Protein AF-A0A7V8IY47-F1 (afdb_monomer)

Nearest PDB structures (foldseek):
  6ttu-assembly1_T  TM=6.764E-01  e=6.242E-09  Homo sapiens
  6wnx-assembly1_A  TM=6.514E-01  e=3.258E-09  Homo sapiens
  6wnx-assembly3_G  TM=6.516E-01  e=7.253E-09  Homo sapiens
  1p22-assembly1_A  TM=6.306E-01  e=1.193E-07  Homo sapiens
  4jhr-assembly1_B  TM=2.846E-01  e=1.757E-01  Mus musculus

Solvent-accessible surface area (backbone atoms only — not comparable to full-atom values): 30138 Å² total; per-residue (Å²): 131,84,82,80,53,51,74,56,63,41,52,59,51,50,51,64,60,75,82,68,72,82,55,71,65,57,98,69,43,55,20,24,22,68,40,36,42,30,29,32,25,30,45,32,84,40,53,81,34,66,56,72,39,84,48,20,29,37,32,51,71,45,59,37,36,48,76,55,64,61,46,41,38,38,53,27,31,38,37,33,31,32,67,64,85,79,87,72,63,94,84,64,65,72,70,41,42,35,44,35,36,24,32,46,83,24,39,46,78,76,49,44,45,61,64,90,65,60,59,62,69,77,66,44,60,21,36,39,86,65,40,25,40,33,44,52,51,61,19,47,32,34,33,32,72,84,79,72,46,76,49,75,33,84,89,38,70,60,49,57,53,44,35,47,40,73,89,78,46,36,39,37,39,35,49,33,62,81,48,94,46,73,41,56,36,32,37,29,24,35,81,85,58,46,73,72,38,69,33,66,95,50,67,48,47,57,86,56,46,38,36,28,39,18,30,69,28,59,54,96,60,32,36,37,36,22,34,37,47,82,60,24,100,54,95,73,37,13,40,40,32,26,34,57,88,72,42,50,75,62,38,74,42,80,41,74,43,41,30,58,34,40,64,98,62,33,29,40,37,26,29,71,60,18,42,35,38,36,20,35,58,81,64,51,48,76,76,49,71,38,62,74,84,36,34,52,44,26,64,53,26,52,54,94,55,28,38,36,36,42,26,49,86,23,35,41,36,33,25,23,63,46,81,95,37,54,57,37,76,76,38,74,28,83,39,85,60,40,52,38,62,75,76,73,56,88,79,69,73,67,54,60,44,73,49,60,40,49,58,30,44,29,81,71,44,29,32,42,34,42,18,62,26,34,38,37,36,24,35,64,89,70,51,48,75,78,48,73,48,72,49,54,77,74,53,22,69,42,19,57,78,25,59,45,32,57,36,39,40,85,27,20,37,39,29,37,12,58,60,30,38,42,29,26,32,18,19,56,36,40,57,76,42,36,72,58,55,49,54,42,22,54,53,31,40,75,72,71,43,35,31,61,17,38,51,50,23,52,50,50,53,66,23,83,88,44,53,70,70,50,34,53,52,21,52,51,52,43,54,54,52,29,54,52,43,46,60,61,51,62,50,37,62,58,27,48,77,69,38,26,48,64,62,27,29,52,50,18,51,50,40,22,55,45,30,40,94,35,69,38,8,51,54,20,43,56,49,23,54,53,46,52,60,51,50,67,40,64,63,56,34,19,43,18,40,35,47,45,15,52,51,31,41,76,70,68,40,50,69,62,14,33,51,32,13,46,52,22,21,73,76,28,54,91,34,78,38,6,49,53,17,48,56,50,25,55,57,52,55,60,76,78,109

Sequence (593 aa):
MQHLDPGDAKGNTVPVPKGLPPVAAAPGDDWTQFGHDALRSFVSKEAIDLPFTVAWTWKPEAPAKFVANAVAAAGYVHVHCVAEGNGQGMQSGFRNPWLVTLGAMTGEYRGGFTPQKDVTQGNWLAVFEDFNVLYIDDALGAYDCRTFSDKRWKALDRWGPLAVDHQLKIVLHVNNIMADADFPLVEAHKLSGSSLWQNNIWKIKKGEGIISVHEVNVNQGICLCALRYEQAPGPKDGIYAWEWQKGGQLWLVEGKFRSVVSGAKRAYVVDDAGEVRALELRTGKELWKATFGGPLVSSPGLWKDRLVALTKRGELIAMGAEEKEDGKTLWTAAVDGAQTAEPRVEGVGGASGNDRSSIVLSDSGRALVCLKGGLAVRDLADGKEIGRWMADGAVAEMLKDGPVCPILARGTIVLCGKSAVVALWTGGFLKENAAVVLKQADALSKSGKTAEAIRIALAVAGVEGIKDDAKKKAEAALAAVNKLGEKEYTDVPKLEEKGHLFKAKSLCDDLATRFAGADAGKKAADKSAALAKKLEDPAAASEAGFKEAQSLESAGKRKEAAQGYKAVMEKYPDTEFGKKAADAYQKVKSYDK

pLDDT: mean 80.52, std 15.23, range [31.3, 98.06]

Foldseek 3Di:
DDDDDLVQQDKDKPPFQPDDPQQAQDPQLWQQFPLSALQSQLARQDDQFDDWFFQMKIFGPAFWFQQDAWGDFSQKIWTKIAGDDDDDFDPDARAWIWGWIARLRGRDTPTIDTDHGHQAGDWIWTDEPRAWTWTDDLWTWTAGNPVRDIDTAPDDHFDATWGADRVVQKIKGAGWPPDPAKAARIWIDHPNRHTQDGAPPDIDGDPAAGKFFQDWHDDPQKIWTQIDRPRGPDPAGFIWIARNRRRHTQDTDGDQWRDWHDDDFWIWTAHQFQKIFIAGNRRRHTPDIEGPRGGFQAYWGHAPQWTWTAALQQKIWIFGNDDPRHRNTPEIDHHPQAPSHQLHDPNNDDRYNRGFDQWHHHNNQWIWGWGQQWIWIAGNNYRDTPDIDGDDDPSSVQQNSIFTRWHYDQQKIWTHGGRMIIIIHHLVNCLVCLVSQLVSLLVCLVVLQQVSSLSSLVRSLPRPPRDPVSNVSSVVSLVVSLVVLVVLLVVLVVCVVLLQLVVSLVSLVVSLVSSPNHPSNVVSVVVNVVSVVQCVDLQSVLSNLLSVLVVCVVVVVLVVSLVSLVVSLVVRVPYPSVVVSVVVNVVSVVVVD

Radius of gyration: 29.09 Å; Cα contacts (8 Å, |Δi|>4): 1477; chains: 1; bounding box: 79×47×80 Å

Mean predicted aligned error: 10.43 Å

Structure (mmCIF, N/CA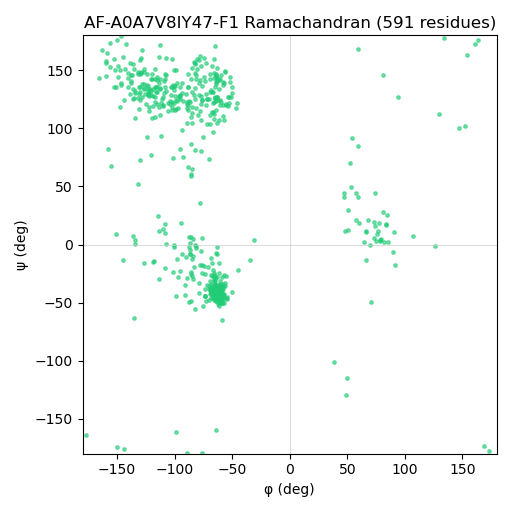/C/O backbone):
data_AF-A0A7V8IY47-F1
#
_entry.id   AF-A0A7V8IY47-F1
#
loop_
_atom_site.group_PDB
_atom_site.id
_atom_site.type_symbol
_atom_site.label_atom_id
_atom_site.label_alt_id
_atom_site.label_comp_id
_atom_site.label_asym_id
_atom_site.label_entity_id
_atom_site.label_seq_id
_atom_site.pdbx_PDB_ins_code
_atom_site.Cartn_x
_atom_site.Cartn_y
_atom_site.Cartn_z
_atom_site.occupancy
_atom_site.B_iso_or_equiv
_atom_site.auth_seq_id
_atom_site.auth_comp_id
_atom_site.auth_asym_id
_atom_site.auth_atom_id
_atom_site.pdbx_PDB_model_num
ATOM 1 N N . MET A 1 1 ? 22.637 25.773 14.894 1.00 31.30 1 MET A N 1
ATOM 2 C CA . MET A 1 1 ? 22.027 24.668 14.124 1.00 31.30 1 MET A CA 1
ATOM 3 C C . MET A 1 1 ? 21.238 25.306 12.994 1.00 31.30 1 MET A C 1
ATOM 5 O O . MET A 1 1 ? 20.528 26.258 13.279 1.00 31.30 1 MET A O 1
ATOM 9 N N . GLN A 1 2 ? 21.432 24.891 11.741 1.00 32.97 2 GLN A N 1
ATOM 10 C CA . GLN A 1 2 ? 20.652 25.433 10.622 1.00 32.97 2 GLN A CA 1
ATOM 11 C C . GLN A 1 2 ? 19.210 24.925 10.739 1.00 32.97 2 GLN A C 1
ATOM 13 O O . GLN A 1 2 ? 18.999 23.721 10.876 1.00 32.97 2 GLN A O 1
ATOM 18 N N . HIS A 1 3 ? 18.241 25.842 10.748 1.00 40.19 3 HIS A N 1
ATOM 19 C CA . HIS A 1 3 ? 16.852 25.508 10.449 1.00 40.19 3 HIS A CA 1
ATOM 20 C C . HIS A 1 3 ? 16.824 24.942 9.026 1.00 40.19 3 HIS A C 1
ATOM 22 O O . HIS A 1 3 ? 17.254 25.637 8.109 1.00 40.19 3 HIS A O 1
ATOM 28 N N . LEU A 1 4 ? 16.380 23.695 8.857 1.00 45.19 4 LEU A N 1
ATOM 29 C CA . LEU A 1 4 ? 16.051 23.169 7.533 1.00 45.19 4 LEU A CA 1
ATOM 30 C C . LEU A 1 4 ? 14.702 23.769 7.131 1.00 45.19 4 LEU A C 1
ATOM 32 O O . LEU A 1 4 ? 13.733 23.702 7.896 1.00 45.19 4 LEU A O 1
ATOM 36 N N . ASP A 1 5 ? 14.678 24.424 5.978 1.00 52.31 5 ASP A N 1
ATOM 37 C CA . ASP A 1 5 ? 13.490 25.068 5.422 1.00 52.31 5 ASP A CA 1
ATOM 38 C C . ASP A 1 5 ? 12.563 23.961 4.879 1.00 52.31 5 ASP A C 1
ATOM 40 O O . ASP A 1 5 ? 13.063 22.974 4.338 1.00 52.31 5 ASP A O 1
ATOM 44 N N . PRO A 1 6 ? 11.224 24.071 4.961 1.00 49.41 6 PRO A N 1
ATOM 45 C CA . PRO A 1 6 ? 10.312 23.246 4.159 1.00 49.41 6 PRO A CA 1
ATOM 46 C C . PRO A 1 6 ? 10.700 23.116 2.669 1.00 49.41 6 PRO A C 1
ATOM 48 O O . PRO A 1 6 ? 10.301 22.165 1.996 1.00 49.41 6 PRO A O 1
ATOM 51 N N . GLY A 1 7 ? 11.488 24.054 2.135 1.00 50.72 7 GLY A N 1
ATOM 52 C CA . GLY A 1 7 ? 12.141 23.961 0.831 1.00 50.72 7 GLY A CA 1
ATOM 53 C C . GLY A 1 7 ? 13.093 22.769 0.653 1.00 50.72 7 GLY A C 1
ATOM 54 O O . GLY A 1 7 ? 13.197 22.284 -0.469 1.00 50.72 7 GLY A O 1
ATOM 55 N N . ASP A 1 8 ? 13.711 22.255 1.718 1.00 51.25 8 ASP A N 1
ATOM 56 C CA . ASP A 1 8 ? 14.607 21.085 1.695 1.00 51.25 8 ASP A CA 1
ATOM 57 C C . ASP A 1 8 ? 13.832 19.757 1.573 1.00 51.25 8 ASP A C 1
ATOM 59 O O . ASP A 1 8 ? 14.385 18.736 1.161 1.00 51.25 8 ASP A O 1
ATOM 63 N N . ALA A 1 9 ? 12.526 19.783 1.874 1.00 51.47 9 ALA A N 1
ATOM 64 C CA . ALA A 1 9 ? 11.595 18.676 1.665 1.00 51.47 9 ALA A CA 1
ATOM 65 C C . ALA A 1 9 ? 11.069 18.598 0.223 1.00 51.47 9 ALA A C 1
ATOM 67 O O . ALA A 1 9 ? 10.261 17.720 -0.081 1.00 51.47 9 ALA A O 1
ATOM 68 N N . LYS A 1 10 ? 11.486 19.506 -0.675 1.00 58.34 10 LYS A N 1
ATOM 69 C CA . LYS A 1 10 ? 11.175 19.390 -2.106 1.00 58.34 10 LYS A CA 1
ATOM 70 C C . LYS A 1 10 ? 11.671 18.050 -2.625 1.00 58.34 10 LYS A C 1
ATOM 72 O O . LYS A 1 10 ? 12.632 17.478 -2.121 1.00 58.34 10 LYS A O 1
ATOM 77 N N . GLY A 1 11 ? 10.977 17.521 -3.620 1.00 57.59 11 GLY A N 1
ATOM 78 C CA . GLY A 1 11 ? 11.263 16.197 -4.138 1.00 57.59 11 GLY A CA 1
ATOM 79 C C . GLY A 1 11 ? 10.935 16.078 -5.608 1.00 57.59 11 GLY A C 1
ATOM 80 O O . GLY A 1 11 ? 10.060 16.766 -6.141 1.00 57.59 11 GLY A O 1
ATOM 81 N N . ASN A 1 12 ? 11.630 15.159 -6.263 1.00 60.41 12 ASN A N 1
ATOM 82 C CA . ASN A 1 12 ? 11.415 14.876 -7.667 1.00 60.41 12 ASN A CA 1
ATOM 83 C C . ASN A 1 12 ? 10.274 13.873 -7.807 1.00 60.41 12 ASN A C 1
ATOM 85 O O . ASN A 1 12 ? 10.359 12.743 -7.327 1.00 60.41 12 ASN A O 1
ATOM 89 N N . THR A 1 13 ? 9.207 14.301 -8.484 1.00 62.38 13 THR A N 1
ATOM 90 C CA . THR A 1 13 ? 8.081 13.430 -8.826 1.00 62.38 13 THR A CA 1
ATOM 91 C C . THR A 1 13 ? 8.259 12.893 -10.234 1.00 62.38 13 THR A C 1
ATOM 93 O O . THR A 1 13 ? 8.444 13.670 -11.177 1.00 62.38 13 THR A O 1
ATOM 96 N N . VAL A 1 14 ? 8.184 11.576 -10.410 1.00 63.66 14 VAL A N 1
ATOM 97 C CA . VAL A 1 14 ? 8.293 10.960 -11.733 1.00 63.66 14 VAL A CA 1
ATOM 98 C C . VAL A 1 14 ? 7.367 9.747 -11.862 1.00 63.66 14 VAL A C 1
ATOM 100 O O . VAL A 1 14 ? 7.532 8.794 -11.102 1.00 63.66 14 VAL A O 1
ATOM 103 N N . PRO A 1 15 ? 6.466 9.705 -12.865 1.00 60.03 15 PRO A N 1
ATOM 104 C CA . PRO A 1 15 ? 6.000 10.808 -13.722 1.00 60.03 15 PRO A CA 1
ATOM 105 C C . PRO A 1 15 ? 4.910 11.675 -13.045 1.00 60.03 15 PRO A C 1
ATOM 107 O O . PRO A 1 15 ? 4.259 11.213 -12.126 1.00 60.03 15 PRO A O 1
ATOM 110 N N . VAL A 1 16 ? 4.694 12.921 -13.504 1.00 60.69 16 VAL A N 1
ATOM 111 C CA . VAL A 1 16 ? 3.627 13.824 -12.997 1.00 60.69 16 VAL A CA 1
ATOM 112 C C . VAL A 1 16 ? 2.474 13.919 -14.008 1.00 60.69 16 VAL A C 1
ATOM 114 O O . VAL A 1 16 ? 2.668 14.475 -15.096 1.00 60.69 16 VAL A O 1
ATOM 117 N N . PRO A 1 17 ? 1.267 13.448 -13.673 1.00 59.22 17 PRO A N 1
ATOM 118 C CA . PRO A 1 17 ? 0.033 13.739 -14.398 1.00 59.22 17 PRO A CA 1
ATOM 119 C C . PRO A 1 17 ? -0.335 15.221 -14.297 1.00 59.22 17 PRO A C 1
ATOM 121 O O . PRO A 1 17 ? -0.690 15.718 -13.231 1.00 59.22 17 PRO A O 1
ATOM 124 N N . LYS A 1 18 ? -0.272 15.952 -15.416 1.00 57.09 18 LYS A N 1
ATOM 125 C CA . LYS A 1 18 ? -0.772 17.335 -15.505 1.00 57.09 18 LYS A CA 1
ATOM 126 C C . LYS A 1 18 ? -2.199 17.346 -16.055 1.00 57.09 18 LYS A C 1
ATOM 128 O O . LYS A 1 18 ? -2.469 16.709 -17.069 1.00 57.09 18 LYS A O 1
ATOM 133 N N . GLY A 1 19 ? -3.086 18.131 -15.441 1.00 51.44 19 GLY A N 1
ATOM 134 C CA . GLY A 1 19 ? -4.453 18.346 -15.933 1.00 51.44 19 GLY A CA 1
ATOM 135 C C . GLY A 1 19 ? -5.512 17.382 -15.394 1.00 51.44 19 GLY A C 1
ATOM 136 O O . GLY A 1 19 ? -6.631 17.396 -15.902 1.00 51.44 19 GLY A O 1
ATOM 137 N N . LEU A 1 20 ? -5.193 16.581 -14.371 1.00 58.12 20 LEU A N 1
ATOM 138 C CA . LEU A 1 20 ? -6.238 16.021 -13.514 1.00 58.12 20 LEU A CA 1
ATOM 139 C C . LEU A 1 20 ? -6.944 17.183 -12.790 1.00 58.12 20 LEU A C 1
ATOM 141 O O . LEU A 1 20 ? -6.270 18.156 -12.430 1.00 58.12 20 LEU A O 1
ATOM 145 N N . PRO A 1 21 ? -8.281 17.141 -12.639 1.00 49.78 21 PRO A N 1
ATOM 146 C CA . PRO A 1 21 ? -9.023 18.230 -12.013 1.00 49.78 21 PRO A CA 1
ATOM 147 C C . PRO A 1 21 ? -8.478 18.507 -10.603 1.00 49.78 21 PRO A C 1
ATOM 149 O O . PRO A 1 21 ? -8.015 17.566 -9.947 1.00 49.78 21 PRO A O 1
ATOM 152 N N . PRO A 1 22 ? -8.523 19.768 -10.114 1.00 50.28 22 PRO A N 1
ATOM 153 C CA . PRO A 1 22 ? -8.285 20.027 -8.702 1.00 50.28 22 PRO A CA 1
ATOM 154 C C . PRO A 1 22 ? -9.226 19.122 -7.923 1.00 50.28 22 PRO A C 1
ATOM 156 O O . PRO A 1 22 ? -10.420 19.037 -8.220 1.00 50.28 22 PRO A O 1
ATOM 159 N N . VAL A 1 23 ? -8.652 18.367 -7.000 1.00 53.59 23 VAL A N 1
ATOM 160 C CA . VAL A 1 23 ? -9.385 17.302 -6.350 1.00 53.59 23 VAL A CA 1
ATOM 161 C C . VAL A 1 23 ? -10.394 17.952 -5.413 1.00 53.59 23 VAL A C 1
ATOM 163 O O . VAL A 1 23 ? -10.028 18.497 -4.377 1.00 53.59 23 VAL A O 1
ATOM 166 N N . ALA A 1 24 ? -11.666 17.983 -5.808 1.00 51.81 24 ALA A N 1
ATOM 167 C CA . ALA A 1 24 ? -12.713 18.429 -4.905 1.00 51.81 24 ALA A CA 1
ATOM 168 C C . ALA A 1 24 ? -12.776 17.425 -3.751 1.00 51.81 24 ALA A C 1
ATOM 170 O O . ALA A 1 24 ? -12.898 16.222 -4.010 1.00 51.81 24 ALA A O 1
ATOM 171 N N . ALA A 1 25 ? -12.674 17.901 -2.506 1.00 53.44 25 ALA A N 1
ATOM 172 C CA . ALA A 1 25 ? -12.905 17.068 -1.329 1.00 53.44 25 ALA A CA 1
ATOM 173 C C . ALA A 1 25 ? -14.236 16.321 -1.494 1.00 53.44 25 ALA A C 1
ATOM 175 O O . ALA A 1 25 ? -15.241 16.909 -1.897 1.00 53.44 25 ALA A O 1
ATOM 176 N N . ALA A 1 26 ? -14.206 15.009 -1.276 1.00 51.19 26 ALA A N 1
ATOM 177 C CA . ALA A 1 26 ? -15.361 14.139 -1.407 1.00 51.19 26 ALA A CA 1
ATOM 178 C C . ALA A 1 26 ? -15.713 13.617 -0.007 1.00 51.19 26 ALA A C 1
ATOM 180 O O . ALA A 1 26 ? -14.811 13.191 0.715 1.00 51.19 26 ALA A O 1
ATOM 181 N N . PRO A 1 27 ? -16.994 13.642 0.397 1.00 48.56 27 PRO A N 1
ATOM 182 C CA . PRO A 1 27 ? -17.414 13.102 1.685 1.00 48.56 27 PRO A CA 1
ATOM 183 C C . PRO A 1 27 ? -17.041 11.616 1.836 1.00 48.56 27 PRO A C 1
ATOM 185 O O . PRO A 1 27 ? -17.529 10.765 1.085 1.00 48.56 27 PRO A O 1
ATOM 188 N N . GLY A 1 28 ? -16.230 11.292 2.846 1.00 53.31 28 GLY A N 1
ATOM 189 C CA . GLY A 1 28 ? -15.778 9.923 3.130 1.00 53.31 28 GLY A CA 1
ATOM 190 C C . GLY A 1 28 ? -14.317 9.617 2.790 1.00 53.31 28 GLY A C 1
ATOM 191 O O . GLY A 1 28 ? -13.935 8.461 2.918 1.00 53.31 28 GLY A O 1
ATOM 192 N N . ASP A 1 29 ? -13.529 10.626 2.409 1.00 60.41 29 ASP A N 1
ATOM 193 C CA . ASP A 1 29 ? -12.058 10.555 2.331 1.00 60.41 29 ASP A CA 1
ATOM 194 C C . ASP A 1 29 ? -11.382 10.899 3.675 1.00 60.41 29 ASP A C 1
ATOM 196 O O . ASP A 1 29 ? -10.167 11.075 3.729 1.00 60.41 29 ASP A O 1
ATOM 200 N N . ASP A 1 30 ? -12.153 11.073 4.750 1.00 67.50 30 ASP A N 1
ATOM 201 C CA . ASP A 1 30 ? -11.640 11.536 6.037 1.00 67.50 30 ASP A CA 1
ATOM 202 C C . ASP A 1 30 ? -11.007 10.393 6.832 1.00 67.50 30 ASP A C 1
ATOM 204 O O . ASP A 1 30 ? -11.673 9.456 7.274 1.00 67.50 30 ASP A O 1
ATOM 208 N N . TRP A 1 31 ? -9.711 10.514 7.096 1.00 78.56 31 TRP A N 1
ATOM 209 C CA . TRP A 1 31 ? -8.979 9.601 7.966 1.00 78.56 31 TRP A CA 1
ATOM 210 C C . TRP A 1 31 ? -9.118 10.067 9.412 1.00 78.56 31 TRP A C 1
ATOM 212 O O . TRP A 1 31 ? -8.299 10.828 9.913 1.00 78.56 31 TRP A O 1
ATOM 222 N N . THR A 1 32 ? -10.190 9.647 10.079 1.00 75.19 32 THR A N 1
ATOM 223 C CA . THR A 1 32 ? -10.563 10.164 11.414 1.00 75.19 32 THR A CA 1
ATOM 224 C C . THR A 1 32 ? -9.749 9.579 12.568 1.00 75.19 32 THR A C 1
ATOM 226 O O . THR A 1 32 ? -9.728 10.108 13.678 1.00 75.19 32 THR A O 1
ATOM 229 N N . GLN A 1 33 ? -9.083 8.464 12.313 1.00 76.81 33 GLN A N 1
ATOM 230 C CA . GLN A 1 33 ? -8.243 7.739 13.252 1.00 76.81 33 GLN A CA 1
ATOM 231 C C . GLN A 1 33 ? -7.236 6.907 12.460 1.00 76.81 33 GLN A C 1
ATOM 233 O O . GLN A 1 33 ? -7.310 6.804 11.229 1.00 76.81 33 GLN A O 1
ATOM 238 N N . PHE A 1 34 ? -6.287 6.281 13.150 1.00 74.06 34 PHE A N 1
ATOM 239 C CA . PHE A 1 34 ? -5.393 5.360 12.465 1.00 74.06 34 PHE A CA 1
ATOM 240 C C . PHE A 1 34 ? -6.154 4.160 11.896 1.00 74.06 34 PHE A C 1
ATOM 242 O O . PHE A 1 34 ? -7.021 3.588 12.549 1.00 74.06 34 PHE A O 1
ATOM 249 N N . GLY A 1 35 ? -5.791 3.769 10.675 1.00 69.62 35 GLY A N 1
ATOM 250 C CA . GLY A 1 35 ? -6.523 2.754 9.929 1.00 69.62 35 GLY A CA 1
ATOM 251 C C . GLY A 1 35 ? -7.732 3.256 9.172 1.00 69.62 35 GLY A C 1
ATOM 252 O O . GLY A 1 35 ? -8.537 2.425 8.762 1.00 69.62 35 GLY A O 1
ATOM 253 N N . HIS A 1 36 ? -7.810 4.575 8.949 1.00 75.25 36 HIS A N 1
ATOM 254 C CA . HIS A 1 36 ? -8.901 5.291 8.285 1.00 75.25 36 HIS A CA 1
ATOM 255 C C . HIS A 1 36 ? -10.183 5.342 9.133 1.00 75.25 36 HIS A C 1
ATOM 257 O O . HIS A 1 36 ? -10.709 6.425 9.397 1.00 75.25 36 HIS A O 1
ATOM 263 N N . ASP A 1 37 ? -10.624 4.194 9.647 1.00 80.06 37 ASP A N 1
ATOM 264 C CA . ASP A 1 37 ? -11.850 4.022 10.418 1.00 80.06 37 ASP A CA 1
ATOM 265 C C . ASP A 1 37 ? -11.715 2.939 11.510 1.00 80.06 37 ASP A C 1
ATOM 267 O O . ASP A 1 37 ? -10.680 2.287 11.671 1.00 80.06 37 ASP A O 1
ATOM 271 N N . ALA A 1 38 ? -12.796 2.726 12.264 1.00 86.50 38 ALA A N 1
ATOM 272 C CA . ALA A 1 38 ? -12.864 1.732 13.333 1.00 86.50 38 ALA A CA 1
ATOM 273 C C . ALA A 1 38 ? -12.809 0.276 12.839 1.00 86.50 38 ALA A C 1
ATOM 275 O O . ALA A 1 38 ? -12.579 -0.639 13.638 1.00 86.50 38 ALA A O 1
ATOM 276 N N . LEU A 1 39 ? -13.041 0.062 11.543 1.00 88.50 39 LEU A N 1
ATOM 277 C CA . LEU A 1 39 ? -12.980 -1.242 10.895 1.00 88.50 39 LEU A CA 1
ATOM 278 C C . LEU A 1 39 ? -11.551 -1.596 10.483 1.00 88.50 39 LEU A C 1
ATOM 280 O O . LEU A 1 39 ? -11.300 -2.751 10.143 1.00 88.50 39 LEU A O 1
ATOM 284 N N . ARG A 1 40 ? -10.624 -0.625 10.520 1.00 81.56 40 ARG A N 1
ATOM 285 C CA . ARG A 1 40 ? -9.266 -0.759 9.988 1.00 81.56 40 ARG A CA 1
ATOM 286 C C . ARG A 1 40 ? -9.290 -1.115 8.504 1.00 81.56 40 ARG A C 1
ATOM 288 O O . ARG A 1 40 ? -8.560 -2.000 8.061 1.00 81.56 40 ARG A O 1
ATOM 295 N N . SER A 1 41 ? -10.145 -0.439 7.739 1.00 71.69 41 SER A N 1
ATOM 296 C CA . SER A 1 41 ? -10.243 -0.663 6.294 1.00 71.69 41 SER A CA 1
ATOM 297 C C . SER A 1 41 ? -8.987 -0.198 5.546 1.00 71.69 41 SER A C 1
ATOM 299 O O . SER A 1 41 ? -8.550 -0.883 4.623 1.00 71.69 41 SER A O 1
ATOM 301 N N . PHE A 1 42 ? -8.368 0.918 5.968 1.00 67.12 42 PHE A N 1
ATOM 302 C CA . PHE A 1 42 ? -7.293 1.627 5.242 1.00 67.12 42 PHE A CA 1
ATOM 303 C C . PHE A 1 42 ? -7.689 2.071 3.809 1.00 67.12 42 PHE A C 1
ATOM 305 O O . PHE A 1 42 ? -6.815 2.302 2.966 1.00 67.12 42 PHE A O 1
ATOM 312 N N . VAL A 1 43 ? -8.995 2.191 3.524 1.00 64.81 43 VAL A N 1
ATOM 313 C CA . VAL A 1 43 ? -9.560 2.452 2.185 1.00 64.81 43 VAL A CA 1
ATOM 314 C C . VAL A 1 43 ? -10.560 3.604 2.210 1.00 64.81 43 VAL A C 1
ATOM 316 O O . VAL A 1 43 ? -11.582 3.497 2.882 1.00 64.81 43 VAL A O 1
ATOM 319 N N . SER A 1 44 ? -10.351 4.638 1.386 1.00 57.62 44 SER A N 1
ATOM 320 C CA . SER A 1 44 ? -11.474 5.435 0.860 1.00 57.62 44 SER A CA 1
ATOM 321 C C . SER A 1 44 ? -12.266 4.547 -0.099 1.00 57.62 44 SER A C 1
ATOM 323 O O . SER A 1 44 ? -11.629 3.868 -0.882 1.00 57.62 44 SER A O 1
ATOM 325 N N . LYS A 1 45 ? -13.604 4.507 -0.002 1.00 63.59 45 LYS A N 1
ATOM 326 C CA . LYS A 1 45 ? -14.650 3.617 -0.605 1.00 63.59 45 LYS A CA 1
ATOM 327 C C . LYS A 1 45 ? -14.465 2.977 -2.011 1.00 63.59 45 LYS A C 1
ATOM 329 O O . LYS A 1 45 ? -15.389 2.349 -2.527 1.00 63.59 45 LYS A O 1
ATOM 334 N N . GLU A 1 46 ? -13.338 3.143 -2.680 1.00 71.12 46 GLU A N 1
ATOM 335 C CA . GLU A 1 46 ? -13.011 2.644 -4.005 1.00 71.12 46 GLU A CA 1
ATOM 336 C C . GLU A 1 46 ? -12.634 1.157 -4.047 1.00 71.12 46 GLU A C 1
ATOM 338 O O . GLU A 1 46 ? -12.283 0.510 -3.057 1.00 71.12 46 GLU A O 1
ATOM 343 N N . ALA A 1 47 ? -12.700 0.614 -5.261 1.00 80.19 47 ALA A N 1
ATOM 344 C CA . ALA A 1 47 ? -12.352 -0.764 -5.557 1.00 80.19 47 ALA A CA 1
ATOM 345 C C . ALA A 1 47 ? -10.839 -0.964 -5.733 1.00 80.19 47 ALA A C 1
ATOM 347 O O . ALA A 1 47 ? -10.120 -0.102 -6.246 1.00 80.19 47 ALA A O 1
ATOM 348 N N . ILE A 1 48 ? -10.363 -2.151 -5.352 1.00 87.50 48 ILE A N 1
ATOM 349 C CA . ILE A 1 48 ? -8.998 -2.611 -5.629 1.00 87.50 48 ILE A CA 1
ATOM 350 C C . ILE A 1 48 ? -9.047 -3.460 -6.905 1.00 87.50 48 ILE A C 1
ATOM 352 O O . ILE A 1 48 ? -9.112 -4.689 -6.853 1.00 87.50 48 ILE A O 1
ATOM 356 N N . ASP A 1 49 ? -9.031 -2.786 -8.053 1.00 88.31 49 ASP A N 1
ATOM 357 C CA . ASP A 1 49 ? -9.099 -3.434 -9.364 1.00 88.31 49 ASP A CA 1
ATOM 358 C C . ASP A 1 49 ? -7.729 -3.482 -10.041 1.00 88.31 49 ASP A C 1
ATOM 360 O O . ASP A 1 49 ? -6.993 -2.492 -10.078 1.00 88.31 49 ASP A O 1
ATOM 364 N N . LEU A 1 50 ? -7.402 -4.635 -10.619 1.00 88.25 50 LEU A N 1
ATOM 365 C CA . LEU A 1 50 ? -6.242 -4.802 -11.490 1.00 88.25 50 LEU A CA 1
ATOM 366 C C . LEU A 1 50 ? -6.540 -4.263 -12.908 1.00 88.25 50 LEU A C 1
ATOM 368 O O . LEU A 1 50 ? -7.704 -4.182 -13.301 1.00 88.25 50 LEU A O 1
ATOM 372 N N . PRO A 1 51 ? -5.507 -3.926 -13.703 1.00 89.56 51 PRO A N 1
ATOM 373 C CA . PRO A 1 51 ? -4.087 -3.934 -13.353 1.00 89.56 51 PRO A CA 1
ATOM 374 C C . PRO A 1 51 ? -3.685 -2.728 -12.494 1.00 89.56 51 PRO A C 1
ATOM 376 O O . PRO A 1 51 ? -4.268 -1.651 -12.597 1.00 89.56 51 PRO A O 1
ATOM 379 N N . PHE A 1 52 ? -2.631 -2.893 -11.693 1.00 91.88 52 PHE A N 1
ATOM 380 C CA . PHE A 1 52 ? -1.966 -1.758 -11.056 1.00 91.88 52 PHE A CA 1
ATOM 381 C C . PHE A 1 52 ? -0.888 -1.193 -11.962 1.00 91.88 52 PHE A C 1
ATOM 383 O O . PHE A 1 52 ? -0.086 -1.928 -12.537 1.00 91.88 52 PHE A O 1
ATOM 390 N N . THR A 1 53 ? -0.857 0.130 -12.061 1.00 90.12 53 THR A N 1
ATOM 391 C CA . THR A 1 53 ? 0.092 0.843 -12.916 1.00 90.12 53 THR A CA 1
ATOM 392 C C . THR A 1 53 ? 0.802 1.896 -12.109 1.00 90.12 53 THR A C 1
ATOM 394 O O . THR A 1 53 ? 0.140 2.734 -11.509 1.00 90.12 53 THR A O 1
ATOM 397 N N . VAL A 1 54 ? 2.136 1.896 -12.123 1.00 90.00 54 VAL A N 1
ATOM 398 C CA . VAL A 1 54 ? 2.914 2.946 -11.454 1.00 90.00 54 VAL A CA 1
ATOM 399 C C . VAL A 1 54 ? 2.517 4.304 -12.030 1.00 90.00 54 VAL A C 1
ATOM 401 O O . VAL A 1 54 ? 2.802 4.611 -13.195 1.00 90.00 54 VAL A O 1
ATOM 404 N N . ALA A 1 55 ? 1.847 5.080 -11.186 1.00 87.31 55 ALA A N 1
ATOM 405 C CA . ALA A 1 55 ? 1.295 6.389 -11.474 1.00 87.31 55 ALA A CA 1
ATOM 406 C C . ALA A 1 55 ? 2.379 7.450 -11.345 1.00 87.31 55 ALA A C 1
ATOM 408 O O . ALA A 1 55 ? 2.658 8.187 -12.285 1.00 87.31 55 ALA A O 1
ATOM 409 N N . TRP A 1 56 ? 3.017 7.480 -10.180 1.00 87.31 56 TRP A N 1
ATOM 410 C CA . TRP A 1 56 ? 4.066 8.416 -9.833 1.00 87.31 56 TRP A CA 1
ATOM 411 C C . TRP A 1 56 ? 4.939 7.822 -8.734 1.00 87.31 56 TRP A C 1
ATOM 413 O O . TRP A 1 56 ? 4.518 6.980 -7.943 1.00 87.31 56 TRP A O 1
ATOM 423 N N . THR A 1 57 ? 6.185 8.257 -8.705 1.00 88.75 57 THR A N 1
ATOM 424 C CA . THR A 1 57 ? 7.105 8.052 -7.593 1.00 88.75 57 THR A CA 1
ATOM 425 C C . THR A 1 57 ? 7.515 9.418 -7.085 1.00 88.75 57 THR A C 1
ATOM 427 O O . THR A 1 57 ? 7.594 10.366 -7.870 1.00 88.75 57 THR A O 1
ATOM 430 N N . TRP A 1 58 ? 7.754 9.532 -5.788 1.00 86.94 58 TRP A N 1
ATOM 431 C CA . TRP A 1 58 ? 8.234 10.755 -5.170 1.00 86.94 58 TRP A CA 1
ATOM 432 C C . TRP A 1 58 ? 9.426 10.445 -4.277 1.00 86.94 58 TRP A C 1
ATOM 434 O O . TRP A 1 58 ? 9.367 9.546 -3.437 1.00 86.94 58 TRP A O 1
ATOM 444 N N . LYS A 1 59 ? 10.514 11.192 -4.458 1.00 85.00 59 LYS A N 1
ATOM 445 C CA . LYS A 1 59 ? 11.706 11.098 -3.617 1.00 85.00 59 LYS A CA 1
ATOM 446 C C . LYS A 1 59 ? 12.119 12.499 -3.160 1.00 85.00 59 LYS A C 1
ATOM 448 O O . LYS A 1 59 ? 12.228 13.369 -4.030 1.00 85.00 59 LYS A O 1
ATOM 453 N N . PRO A 1 60 ? 12.381 12.714 -1.860 1.00 78.00 60 PRO A N 1
ATOM 454 C CA . PRO A 1 60 ? 12.895 13.992 -1.384 1.00 78.00 60 PRO A CA 1
ATOM 455 C C . PRO A 1 60 ? 14.293 14.265 -1.961 1.00 78.00 60 PRO A C 1
ATOM 457 O O . PRO A 1 60 ? 15.069 13.340 -2.217 1.00 78.00 60 PRO A O 1
ATOM 460 N N . GLU A 1 61 ? 14.597 15.537 -2.214 1.00 76.81 61 GLU A N 1
ATOM 461 C CA . GLU A 1 61 ? 15.897 16.007 -2.705 1.00 76.81 61 GLU A CA 1
ATOM 462 C C . GLU A 1 61 ? 16.987 15.756 -1.662 1.00 76.81 61 GLU A C 1
ATOM 464 O O . GLU A 1 61 ? 18.057 15.233 -1.986 1.00 76.81 61 GLU A O 1
ATOM 469 N N . ALA A 1 62 ? 16.685 16.058 -0.400 1.00 72.56 62 ALA A N 1
ATOM 470 C CA . ALA A 1 62 ? 17.503 15.660 0.729 1.00 72.56 62 ALA A CA 1
ATOM 471 C C . ALA A 1 62 ? 17.243 14.184 1.096 1.00 72.56 62 ALA A C 1
ATOM 473 O O . ALA A 1 62 ? 16.090 13.740 1.106 1.00 72.56 62 ALA A O 1
ATOM 474 N N . PRO A 1 63 ? 18.289 13.406 1.435 1.00 72.81 63 PRO A N 1
ATOM 475 C CA . PRO A 1 63 ? 18.124 12.067 1.987 1.00 72.81 63 PRO A CA 1
ATOM 476 C C . PRO A 1 63 ? 17.144 12.076 3.165 1.00 72.81 63 PRO A C 1
ATOM 478 O O . PRO A 1 63 ? 17.308 12.864 4.094 1.00 72.81 63 PRO A O 1
ATOM 481 N N . ALA A 1 64 ? 16.121 11.221 3.128 1.00 72.69 64 ALA A N 1
ATOM 482 C CA . ALA A 1 64 ? 15.134 11.105 4.194 1.00 72.69 64 ALA A CA 1
ATOM 483 C C . ALA A 1 64 ? 14.625 9.667 4.330 1.00 72.69 64 ALA A C 1
ATOM 485 O O . ALA A 1 64 ? 14.537 8.920 3.351 1.00 72.69 64 ALA A O 1
ATOM 486 N N . LYS A 1 65 ? 14.252 9.307 5.559 1.00 72.81 65 LYS A N 1
ATOM 487 C CA . LYS A 1 65 ? 13.555 8.073 5.910 1.00 72.81 65 LYS A CA 1
ATOM 488 C C . LYS A 1 65 ? 12.082 8.359 6.107 1.00 72.81 65 LYS A C 1
ATOM 490 O O . LYS A 1 65 ? 11.710 9.268 6.843 1.00 72.81 65 LYS A O 1
ATOM 495 N N . PHE A 1 66 ? 11.241 7.534 5.512 1.00 71.38 66 PHE A N 1
ATOM 496 C CA . PHE A 1 66 ? 9.809 7.553 5.780 1.00 71.38 66 PHE A CA 1
ATOM 497 C C . PHE A 1 66 ? 9.544 6.808 7.084 1.00 71.38 66 PHE A C 1
ATOM 499 O O . PHE A 1 66 ? 9.789 5.607 7.180 1.00 71.38 66 PHE A O 1
ATOM 506 N N . VAL A 1 67 ? 9.128 7.541 8.116 1.00 58.12 67 VAL A N 1
ATOM 507 C CA . VAL A 1 67 ? 9.079 7.036 9.500 1.00 58.12 67 VAL A CA 1
ATOM 508 C C . VAL A 1 67 ? 7.679 6.635 9.945 1.00 58.12 67 VAL A C 1
ATOM 510 O O . VAL A 1 67 ? 7.561 5.797 10.841 1.00 58.12 67 VAL A O 1
ATOM 513 N N . ALA A 1 68 ? 6.636 7.188 9.322 1.00 58.44 68 ALA A N 1
ATOM 514 C CA . ALA A 1 68 ? 5.254 6.989 9.744 1.00 58.44 68 ALA A CA 1
ATOM 515 C C . ALA A 1 68 ? 4.270 6.904 8.565 1.00 58.44 68 ALA A C 1
ATOM 517 O O . ALA A 1 68 ? 4.655 6.862 7.397 1.00 58.44 68 ALA A O 1
ATOM 518 N N . ASN A 1 69 ? 2.991 6.814 8.924 1.00 66.81 69 ASN A N 1
ATOM 519 C CA . ASN A 1 69 ? 1.867 6.517 8.046 1.00 66.81 69 ASN A CA 1
ATOM 520 C C . ASN A 1 69 ? 1.624 7.611 7.005 1.00 66.81 69 ASN A C 1
ATOM 522 O O . ASN A 1 69 ? 1.797 8.797 7.289 1.00 66.81 69 ASN A O 1
ATOM 526 N N . ALA A 1 70 ? 1.155 7.196 5.829 1.00 74.62 70 ALA A N 1
ATOM 527 C CA . ALA A 1 70 ? 0.472 8.097 4.921 1.00 74.62 70 ALA A CA 1
ATOM 528 C C . ALA A 1 70 ? -0.993 8.244 5.353 1.00 74.62 70 ALA A C 1
ATOM 530 O O . ALA A 1 70 ? -1.597 7.281 5.827 1.00 74.62 70 ALA A O 1
ATOM 531 N N . VAL A 1 71 ? -1.570 9.428 5.170 1.00 76.94 71 VAL A N 1
ATOM 532 C CA . VAL A 1 71 ? -3.025 9.632 5.256 1.00 76.94 71 VAL A CA 1
ATOM 533 C C . VAL A 1 71 ? -3.513 10.368 4.028 1.00 76.94 71 VAL A C 1
ATOM 535 O O . VAL A 1 71 ? -2.780 11.182 3.464 1.00 76.94 71 VAL A O 1
ATOM 538 N N . ALA A 1 72 ? -4.743 10.093 3.611 1.00 77.50 72 ALA A N 1
ATOM 539 C CA . ALA A 1 72 ? -5.368 10.816 2.518 1.00 77.50 72 ALA A CA 1
ATOM 540 C C . ALA A 1 72 ? -6.343 11.860 3.063 1.00 77.50 72 ALA A C 1
ATOM 542 O O . ALA A 1 72 ? -7.078 11.578 4.000 1.00 77.50 72 ALA A O 1
ATOM 543 N N . ALA A 1 73 ? -6.331 13.060 2.489 1.00 74.44 73 ALA A N 1
ATOM 544 C CA . ALA A 1 73 ? -7.224 14.155 2.858 1.00 74.44 73 ALA A CA 1
ATOM 545 C C . ALA A 1 73 ? -7.436 15.069 1.657 1.00 74.44 73 ALA A C 1
ATOM 547 O O . ALA A 1 73 ? -6.463 15.421 0.994 1.00 74.44 73 ALA A O 1
ATOM 548 N N . ALA A 1 74 ? -8.670 15.489 1.371 1.00 70.44 74 ALA A N 1
ATOM 549 C CA . ALA A 1 74 ? -8.954 16.464 0.309 1.00 70.44 74 ALA A CA 1
ATOM 550 C C . ALA A 1 74 ? -8.320 16.155 -1.066 1.00 70.44 74 ALA A C 1
ATOM 552 O O . ALA A 1 74 ? -7.984 17.068 -1.821 1.00 70.44 74 ALA A O 1
ATOM 553 N N . GLY A 1 75 ? -8.115 14.875 -1.394 1.00 74.00 75 GLY A N 1
ATOM 554 C CA . GLY A 1 75 ? -7.427 14.484 -2.625 1.00 74.00 75 GLY A CA 1
ATOM 555 C C . GLY A 1 75 ? -5.906 14.626 -2.629 1.00 74.00 75 GLY A C 1
ATOM 556 O O . GLY A 1 75 ? -5.271 14.506 -3.682 1.00 74.00 75 GLY A O 1
ATOM 557 N N . TYR A 1 76 ? -5.325 14.861 -1.464 1.00 79.19 76 TYR A N 1
ATOM 558 C CA . TYR A 1 76 ? -3.902 14.808 -1.198 1.00 79.19 76 TYR A CA 1
ATOM 559 C C . TYR A 1 76 ? -3.564 13.576 -0.375 1.00 79.19 76 TYR A C 1
ATOM 561 O O . TYR A 1 76 ? -4.419 12.974 0.273 1.00 79.19 76 TYR A O 1
ATOM 569 N N . VAL A 1 77 ? -2.291 13.215 -0.417 1.00 82.31 77 VAL A N 1
ATOM 570 C CA . VAL A 1 77 ? -1.687 12.230 0.462 1.00 82.31 77 VAL A CA 1
ATOM 571 C C . VAL A 1 77 ? -0.603 12.939 1.253 1.00 82.31 77 VAL A C 1
ATOM 573 O O . VAL A 1 77 ? 0.262 13.611 0.687 1.00 82.31 77 VAL A O 1
ATOM 576 N N . HIS A 1 78 ? -0.672 12.793 2.566 1.00 80.12 78 HIS A N 1
ATOM 577 C CA . HIS A 1 78 ? 0.257 13.379 3.511 1.00 80.12 78 HIS A CA 1
ATOM 578 C C . HIS A 1 78 ? 1.185 12.296 4.008 1.00 80.12 78 HIS A C 1
ATOM 580 O O . HIS A 1 78 ? 0.727 11.295 4.554 1.00 80.12 78 HIS A O 1
ATOM 586 N N . VAL A 1 79 ? 2.479 12.490 3.800 1.00 78.94 79 VAL A N 1
ATOM 587 C CA . VAL A 1 79 ? 3.497 11.503 4.125 1.00 78.94 79 VAL A CA 1
ATOM 588 C C . VAL A 1 79 ? 4.483 12.102 5.110 1.00 78.94 79 VAL A C 1
ATOM 590 O O . VAL A 1 79 ? 4.964 13.217 4.929 1.00 78.94 79 VAL A O 1
ATOM 593 N N . HIS A 1 80 ? 4.794 11.342 6.151 1.00 75.38 80 HIS A N 1
ATOM 594 C CA . HIS A 1 80 ? 5.709 11.751 7.203 1.00 75.38 80 HIS A CA 1
ATOM 595 C C . HIS A 1 80 ? 7.106 11.155 6.960 1.00 75.38 80 HIS A C 1
ATOM 597 O O . HIS A 1 80 ? 7.301 9.934 6.987 1.00 75.38 80 HIS A O 1
ATOM 603 N N . CYS A 1 81 ? 8.098 12.021 6.749 1.00 71.31 81 CYS A N 1
ATOM 604 C CA . CYS A 1 81 ? 9.504 11.640 6.604 1.00 71.31 81 CYS A CA 1
ATOM 605 C C . CYS A 1 81 ? 10.436 12.441 7.523 1.00 71.31 81 CYS A C 1
ATOM 607 O O . CYS A 1 81 ? 10.084 13.511 8.002 1.00 71.31 81 CYS A O 1
ATOM 609 N N . VAL A 1 82 ? 11.636 11.918 7.764 1.00 69.25 82 VAL A N 1
ATOM 610 C CA . VAL A 1 82 ? 12.687 12.513 8.607 1.00 69.25 82 VAL A CA 1
ATOM 611 C C . VAL A 1 82 ? 13.998 12.507 7.830 1.00 69.25 82 VAL A C 1
ATOM 613 O O . VAL A 1 82 ? 14.333 11.491 7.227 1.00 69.25 82 VAL A O 1
ATOM 616 N N . ALA A 1 83 ? 14.756 13.603 7.848 1.00 66.00 83 ALA A N 1
ATOM 617 C CA . ALA A 1 83 ? 16.030 13.702 7.132 1.00 66.00 83 ALA A CA 1
ATOM 618 C C . ALA A 1 83 ? 17.079 12.664 7.611 1.00 66.00 83 ALA A C 1
ATOM 620 O O . ALA A 1 83 ? 17.192 12.371 8.802 1.00 66.00 83 ALA A O 1
ATOM 621 N N . GLU A 1 84 ? 17.873 12.106 6.690 1.00 62.91 84 GLU A N 1
ATOM 622 C CA . GLU A 1 84 ? 18.993 11.202 6.982 1.00 62.91 84 GLU A CA 1
ATOM 623 C C . GLU A 1 84 ? 20.287 11.996 7.207 1.00 62.91 84 GLU A C 1
ATOM 625 O O . GLU A 1 84 ? 20.819 12.613 6.287 1.00 62.91 84 GLU A O 1
ATOM 630 N N . GLY A 1 85 ? 20.836 11.940 8.425 1.00 51.91 85 GLY A N 1
ATOM 631 C CA . GLY A 1 85 ? 22.137 12.535 8.735 1.00 51.91 85 GLY A CA 1
ATOM 632 C C . GLY A 1 85 ? 22.283 12.954 10.195 1.00 51.91 85 GLY A C 1
ATOM 633 O O . GLY A 1 85 ? 21.796 14.012 10.581 1.00 51.91 85 GLY A O 1
ATOM 634 N N . ASN A 1 86 ? 23.001 12.113 10.950 1.00 36.50 86 ASN A N 1
ATOM 635 C CA . ASN A 1 86 ? 23.700 12.308 12.236 1.00 36.50 86 ASN A CA 1
ATOM 636 C C . ASN A 1 86 ? 23.316 11.212 13.234 1.00 36.50 86 ASN A C 1
ATOM 638 O O . ASN A 1 86 ? 22.172 11.097 13.654 1.00 36.50 86 ASN A O 1
ATOM 642 N N . GLY A 1 87 ? 24.292 10.361 13.551 1.00 38.34 87 GLY A N 1
ATOM 643 C CA . GLY A 1 87 ? 24.109 9.209 14.419 1.00 38.34 87 GLY A CA 1
ATOM 644 C C . GLY A 1 87 ? 23.746 9.552 15.866 1.00 38.34 87 GLY A C 1
ATOM 645 O O . GLY A 1 87 ? 23.905 10.678 16.326 1.00 38.34 87 GLY A O 1
ATOM 646 N N . GLN A 1 88 ? 23.401 8.472 16.568 1.00 33.41 88 GLN A N 1
ATOM 647 C CA . GLN A 1 88 ? 23.079 8.319 17.991 1.00 33.41 88 GLN A CA 1
ATOM 648 C C . GLN A 1 88 ? 21.591 8.409 18.332 1.00 33.41 88 GLN A C 1
ATOM 650 O O . GLN A 1 88 ? 20.891 9.322 17.915 1.00 33.41 88 GLN A O 1
ATOM 655 N N . GLY A 1 89 ? 21.137 7.373 19.048 1.00 38.50 89 GLY A N 1
ATOM 656 C CA . GLY A 1 89 ? 19.743 6.985 19.249 1.00 38.50 89 GLY A CA 1
ATOM 657 C C . GLY A 1 89 ? 18.867 7.989 19.996 1.00 38.50 89 GLY A C 1
ATOM 658 O O . GLY A 1 89 ? 19.183 9.168 20.080 1.00 38.50 89 GLY A O 1
ATOM 659 N N . MET A 1 90 ? 17.759 7.472 20.534 1.00 36.88 90 MET A N 1
ATOM 660 C CA . MET A 1 90 ? 16.604 8.135 21.176 1.00 36.88 90 MET A CA 1
ATOM 661 C C . MET A 1 90 ? 16.830 9.415 22.013 1.00 36.88 90 MET A C 1
ATOM 663 O O . MET A 1 90 ? 15.857 10.080 22.333 1.00 36.88 90 MET A O 1
ATOM 667 N N . GLN A 1 91 ? 18.059 9.779 22.380 1.00 35.84 91 GLN A N 1
ATOM 668 C CA . GLN A 1 91 ? 18.390 10.926 23.229 1.00 35.84 91 GLN A CA 1
ATOM 669 C C . GLN A 1 91 ? 18.882 12.181 22.479 1.00 35.84 91 GLN A C 1
ATOM 671 O O . GLN A 1 91 ? 19.181 13.175 23.133 1.00 35.84 91 GLN A O 1
ATOM 676 N N . SER A 1 92 ? 18.997 12.174 21.143 1.00 37.03 92 SER A N 1
ATOM 677 C CA . SER A 1 92 ? 19.661 13.268 20.404 1.00 37.03 92 SER A CA 1
ATOM 678 C C . SER A 1 92 ? 18.759 14.202 19.582 1.00 37.03 92 SER A C 1
ATOM 680 O O . SER A 1 92 ? 19.291 14.931 18.746 1.00 37.03 92 SER A O 1
ATOM 682 N N . GLY A 1 93 ? 17.440 14.235 19.825 1.00 41.56 93 GLY A N 1
ATOM 683 C CA . GLY A 1 93 ? 16.530 15.184 19.165 1.00 41.56 93 GLY A CA 1
ATOM 684 C C . GLY A 1 93 ? 16.550 15.020 17.644 1.00 41.56 93 GLY A C 1
ATOM 685 O O . GLY A 1 93 ? 17.297 15.699 16.931 1.00 41.56 93 GLY A O 1
ATOM 686 N N . PHE A 1 94 ? 15.752 14.079 17.129 1.00 42.25 94 PHE A N 1
ATOM 687 C CA . PHE A 1 94 ? 15.549 13.956 15.688 1.00 42.25 94 PHE A CA 1
ATOM 688 C C . PHE A 1 94 ? 15.030 15.294 15.161 1.00 42.25 94 PHE A C 1
ATOM 690 O O . PHE A 1 94 ? 13.891 15.671 15.411 1.00 42.25 94 PHE A O 1
ATOM 697 N N . ARG A 1 95 ? 15.890 16.026 14.448 1.00 50.47 95 ARG A N 1
ATOM 698 C CA . ARG A 1 95 ? 15.556 17.350 13.934 1.00 50.47 95 ARG A CA 1
ATOM 699 C C . ARG A 1 95 ? 14.455 17.211 12.890 1.00 50.47 95 ARG A C 1
ATOM 701 O O . ARG A 1 95 ? 14.717 16.756 11.781 1.00 50.47 95 ARG A O 1
ATOM 708 N N . ASN A 1 96 ? 13.267 17.657 13.291 1.00 50.84 96 ASN A N 1
ATOM 709 C CA . ASN A 1 96 ? 12.175 18.151 12.468 1.00 50.84 96 ASN A CA 1
ATOM 710 C C . ASN A 1 96 ? 11.700 17.202 11.356 1.00 50.84 96 ASN A C 1
ATOM 712 O O . ASN A 1 96 ? 12.196 17.284 10.229 1.00 50.84 96 ASN A O 1
ATOM 716 N N . PRO A 1 97 ? 10.701 16.340 11.613 1.00 57.59 97 PRO A N 1
ATOM 717 C CA . PRO A 1 97 ? 10.065 15.640 10.517 1.00 57.59 97 PRO A CA 1
ATOM 718 C C . PRO A 1 97 ? 9.371 16.597 9.560 1.00 57.59 97 PRO A C 1
ATOM 720 O O . PRO A 1 97 ? 8.877 17.660 9.934 1.00 57.59 97 PRO A O 1
ATOM 723 N N . TRP A 1 98 ? 9.285 16.157 8.318 1.00 67.44 98 TRP A N 1
ATOM 724 C CA . TRP A 1 98 ? 8.507 16.804 7.285 1.00 67.44 98 TRP A CA 1
ATOM 725 C C . TRP A 1 98 ? 7.196 16.055 7.125 1.00 67.44 98 TRP A C 1
ATOM 727 O O . TRP A 1 98 ? 7.177 14.860 6.816 1.00 67.44 98 TRP A O 1
ATOM 737 N N . LEU A 1 99 ? 6.099 16.781 7.312 1.00 73.88 99 LEU A N 1
ATOM 738 C CA . LEU A 1 99 ? 4.812 16.392 6.771 1.00 73.88 99 LEU A CA 1
ATOM 739 C C . LEU A 1 99 ? 4.749 16.900 5.333 1.00 73.88 99 LEU A C 1
ATOM 741 O O . LEU A 1 99 ? 4.605 18.096 5.090 1.00 73.88 99 LEU A O 1
ATOM 745 N N . VAL A 1 100 ? 4.899 15.989 4.383 1.00 79.00 100 VAL A N 1
ATOM 746 C CA . VAL A 1 100 ? 4.917 16.287 2.953 1.00 79.00 100 VAL A CA 1
ATOM 747 C C . VAL A 1 100 ? 3.529 16.065 2.380 1.00 79.00 100 VAL A C 1
ATOM 749 O O . VAL A 1 100 ? 2.967 14.982 2.522 1.00 79.00 100 VAL A O 1
ATOM 752 N N . THR A 1 101 ? 2.997 17.066 1.686 1.00 81.31 101 THR A N 1
ATOM 753 C CA . THR A 1 101 ? 1.704 16.981 1.006 1.00 81.31 101 THR A CA 1
ATOM 754 C C . THR A 1 101 ? 1.914 16.779 -0.490 1.00 81.31 101 THR A C 1
ATOM 756 O O . THR A 1 101 ? 2.469 17.641 -1.180 1.00 81.31 101 THR A O 1
ATOM 759 N N . LEU A 1 102 ? 1.430 15.644 -0.994 1.00 83.81 102 LEU A N 1
ATOM 760 C CA . LEU A 1 102 ? 1.475 15.262 -2.403 1.00 83.81 102 LEU A CA 1
ATOM 761 C C . LEU A 1 102 ? 0.055 15.177 -2.964 1.00 83.81 102 LEU A C 1
ATOM 763 O O . LEU A 1 102 ? -0.860 14.729 -2.279 1.00 83.81 102 LEU A O 1
ATOM 767 N N . GLY A 1 103 ? -0.157 15.557 -4.223 1.00 81.62 103 GLY A N 1
ATOM 768 C CA . GLY A 1 103 ? -1.421 15.246 -4.899 1.00 81.62 103 GLY A CA 1
ATOM 769 C C . GLY A 1 103 ? -1.628 13.731 -4.977 1.00 81.62 103 GLY A C 1
ATOM 770 O O . GLY A 1 103 ? -0.778 13.046 -5.537 1.00 81.62 103 GLY A O 1
ATOM 771 N N . ALA A 1 104 ? -2.747 13.196 -4.475 1.00 79.38 104 ALA A N 1
ATOM 772 C CA . ALA A 1 104 ? -2.962 11.743 -4.416 1.00 79.38 104 ALA A CA 1
ATOM 773 C C . ALA A 1 104 ? -2.857 11.099 -5.805 1.00 79.38 104 ALA A C 1
ATOM 775 O O . ALA A 1 104 ? -2.190 10.088 -5.999 1.00 79.38 104 ALA A O 1
ATOM 776 N N . MET A 1 105 ? -3.452 11.746 -6.808 1.00 78.62 105 MET A N 1
ATOM 777 C CA . MET A 1 105 ? -3.426 11.240 -8.176 1.00 78.62 105 MET A CA 1
ATOM 778 C C . MET A 1 105 ? -2.181 11.665 -8.962 1.00 78.62 105 MET A C 1
ATOM 780 O O . MET A 1 105 ? -1.849 11.005 -9.944 1.00 78.62 105 MET A O 1
ATOM 784 N N . THR A 1 106 ? -1.525 12.772 -8.586 1.00 75.56 106 THR A N 1
ATOM 785 C CA . THR A 1 106 ? -0.481 13.414 -9.407 1.00 75.56 106 THR A CA 1
ATOM 786 C C . THR A 1 106 ? 0.942 13.265 -8.867 1.00 75.56 106 THR A C 1
ATOM 788 O O . THR A 1 106 ? 1.901 13.498 -9.603 1.00 75.56 106 THR A O 1
ATOM 791 N N . GLY A 1 107 ? 1.091 12.968 -7.578 1.00 80.06 107 GLY A N 1
ATOM 792 C CA . GLY A 1 107 ? 2.357 13.028 -6.853 1.00 80.06 107 GLY A CA 1
ATOM 793 C C . GLY A 1 107 ? 2.941 14.435 -6.742 1.00 80.06 107 GLY A C 1
ATOM 794 O O . GLY A 1 107 ? 4.031 14.590 -6.206 1.00 80.06 107 GLY A O 1
ATOM 795 N N . GLU A 1 108 ? 2.252 15.461 -7.257 1.00 79.06 108 GLU A N 1
ATOM 796 C CA . GLU A 1 108 ? 2.748 16.833 -7.279 1.00 79.06 108 GLU A CA 1
ATOM 797 C C . GLU A 1 108 ? 3.015 17.301 -5.850 1.00 79.06 108 GLU A C 1
ATOM 799 O O . GLU A 1 108 ? 2.103 17.309 -5.021 1.00 79.06 108 GLU A O 1
ATOM 804 N N . TYR A 1 109 ? 4.253 17.718 -5.585 1.00 80.69 109 TYR A N 1
ATOM 805 C CA . TYR A 1 109 ? 4.610 18.355 -4.327 1.00 80.69 109 TYR A CA 1
ATOM 806 C C . TYR A 1 109 ? 3.864 19.680 -4.193 1.00 80.69 109 TYR A C 1
ATOM 808 O O . TYR A 1 109 ? 4.075 20.602 -4.983 1.00 80.69 109 TYR A O 1
ATOM 816 N N . ARG A 1 110 ? 2.990 19.772 -3.192 1.00 76.19 110 ARG A N 1
ATOM 817 C CA . ARG A 1 110 ? 2.230 20.996 -2.914 1.00 76.19 110 ARG A CA 1
ATOM 818 C C . ARG A 1 110 ? 2.861 21.839 -1.818 1.00 76.19 110 ARG A C 1
ATOM 820 O O . ARG A 1 110 ? 2.731 23.057 -1.839 1.00 76.19 110 ARG A O 1
ATOM 827 N N . GLY A 1 111 ? 3.581 21.193 -0.912 1.00 72.81 111 GLY A N 1
ATOM 828 C CA . GLY A 1 111 ? 4.305 21.845 0.161 1.00 72.81 111 GLY A CA 1
ATOM 829 C C . GLY A 1 111 ? 4.629 20.865 1.275 1.00 72.81 111 GLY A C 1
ATOM 830 O O . GLY A 1 111 ? 4.182 19.715 1.278 1.00 72.81 111 GLY A O 1
ATOM 831 N N . GLY A 1 112 ? 5.420 21.352 2.216 1.00 70.69 112 GLY A N 1
ATOM 832 C CA . GLY A 1 112 ? 5.853 20.622 3.389 1.00 70.69 112 GLY A CA 1
ATOM 833 C C . GLY A 1 112 ? 5.576 21.458 4.623 1.00 70.69 112 GLY A C 1
ATOM 834 O O . GLY A 1 112 ? 5.624 22.688 4.578 1.00 70.69 112 GLY A O 1
ATOM 835 N N . PHE A 1 113 ? 5.273 20.785 5.719 1.00 69.44 113 PHE A N 1
ATOM 836 C CA . PHE A 1 113 ? 5.168 21.393 7.029 1.00 69.44 113 PHE A CA 1
ATOM 837 C C . PHE A 1 113 ? 6.205 20.771 7.955 1.00 69.44 113 PHE A C 1
ATOM 839 O O . PHE A 1 113 ? 6.362 19.551 8.000 1.00 69.44 113 PHE A O 1
ATOM 846 N N . THR A 1 114 ? 6.898 21.633 8.691 1.00 66.94 114 THR A N 1
ATOM 847 C CA . THR A 1 114 ? 7.933 21.243 9.638 1.00 66.94 114 THR A CA 1
ATOM 848 C C . THR A 1 114 ? 7.495 21.669 11.037 1.00 66.94 114 THR A C 1
ATOM 850 O O . THR A 1 114 ? 7.464 22.874 11.322 1.00 66.94 114 THR A O 1
ATOM 853 N N . PRO A 1 115 ? 7.151 20.729 11.928 1.00 59.84 115 PRO A N 1
ATOM 854 C CA . PRO A 1 115 ? 6.906 21.050 13.328 1.00 59.84 115 PRO A CA 1
ATOM 855 C C . PRO A 1 115 ? 8.228 21.489 13.995 1.00 59.84 115 PRO A C 1
ATOM 857 O O . PRO A 1 115 ? 9.311 21.203 13.488 1.00 59.84 115 PRO A O 1
ATOM 860 N N . GLN A 1 116 ? 8.168 22.306 15.047 1.00 54.22 116 GLN A N 1
ATOM 861 C CA . GLN A 1 116 ? 9.279 23.207 15.398 1.00 54.22 116 GLN A CA 1
ATOM 862 C C . GLN A 1 116 ? 10.385 22.597 16.265 1.00 54.22 116 GLN A C 1
ATOM 864 O O . GLN A 1 116 ? 11.484 23.163 16.234 1.00 54.22 116 GLN A O 1
ATOM 869 N N . LYS A 1 117 ? 10.124 21.555 17.070 1.00 50.81 117 LYS A N 1
ATOM 870 C CA . LYS A 1 117 ? 11.104 21.115 18.078 1.00 50.81 117 LYS A CA 1
ATOM 871 C C . LYS A 1 117 ? 11.329 19.610 18.154 1.00 50.81 117 LYS A C 1
ATOM 873 O O . LYS A 1 117 ? 12.448 19.214 17.852 1.00 50.81 117 LYS A O 1
ATOM 878 N N . ASP A 1 118 ? 10.333 18.793 18.500 1.00 50.91 118 ASP A N 1
ATOM 879 C CA . ASP A 1 118 ? 10.558 17.382 18.846 1.00 50.91 118 ASP A CA 1
ATOM 880 C C . ASP A 1 118 ? 9.292 16.544 18.611 1.00 50.91 118 ASP A C 1
ATOM 882 O O . ASP A 1 118 ? 8.679 16.001 19.529 1.00 50.91 118 ASP A O 1
ATOM 886 N N . VAL A 1 119 ? 8.898 16.382 17.346 1.00 48.31 119 VAL A N 1
ATOM 887 C CA . VAL A 1 119 ? 7.818 15.448 16.995 1.00 48.31 119 VAL A CA 1
ATOM 888 C C . VAL A 1 119 ? 8.323 14.047 17.282 1.00 48.31 119 VAL A C 1
ATOM 890 O O . VAL A 1 119 ? 9.043 13.429 16.489 1.00 48.31 119 VAL A O 1
ATOM 893 N N . THR A 1 120 ? 7.965 13.554 18.456 1.00 43.44 120 THR A N 1
ATOM 894 C CA . THR A 1 120 ? 8.266 12.197 18.853 1.00 43.44 120 THR A CA 1
ATOM 895 C C . THR A 1 120 ? 7.577 11.236 17.892 1.00 43.44 120 THR A C 1
ATOM 897 O O . THR A 1 120 ? 6.511 11.467 17.312 1.00 43.44 120 THR A O 1
ATOM 900 N N . GLN A 1 121 ? 8.314 10.180 17.600 1.00 45.59 121 GLN A N 1
ATOM 901 C CA . GLN A 1 121 ? 8.049 9.288 16.496 1.00 45.59 121 GLN A CA 1
ATOM 902 C C . GLN A 1 121 ? 6.741 8.538 16.754 1.00 45.59 121 GLN A C 1
ATOM 904 O O . GLN A 1 121 ? 6.615 7.841 17.755 1.00 45.59 121 GLN A O 1
ATOM 909 N N . GLY A 1 122 ? 5.782 8.668 15.837 1.00 45.22 122 GLY A N 1
ATOM 910 C CA . GLY A 1 122 ? 4.487 7.985 15.932 1.00 45.22 122 GLY A CA 1
ATOM 911 C C . GLY A 1 122 ? 3.261 8.890 15.838 1.00 45.22 122 GLY A C 1
ATOM 912 O O . GLY A 1 122 ? 2.151 8.368 15.831 1.00 45.22 122 GLY A O 1
ATOM 913 N N . ASN A 1 123 ? 3.426 10.212 15.714 1.00 50.31 123 ASN A N 1
ATOM 914 C CA . ASN A 1 123 ? 2.278 11.115 15.796 1.00 50.31 123 ASN A CA 1
ATOM 915 C C . ASN A 1 123 ? 1.287 10.932 14.638 1.00 50.31 123 ASN A C 1
ATOM 917 O O . ASN A 1 123 ? 1.616 10.990 13.450 1.00 50.31 123 ASN A O 1
ATOM 921 N N . TRP A 1 124 ? 0.061 10.637 15.059 1.00 62.69 124 TRP A N 1
ATOM 922 C CA . TRP A 1 124 ? -1.073 10.215 14.264 1.00 62.69 124 TRP A CA 1
ATOM 923 C C . TRP A 1 124 ? -1.682 11.388 13.527 1.00 62.69 124 TRP A C 1
ATOM 925 O O . TRP A 1 124 ? -2.077 12.381 14.131 1.00 62.69 124 TRP A O 1
ATOM 935 N N . LEU A 1 125 ? -1.777 11.245 12.213 1.00 62.91 125 LEU A N 1
ATOM 936 C CA . LEU A 1 125 ? -2.465 12.205 11.378 1.00 62.91 125 LEU A CA 1
ATOM 937 C C . LEU A 1 125 ? -3.929 11.786 11.333 1.00 62.91 125 LEU A C 1
ATOM 939 O O . LEU A 1 125 ? -4.249 10.671 10.919 1.00 62.91 125 LEU A O 1
ATOM 943 N N . ALA A 1 126 ? -4.797 12.676 11.791 1.00 68.00 126 ALA A N 1
ATOM 944 C CA . ALA A 1 126 ? -6.216 12.592 11.518 1.00 68.00 126 ALA A CA 1
ATOM 945 C C . ALA A 1 126 ? -6.605 13.769 10.628 1.00 68.00 126 ALA A C 1
ATOM 947 O O . ALA A 1 126 ? -6.081 14.875 10.784 1.00 68.00 126 ALA A O 1
ATOM 948 N N . VAL A 1 127 ? -7.504 13.526 9.689 1.00 69.75 127 VAL A N 1
ATOM 949 C CA . VAL A 1 127 ? -8.100 14.568 8.856 1.00 69.75 127 VAL A CA 1
ATOM 950 C C . VAL A 1 127 ? -9.282 15.149 9.600 1.00 69.75 127 VAL A C 1
ATOM 952 O O . VAL A 1 127 ? -9.969 14.416 10.291 1.00 69.75 127 VAL A O 1
ATOM 955 N N . PHE A 1 128 ? -9.493 16.457 9.496 1.00 66.62 128 PHE A N 1
ATOM 956 C CA . PHE A 1 128 ? -10.553 17.173 10.187 1.00 66.62 128 PHE A CA 1
ATOM 957 C C . PHE A 1 128 ? -11.089 18.348 9.349 1.00 66.62 128 PHE A C 1
ATOM 959 O O . PHE A 1 128 ? -10.325 19.088 8.731 1.00 66.62 128 PHE A O 1
ATOM 966 N N . GLU A 1 129 ? -12.412 18.549 9.341 1.00 65.12 129 GLU A N 1
ATOM 967 C CA . GLU A 1 129 ? -13.114 19.530 8.474 1.00 65.12 129 GLU A CA 1
ATOM 968 C C . GLU A 1 129 ? -12.667 19.471 7.010 1.00 65.12 129 GLU A C 1
ATOM 970 O O . GLU A 1 129 ? -12.387 20.497 6.394 1.00 65.12 129 GLU A O 1
ATOM 975 N N . ASP A 1 130 ? -12.547 18.257 6.484 1.00 63.25 130 ASP A N 1
ATOM 976 C CA . ASP A 1 130 ? -12.218 17.937 5.097 1.00 63.25 130 ASP A CA 1
ATOM 977 C C . ASP A 1 130 ? -10.793 18.328 4.649 1.00 63.25 130 ASP A C 1
ATOM 979 O O . ASP A 1 130 ? -10.364 17.863 3.599 1.00 63.25 130 ASP A O 1
ATOM 983 N N . PHE A 1 131 ? -10.039 19.149 5.404 1.00 66.62 131 PHE A N 1
ATOM 984 C CA . PHE A 1 131 ? -8.752 19.717 4.949 1.00 66.62 131 PHE A CA 1
ATOM 985 C C . PHE A 1 131 ? -7.667 19.880 6.020 1.00 66.62 131 PHE A C 1
ATOM 987 O O . PHE A 1 131 ? -6.520 20.166 5.679 1.00 66.62 131 PHE A O 1
ATOM 994 N N . ASN A 1 132 ? -7.982 19.765 7.305 1.00 72.25 132 ASN A N 1
ATOM 995 C CA . ASN A 1 132 ? -6.986 19.971 8.349 1.00 72.25 132 ASN A CA 1
ATOM 996 C C . ASN A 1 132 ? -6.355 18.643 8.731 1.00 72.25 132 ASN A C 1
ATOM 998 O O . ASN A 1 132 ? -7.056 17.732 9.156 1.00 72.25 132 ASN A O 1
ATOM 1002 N N . VAL A 1 133 ? -5.036 18.553 8.634 1.00 74.88 133 VAL A N 1
ATOM 1003 C CA . VAL A 1 133 ? -4.290 17.445 9.216 1.00 74.88 133 VAL A CA 1
ATOM 1004 C C . VAL A 1 133 ? -3.922 17.832 10.640 1.00 74.88 133 VAL A C 1
ATOM 1006 O O . VAL A 1 133 ? -3.214 18.819 10.860 1.00 74.88 133 VAL A O 1
ATOM 1009 N N . LEU A 1 134 ? -4.431 17.079 11.611 1.00 74.44 134 LEU A N 1
ATOM 1010 C CA . LEU A 1 134 ? -4.047 17.243 13.006 1.00 74.44 134 LEU A CA 1
ATOM 1011 C C . LEU A 1 134 ? -2.695 16.594 13.264 1.00 74.44 134 LEU A C 1
ATOM 1013 O O . LEU A 1 134 ? -2.396 15.518 12.748 1.00 74.44 134 LEU A O 1
ATOM 1017 N N . TYR A 1 135 ? -1.902 17.252 14.097 1.00 71.75 135 TYR A N 1
ATOM 1018 C CA . TYR A 1 135 ? -0.625 16.744 14.564 1.00 71.75 135 TYR A CA 1
ATOM 1019 C C . TYR A 1 135 ? -0.393 17.179 16.014 1.00 71.75 135 TYR A C 1
ATOM 1021 O O . TYR A 1 135 ? -1.015 18.121 16.514 1.00 71.75 135 TYR A O 1
ATOM 1029 N N . ILE A 1 136 ? 0.525 16.489 16.684 1.00 67.88 136 ILE A N 1
ATOM 1030 C CA . ILE A 1 136 ? 1.012 16.847 18.015 1.00 67.88 136 ILE A CA 1
ATOM 1031 C C . ILE A 1 136 ? 2.537 17.013 17.954 1.00 67.88 136 ILE A C 1
ATOM 1033 O O . ILE A 1 136 ? 3.222 16.201 17.334 1.00 67.88 136 ILE A O 1
ATOM 1037 N N . ASP A 1 137 ? 3.041 18.095 18.547 1.00 62.12 137 ASP A N 1
ATOM 1038 C CA . ASP A 1 137 ? 4.468 18.446 18.708 1.00 62.12 137 ASP A CA 1
ATOM 1039 C C . ASP A 1 137 ? 4.596 19.425 19.883 1.00 62.12 137 ASP A C 1
ATOM 1041 O O . ASP A 1 137 ? 4.498 20.639 19.685 1.00 62.12 137 ASP A O 1
ATOM 1045 N N . ASP A 1 138 ? 4.633 18.902 21.113 1.00 60.94 138 ASP A N 1
ATOM 1046 C CA . ASP A 1 138 ? 4.553 19.660 22.382 1.00 60.94 138 ASP A CA 1
ATOM 1047 C C . ASP A 1 138 ? 3.363 20.655 22.464 1.00 60.94 138 ASP A C 1
ATOM 1049 O O . ASP A 1 138 ? 3.281 21.548 23.314 1.00 60.94 138 ASP A O 1
ATOM 1053 N N . ALA A 1 139 ? 2.429 20.514 21.525 1.00 64.19 139 ALA A N 1
ATOM 1054 C CA . ALA A 1 139 ? 1.216 21.277 21.318 1.00 64.19 139 ALA A CA 1
ATOM 1055 C C . ALA A 1 139 ? 0.321 20.505 20.343 1.00 64.19 139 ALA A C 1
ATOM 1057 O O . ALA A 1 139 ? 0.803 19.938 19.359 1.00 64.19 139 ALA A O 1
ATOM 1058 N N . LEU A 1 140 ? -0.992 20.558 20.563 1.00 73.38 140 LEU A N 1
ATOM 1059 C CA . LEU A 1 140 ? -1.962 20.187 19.538 1.00 73.38 140 LEU A CA 1
ATOM 1060 C C . LEU A 1 140 ? -1.983 21.278 18.460 1.00 73.38 140 LEU A C 1
ATOM 1062 O O . LEU A 1 140 ? -2.207 22.460 18.752 1.00 73.38 140 LEU A O 1
ATOM 1066 N N . GLY A 1 141 ? -1.778 20.873 17.213 1.00 73.88 141 GLY A N 1
ATOM 1067 C CA . GLY A 1 141 ? -1.849 21.747 16.053 1.00 73.88 141 GLY A CA 1
ATOM 1068 C C . GLY A 1 141 ? -2.725 21.168 14.954 1.00 73.88 141 GLY A C 1
ATOM 1069 O O . GLY A 1 141 ? -2.982 19.965 14.885 1.00 73.88 141 GLY A O 1
ATOM 1070 N N . ALA A 1 142 ? -3.194 22.056 14.090 1.00 76.00 142 ALA A N 1
ATOM 1071 C CA . ALA A 1 142 ? -3.822 21.706 12.834 1.00 76.00 142 ALA A CA 1
ATOM 1072 C C . ALA A 1 142 ? -3.122 22.447 11.710 1.00 76.00 142 ALA A C 1
ATOM 1074 O O . ALA A 1 142 ? -2.882 23.653 11.783 1.00 76.00 142 ALA A O 1
ATOM 1075 N N . TYR A 1 143 ? -2.842 21.714 10.651 1.00 75.25 143 TYR A N 1
ATOM 1076 C CA . TYR A 1 143 ? -2.278 22.243 9.431 1.00 75.25 143 TYR A CA 1
ATOM 1077 C C . TYR A 1 143 ? -3.335 22.135 8.323 1.00 75.25 143 TYR A C 1
ATOM 1079 O O . TYR A 1 143 ? -3.828 21.043 8.041 1.00 75.25 143 TYR A O 1
ATOM 1087 N N . ASP A 1 144 ? -3.715 23.261 7.712 1.00 74.88 144 ASP A N 1
ATOM 1088 C CA . ASP A 1 144 ? -4.642 23.268 6.570 1.00 74.88 144 ASP A CA 1
ATOM 1089 C C . ASP A 1 144 ? -3.881 22.849 5.305 1.00 74.88 144 ASP A C 1
ATOM 1091 O O . ASP A 1 144 ? -2.981 23.553 4.836 1.00 74.88 144 ASP A O 1
ATOM 1095 N N . CYS A 1 145 ? -4.248 21.700 4.732 1.00 71.19 145 CYS A N 1
ATOM 1096 C CA . CYS A 1 145 ? -3.551 21.127 3.582 1.00 71.19 145 CYS A CA 1
ATOM 1097 C C . CYS A 1 145 ? -3.700 21.911 2.272 1.00 71.19 145 CYS A C 1
ATOM 1099 O O . CYS A 1 145 ? -2.989 21.624 1.308 1.00 71.19 145 CYS A O 1
ATOM 1101 N N . ARG A 1 146 ? -4.606 22.891 2.205 1.00 68.44 146 ARG A N 1
ATOM 1102 C CA . ARG A 1 146 ? -4.818 23.716 1.008 1.00 68.44 146 ARG A CA 1
ATOM 1103 C C . ARG A 1 146 ? -3.952 24.963 1.028 1.00 68.44 146 ARG A C 1
ATOM 1105 O O . ARG A 1 146 ? -3.410 25.354 -0.002 1.00 68.44 146 ARG A O 1
ATOM 1112 N N . THR A 1 147 ? -3.887 25.617 2.184 1.00 70.69 147 THR A N 1
ATOM 1113 C CA . THR A 1 147 ? -3.197 26.902 2.372 1.00 70.69 147 THR A CA 1
ATOM 1114 C C . THR A 1 147 ? -1.804 26.737 2.954 1.00 70.69 147 THR A C 1
ATOM 1116 O O . THR A 1 147 ? -1.037 27.697 2.962 1.00 70.69 147 THR A O 1
ATOM 1119 N N . PHE A 1 148 ? -1.474 25.543 3.446 1.00 69.31 148 PHE A N 1
ATOM 1120 C CA . PHE A 1 148 ? -0.254 25.260 4.193 1.00 69.31 148 PHE A CA 1
ATOM 1121 C C . PHE A 1 148 ? -0.144 26.087 5.483 1.00 69.31 148 PHE A C 1
ATOM 1123 O O . PHE A 1 148 ? 0.945 26.255 6.029 1.00 69.31 148 PHE A O 1
ATOM 1130 N N . SER A 1 149 ? -1.269 26.629 5.964 1.00 71.94 149 SER A N 1
ATOM 1131 C CA . SER A 1 149 ? -1.293 27.465 7.156 1.00 71.94 149 SER A CA 1
ATOM 1132 C C . SER A 1 149 ? -1.381 26.609 8.408 1.00 71.94 149 SER A C 1
ATOM 1134 O O . SER A 1 149 ? -2.249 25.743 8.523 1.00 71.94 149 SER A O 1
ATOM 1136 N N . ASP A 1 150 ? -0.513 26.917 9.359 1.00 74.19 150 ASP A N 1
ATOM 1137 C CA . ASP A 1 150 ? -0.476 26.304 10.675 1.00 74.19 150 ASP A CA 1
ATOM 1138 C C . ASP A 1 150 ? -1.363 27.089 11.654 1.00 74.19 150 ASP A C 1
ATOM 1140 O O . ASP A 1 150 ? -1.252 28.314 11.784 1.00 74.19 150 ASP A O 1
ATOM 1144 N N . LYS A 1 151 ? -2.242 26.372 12.354 1.00 72.00 151 LYS A N 1
ATOM 1145 C CA . LYS A 1 151 ? -2.981 26.865 13.508 1.00 72.00 151 LYS A CA 1
ATOM 1146 C C . LYS A 1 151 ? -2.633 26.008 14.721 1.00 72.00 151 LYS A C 1
ATOM 1148 O O . LYS A 1 151 ? -3.100 24.879 14.860 1.00 72.00 151 LYS A O 1
ATOM 1153 N N . ARG A 1 152 ? -1.879 26.596 15.650 1.00 71.06 152 ARG A N 1
ATOM 1154 C CA . ARG A 1 152 ? -1.530 25.962 16.927 1.00 71.06 152 ARG A CA 1
ATOM 1155 C C . ARG A 1 152 ? -2.440 26.420 18.043 1.00 71.06 152 ARG A C 1
ATOM 1157 O O . ARG A 1 152 ? -2.695 27.617 18.198 1.00 71.06 152 ARG A O 1
ATOM 1164 N N . TRP A 1 153 ? -2.837 25.476 18.882 1.00 68.50 153 TRP A N 1
ATOM 1165 C CA . TRP A 1 153 ? -3.461 25.781 20.159 1.00 68.50 153 TRP A CA 1
ATOM 1166 C C . TRP A 1 153 ? -2.412 25.665 21.260 1.00 68.50 153 TRP A C 1
ATOM 1168 O O . TRP A 1 153 ? -1.665 24.694 21.347 1.00 68.50 153 TRP A O 1
ATOM 1178 N N . LYS A 1 154 ? -2.294 26.720 22.069 1.00 60.62 154 LYS A N 1
ATOM 1179 C CA . LYS A 1 154 ? -1.274 26.815 23.119 1.00 60.62 154 LYS A CA 1
ATOM 1180 C C . LYS A 1 154 ? -1.579 25.811 24.247 1.00 60.62 154 LYS A C 1
ATOM 1182 O O . LYS A 1 154 ? -2.742 25.645 24.597 1.00 60.62 154 LYS A O 1
ATOM 1187 N N . ALA A 1 155 ? -0.527 25.267 24.872 1.00 54.34 155 ALA A N 1
ATOM 1188 C CA . ALA A 1 155 ? -0.547 24.519 26.142 1.00 54.34 155 ALA A CA 1
ATOM 1189 C C . ALA A 1 155 ? -1.112 23.078 26.140 1.00 54.34 155 ALA A C 1
ATOM 1191 O O . ALA A 1 155 ? -1.810 22.691 27.077 1.00 54.34 155 ALA A O 1
ATOM 1192 N N . LEU A 1 156 ? -0.746 22.254 25.152 1.00 61.44 156 LEU A N 1
ATOM 1193 C CA . LEU A 1 156 ? -0.948 20.798 25.203 1.00 61.44 156 LEU A CA 1
ATOM 1194 C C . LEU A 1 156 ? 0.354 20.062 24.858 1.00 61.44 156 LEU A C 1
ATOM 1196 O O . LEU A 1 156 ? 0.478 19.490 23.783 1.00 61.44 156 LEU A O 1
ATOM 1200 N N . ASP A 1 157 ? 1.308 20.090 25.787 1.00 65.75 157 ASP A N 1
ATOM 1201 C CA . ASP A 1 157 ? 2.486 19.216 25.770 1.00 65.75 157 ASP A CA 1
ATOM 1202 C C . ASP A 1 157 ? 2.025 17.781 26.060 1.00 65.75 157 ASP A C 1
ATOM 1204 O O . ASP A 1 157 ? 1.542 17.494 27.159 1.00 65.75 157 ASP A O 1
ATOM 1208 N N . ARG A 1 158 ? 1.962 16.946 25.024 1.00 69.56 158 ARG A N 1
ATOM 1209 C CA . ARG A 1 158 ? 1.224 15.680 25.009 1.00 69.56 158 ARG A CA 1
ATOM 1210 C C . ARG A 1 158 ? 1.887 14.713 24.044 1.00 69.56 158 ARG A C 1
ATOM 1212 O O . ARG A 1 158 ? 2.402 15.136 23.015 1.00 69.56 158 ARG A O 1
ATOM 1219 N N . TRP A 1 159 ? 1.781 13.422 24.334 1.00 68.50 159 TRP A N 1
ATOM 1220 C CA . TRP A 1 159 ? 2.264 12.355 23.460 1.00 68.50 159 TRP A CA 1
ATOM 1221 C C . TRP A 1 159 ? 1.257 11.222 23.439 1.00 68.50 159 TRP A C 1
ATOM 1223 O O . TRP A 1 159 ? 0.856 10.778 24.507 1.00 68.50 159 TRP A O 1
ATOM 1233 N N . GLY A 1 160 ? 0.853 10.747 22.262 1.00 69.94 160 GLY A N 1
ATOM 1234 C CA . GLY A 1 160 ? -0.063 9.612 22.151 1.00 69.94 160 GLY A CA 1
ATOM 1235 C C . GLY A 1 160 ? -1.225 9.803 21.150 1.00 69.94 160 GLY A C 1
ATOM 1236 O O . GLY A 1 160 ? -1.252 10.800 20.418 1.00 69.94 160 GLY A O 1
ATOM 1237 N N . PRO A 1 161 ? -2.080 8.769 20.965 1.00 74.31 161 PRO A N 1
ATOM 1238 C CA . PRO A 1 161 ? -2.975 8.690 19.815 1.00 74.31 161 PRO A CA 1
ATOM 1239 C C . PRO A 1 161 ? -4.021 9.775 19.745 1.00 74.31 161 PRO A C 1
ATOM 1241 O O . PRO A 1 161 ? -4.603 10.162 20.756 1.00 74.31 161 PRO A O 1
ATOM 1244 N N . LEU A 1 162 ? -4.296 10.190 18.509 1.00 77.38 162 LEU A N 1
ATOM 1245 C CA . LEU A 1 162 ? -5.366 11.105 18.152 1.00 77.38 162 LEU A CA 1
ATOM 1246 C C . LEU A 1 162 ? -6.464 10.362 17.403 1.00 77.38 162 LEU A C 1
ATOM 1248 O O . LEU A 1 162 ? -6.198 9.542 16.521 1.00 77.38 162 LEU A O 1
ATOM 1252 N N . ALA A 1 163 ? -7.698 10.723 17.716 1.00 79.00 163 ALA A N 1
ATOM 1253 C CA . ALA A 1 163 ? -8.845 10.408 16.888 1.00 79.00 163 ALA A CA 1
ATOM 1254 C C . ALA A 1 163 ? -9.832 11.575 16.922 1.00 79.00 163 ALA A C 1
ATOM 1256 O O . ALA A 1 163 ? -9.887 12.334 17.895 1.00 79.00 163 ALA A O 1
ATOM 1257 N N . VAL A 1 164 ? -10.595 11.745 15.849 1.00 79.31 164 VAL A N 1
ATOM 1258 C CA . VAL A 1 164 ? -11.450 12.918 15.666 1.00 79.3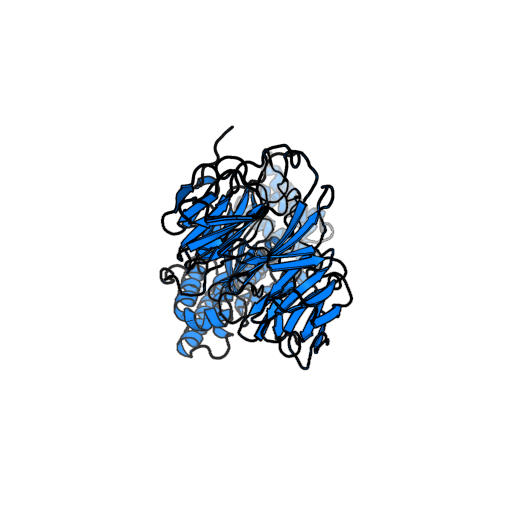1 164 VAL A CA 1
ATOM 1259 C C . VAL A 1 164 ? -12.868 12.539 15.291 1.00 79.31 164 VAL A C 1
ATOM 1261 O O . VAL A 1 164 ? -13.118 11.582 14.567 1.00 79.31 164 VAL A O 1
ATOM 1264 N N . ASP A 1 165 ? -13.804 13.357 15.751 1.00 78.06 165 ASP A N 1
ATOM 1265 C CA . ASP A 1 165 ? -15.188 13.323 15.306 1.00 78.06 165 ASP A CA 1
ATOM 1266 C C . ASP A 1 165 ? -15.488 14.607 14.525 1.00 78.06 165 ASP A C 1
ATOM 1268 O O . ASP A 1 165 ? -15.531 15.706 15.091 1.00 78.06 165 ASP A O 1
ATOM 1272 N N . HIS A 1 166 ? -15.698 14.472 13.212 1.00 71.62 166 HIS A N 1
ATOM 1273 C CA . HIS A 1 166 ? -16.007 15.599 12.326 1.00 71.62 166 HIS A CA 1
ATOM 1274 C C . HIS A 1 166 ? -17.349 16.254 12.636 1.00 71.62 166 HIS A C 1
ATOM 1276 O O . HIS A 1 166 ? -17.482 17.467 12.456 1.00 71.62 166 HIS A O 1
ATOM 1282 N N . GLN A 1 167 ? -18.343 15.470 13.058 1.00 73.06 167 GLN A N 1
ATOM 1283 C CA . GLN A 1 167 ? -19.698 15.962 13.291 1.00 73.06 167 GLN A CA 1
ATOM 1284 C C . GLN A 1 167 ? -19.746 16.788 14.571 1.00 73.06 167 GLN A C 1
ATOM 1286 O O . GLN A 1 167 ? -20.322 17.873 14.599 1.00 73.06 167 GLN A O 1
ATOM 1291 N N . LEU A 1 168 ? -19.099 16.290 15.622 1.00 74.12 168 LEU A N 1
ATOM 1292 C CA . LEU A 1 168 ? -19.098 16.906 16.943 1.00 74.12 168 LEU A CA 1
ATOM 1293 C C . LEU A 1 168 ? -17.954 17.900 17.146 1.00 74.12 168 LEU A C 1
ATOM 1295 O O . LEU A 1 168 ? -17.951 18.631 18.138 1.00 74.12 168 LEU A O 1
ATOM 1299 N N . LYS A 1 169 ? -16.991 17.937 16.220 1.00 76.88 169 LYS A N 1
ATOM 1300 C CA . LYS A 1 169 ? -15.800 18.791 16.289 1.00 76.88 169 LYS A CA 1
ATOM 1301 C C . LYS A 1 169 ? -14.956 18.523 17.542 1.00 76.88 169 LYS A C 1
ATOM 1303 O O . LYS A 1 169 ? -14.463 19.451 18.191 1.00 76.88 169 LYS A O 1
ATOM 1308 N N . ILE A 1 170 ? -14.818 17.239 17.874 1.00 79.81 170 ILE A N 1
ATOM 1309 C CA . ILE A 1 170 ? -14.109 16.737 19.056 1.00 79.81 170 ILE A CA 1
ATOM 1310 C C . ILE A 1 170 ? -12.810 16.069 18.620 1.00 79.81 170 ILE A C 1
ATOM 1312 O O . ILE A 1 170 ? -12.809 15.267 17.689 1.00 79.81 170 ILE A O 1
ATOM 1316 N N . VAL A 1 171 ? -11.732 16.367 19.337 1.00 82.12 171 VAL A N 1
ATOM 1317 C CA . VAL A 1 171 ? -10.448 15.673 19.243 1.00 82.12 171 VAL A CA 1
ATOM 1318 C C . VAL A 1 171 ? -10.257 14.890 20.532 1.00 82.12 171 VAL A C 1
ATOM 1320 O O . VAL A 1 171 ? -10.226 15.488 21.608 1.00 82.12 171 VAL A O 1
ATOM 1323 N N . LEU A 1 172 ? -10.135 13.570 20.439 1.00 82.50 172 LEU A N 1
ATOM 1324 C CA . LEU A 1 172 ? -9.675 12.755 21.554 1.00 82.50 172 LEU A CA 1
ATOM 1325 C C . LEU A 1 172 ? -8.175 12.550 21.448 1.00 82.50 172 LEU A C 1
ATOM 1327 O O . LEU A 1 172 ? -7.640 12.276 20.373 1.00 82.50 172 LEU A O 1
ATOM 1331 N N . HIS A 1 173 ? -7.541 12.629 22.602 1.00 81.19 173 HIS A N 1
ATOM 1332 C CA . HIS A 1 173 ? -6.154 12.309 22.804 1.00 81.19 173 HIS A CA 1
ATOM 1333 C C . HIS A 1 173 ? -6.006 11.248 23.898 1.00 81.19 173 HIS A C 1
ATOM 1335 O O . HIS A 1 173 ? -6.643 11.332 24.952 1.00 81.19 173 HIS A O 1
ATOM 1341 N N . VAL A 1 174 ? -5.142 10.265 23.667 1.00 78.94 174 VAL A N 1
ATOM 1342 C CA . VAL A 1 174 ? -4.756 9.263 24.667 1.00 78.94 174 VAL A CA 1
ATOM 1343 C C . VAL A 1 174 ? -3.271 9.442 24.920 1.00 78.94 174 VAL A C 1
ATOM 1345 O O . VAL A 1 174 ? -2.505 9.375 23.978 1.00 78.94 174 VAL A O 1
ATOM 1348 N N . ASN A 1 175 ? -2.846 9.689 26.153 1.00 75.50 175 ASN A N 1
ATOM 1349 C CA . ASN A 1 175 ? -1.438 9.910 26.458 1.00 75.50 175 ASN A CA 1
ATOM 1350 C C . ASN A 1 175 ? -0.659 8.583 26.582 1.00 75.50 175 ASN A C 1
ATOM 1352 O O . ASN A 1 175 ? -1.171 7.615 27.143 1.00 75.50 175 ASN A O 1
ATOM 1356 N N . ASN A 1 176 ? 0.589 8.539 26.114 1.00 70.38 176 ASN A N 1
ATOM 1357 C CA . ASN A 1 176 ? 1.552 7.463 26.367 1.00 70.38 176 ASN A CA 1
ATOM 1358 C C . ASN A 1 176 ? 2.729 7.961 27.233 1.00 70.38 176 ASN A C 1
ATOM 1360 O O . ASN A 1 176 ? 2.849 9.153 27.531 1.00 70.38 176 ASN A O 1
ATOM 1364 N N . ILE A 1 177 ? 3.600 7.046 27.680 1.00 59.97 177 ILE A N 1
ATOM 1365 C CA . ILE A 1 177 ? 4.820 7.458 28.383 1.00 59.97 177 ILE A CA 1
ATOM 1366 C C . ILE A 1 177 ? 5.885 7.972 27.404 1.00 59.97 177 ILE A C 1
ATOM 1368 O O . ILE A 1 177 ? 6.606 7.215 26.765 1.00 59.97 177 ILE A O 1
ATOM 1372 N N . MET A 1 178 ? 6.074 9.280 27.422 1.00 55.97 178 MET A N 1
ATOM 1373 C CA . MET A 1 178 ? 7.401 9.876 27.618 1.00 55.97 178 MET A CA 1
ATOM 1374 C C . MET A 1 178 ? 7.339 11.032 28.637 1.00 55.97 178 MET A C 1
ATOM 1376 O O . MET A 1 178 ? 8.348 11.683 28.858 1.00 55.97 178 MET A O 1
ATOM 1380 N N . ALA A 1 179 ? 6.167 11.280 29.251 1.00 54.09 179 ALA A N 1
ATOM 1381 C CA . ALA A 1 179 ? 5.706 12.554 29.820 1.00 54.09 179 ALA A CA 1
ATOM 1382 C C . ALA A 1 179 ? 6.724 13.335 30.685 1.00 54.09 179 ALA A C 1
ATOM 1384 O O . ALA A 1 179 ? 7.147 12.871 31.746 1.00 54.09 179 ALA A O 1
ATOM 1385 N N . ASP A 1 180 ? 7.021 14.580 30.293 1.00 57.44 180 ASP A N 1
ATOM 1386 C CA . ASP A 1 180 ? 7.851 15.512 31.072 1.00 57.44 180 ASP A CA 1
ATOM 1387 C C . ASP A 1 180 ? 7.105 16.141 32.263 1.00 57.44 180 ASP A C 1
ATOM 1389 O O . ASP A 1 180 ? 7.717 16.841 33.086 1.00 57.44 180 ASP A O 1
ATOM 1393 N N . ALA A 1 181 ? 5.802 15.869 32.386 1.00 62.81 181 ALA A N 1
ATOM 1394 C CA . ALA A 1 181 ? 4.915 16.341 33.442 1.00 62.81 181 ALA A CA 1
ATOM 1395 C C . ALA A 1 181 ? 3.775 15.344 33.725 1.00 62.81 181 ALA A C 1
ATOM 1397 O O . ALA A 1 181 ? 3.626 14.329 33.050 1.00 62.81 181 ALA A O 1
ATOM 1398 N N . ASP A 1 182 ? 2.959 15.643 34.736 1.00 71.06 182 ASP A N 1
ATOM 1399 C CA . ASP A 1 182 ? 1.802 14.818 35.072 1.00 71.06 182 ASP A CA 1
ATOM 1400 C C . ASP A 1 182 ? 0.643 15.069 34.091 1.00 71.06 182 ASP A C 1
ATOM 1402 O O . ASP A 1 182 ? 0.132 16.192 34.014 1.00 71.06 182 ASP A O 1
ATOM 1406 N N . PHE A 1 183 ? 0.174 14.032 33.387 1.00 72.75 183 PHE A N 1
ATOM 1407 C CA . PHE A 1 183 ? -0.896 14.156 32.385 1.00 72.75 183 PHE A CA 1
ATOM 1408 C C . PHE A 1 183 ? -2.066 13.189 32.605 1.00 72.75 183 PHE A C 1
ATOM 1410 O O . PHE A 1 183 ? -1.878 12.079 33.120 1.00 72.75 183 PHE A O 1
ATOM 1417 N N . PRO A 1 184 ? -3.289 13.572 32.190 1.00 74.19 184 PRO A N 1
ATOM 1418 C CA . PRO A 1 184 ? -4.398 12.631 32.107 1.00 74.19 184 PRO A CA 1
ATOM 1419 C C . PRO A 1 184 ? -4.116 11.529 31.100 1.00 74.19 184 PRO A C 1
ATOM 1421 O O . PRO A 1 184 ? -3.557 11.802 30.047 1.00 74.19 184 PRO A O 1
ATOM 1424 N N . LEU A 1 185 ? -4.553 10.301 31.361 1.00 77.06 185 LEU A N 1
ATOM 1425 C CA . LEU A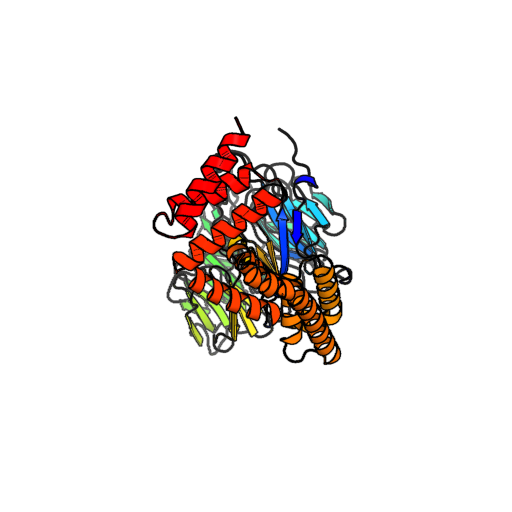 1 185 ? -4.379 9.225 30.385 1.00 77.06 185 LEU A CA 1
ATOM 1426 C C . LEU A 1 185 ? -5.244 9.422 29.132 1.00 77.06 185 LEU A C 1
ATOM 1428 O O . LEU A 1 185 ? -4.793 9.122 28.035 1.00 77.06 185 LEU A O 1
ATOM 1432 N N . VAL A 1 186 ? -6.468 9.937 29.276 1.00 79.88 186 VAL A N 1
ATOM 1433 C CA . VAL A 1 186 ? -7.382 10.190 28.152 1.00 79.88 186 VAL A CA 1
ATOM 1434 C C . VAL A 1 186 ? -8.037 11.556 28.317 1.00 79.88 186 VAL A C 1
ATOM 1436 O O . VAL A 1 186 ? -8.543 11.896 29.390 1.00 79.88 186 VAL A O 1
ATOM 1439 N N . GLU A 1 187 ? -8.066 12.335 27.243 1.00 81.94 187 GLU A N 1
ATOM 1440 C CA . GLU A 1 187 ? -8.673 13.661 27.205 1.00 81.94 187 GLU A CA 1
ATOM 1441 C C . GLU A 1 187 ? -9.460 13.856 25.913 1.00 81.94 187 GLU A C 1
ATOM 1443 O O . GLU A 1 187 ? -9.037 13.415 24.848 1.00 81.94 187 GLU A O 1
ATOM 1448 N N . ALA A 1 188 ? -10.561 14.596 25.991 1.00 84.94 188 ALA A N 1
ATOM 1449 C CA . ALA A 1 188 ? -11.230 15.140 24.822 1.00 84.94 188 ALA A CA 1
ATOM 1450 C C . ALA A 1 188 ? -11.170 16.662 24.847 1.00 84.94 188 ALA A C 1
ATOM 1452 O O . ALA A 1 188 ? -11.354 17.302 25.888 1.00 84.94 188 ALA A O 1
ATOM 1453 N N . HIS A 1 189 ? -10.983 17.245 23.673 1.00 80.19 189 HIS A N 1
ATOM 1454 C CA . HIS A 1 189 ? -10.856 18.678 23.466 1.00 80.19 189 HIS A CA 1
ATOM 1455 C C . HIS A 1 189 ? -11.757 19.119 22.317 1.00 80.19 189 HIS A C 1
ATOM 1457 O O . HIS A 1 189 ? -11.988 18.383 21.357 1.00 80.19 189 HIS A O 1
ATOM 1463 N N . LYS A 1 190 ? -12.257 20.352 22.391 1.00 77.12 190 LYS A N 1
ATOM 1464 C CA . LYS A 1 190 ? -12.753 21.052 21.206 1.00 77.12 190 LYS A CA 1
ATOM 1465 C C . LYS A 1 190 ? -11.561 21.456 20.354 1.00 77.12 190 LYS A C 1
ATOM 1467 O O . LYS A 1 190 ? -10.483 21.723 20.884 1.00 77.12 190 LYS A O 1
ATOM 1472 N N . LEU A 1 191 ? -11.790 21.654 19.059 1.00 68.50 191 LEU A N 1
ATOM 1473 C CA . LEU A 1 191 ? -10.755 22.166 18.161 1.00 68.50 191 LEU A CA 1
ATOM 1474 C C . LEU A 1 191 ? -10.154 23.496 18.643 1.00 68.50 191 LEU A C 1
ATOM 1476 O O . LEU A 1 191 ? -9.000 23.760 18.386 1.00 68.50 191 LEU A O 1
ATOM 1480 N N . SER A 1 192 ? -10.874 24.330 19.398 1.00 68.31 192 SER A N 1
ATOM 1481 C CA . SER A 1 192 ? -10.306 25.546 20.006 1.00 68.31 192 SER A CA 1
ATOM 1482 C C . SER A 1 192 ? -9.190 25.297 21.036 1.00 68.31 192 SER A C 1
ATOM 1484 O O . SER A 1 192 ? -8.675 26.265 21.592 1.00 68.31 192 SER A O 1
ATOM 1486 N N . GLY A 1 193 ? -8.848 24.038 21.327 1.00 69.44 193 GLY A N 1
ATOM 1487 C CA . GLY A 1 193 ? -7.904 23.636 22.370 1.00 69.44 193 GLY A CA 1
ATOM 1488 C C . GLY A 1 193 ? -8.510 23.651 23.773 1.00 69.44 193 GLY A C 1
ATOM 1489 O O . GLY A 1 193 ? -7.806 23.432 24.753 1.00 69.44 193 GLY A O 1
ATOM 1490 N N . SER A 1 194 ? -9.812 23.926 23.899 1.00 77.44 194 SER A N 1
ATOM 1491 C CA . SER A 1 194 ? -10.495 23.873 25.188 1.00 77.44 194 SER A CA 1
ATOM 1492 C C . SER A 1 194 ? -10.896 22.442 25.508 1.00 77.44 194 SER A C 1
ATOM 1494 O O . SER A 1 194 ? -11.550 21.775 24.705 1.00 77.44 194 SER A O 1
ATOM 1496 N N . SER A 1 195 ? -10.531 21.987 26.702 1.00 80.69 195 SER A N 1
ATOM 1497 C CA . SER A 1 195 ? -10.912 20.661 27.170 1.00 80.69 195 SER A CA 1
ATOM 1498 C C . SER A 1 195 ? -12.436 20.537 27.264 1.00 80.69 195 SER A C 1
ATOM 1500 O O . SER A 1 195 ? -13.123 21.436 27.756 1.00 80.69 195 SER A O 1
ATOM 1502 N N . LEU A 1 196 ? -12.959 19.426 26.750 1.00 82.56 196 LEU A N 1
ATOM 1503 C CA . LEU A 1 196 ? -14.336 18.982 26.961 1.00 82.56 196 LEU A CA 1
ATOM 1504 C C . LEU A 1 196 ? -14.427 18.179 28.249 1.00 82.56 196 LEU A C 1
ATOM 1506 O O . LEU A 1 196 ? -15.298 18.426 29.077 1.00 82.56 196 LEU A O 1
ATOM 1510 N N . TRP A 1 197 ? -13.513 17.225 28.397 1.00 84.56 197 TRP A N 1
ATOM 1511 C CA . TRP A 1 197 ? -13.356 16.412 29.587 1.00 84.56 197 TRP A CA 1
ATOM 1512 C C . TRP A 1 197 ? -11.953 15.801 29.612 1.00 84.56 197 TRP A C 1
ATOM 1514 O O . TRP A 1 197 ? -11.291 15.646 28.586 1.00 84.56 197 TRP A O 1
ATOM 1524 N N . GLN A 1 198 ? -11.511 15.431 30.808 1.00 74.88 198 GLN A N 1
ATOM 1525 C CA . GLN A 1 198 ? -10.283 14.679 31.047 1.00 74.88 198 GLN A CA 1
ATOM 1526 C C . GLN A 1 198 ? -10.660 13.526 31.967 1.00 74.88 198 GLN A C 1
ATOM 1528 O O . GLN A 1 198 ? -11.124 13.776 33.082 1.00 74.88 198 GLN A O 1
ATOM 1533 N N . ASN A 1 199 ? -10.525 12.282 31.508 1.00 68.31 199 ASN A N 1
ATOM 1534 C CA . ASN A 1 199 ? -10.846 11.138 32.348 1.00 68.31 199 ASN A CA 1
ATOM 1535 C C . ASN A 1 199 ? -9.572 10.558 32.958 1.00 68.31 199 ASN A C 1
ATOM 1537 O O . ASN A 1 199 ? -8.635 10.183 32.256 1.00 68.31 199 ASN A O 1
ATOM 1541 N N . ASN A 1 200 ? -9.558 10.472 34.284 1.00 62.09 200 ASN A N 1
ATOM 1542 C CA . ASN A 1 200 ? -8.395 10.089 35.071 1.00 62.09 200 ASN A CA 1
ATOM 154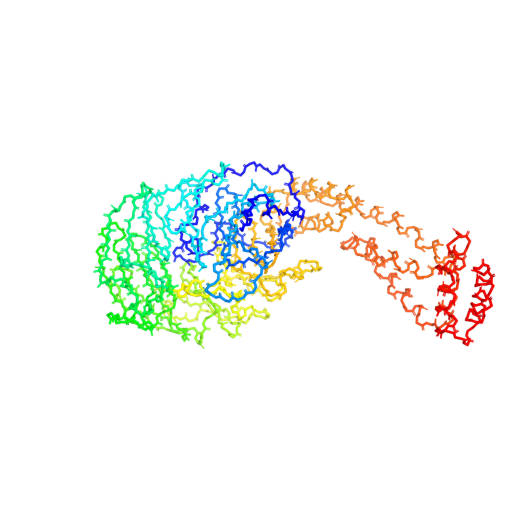3 C C . ASN A 1 200 ? -8.710 8.844 35.897 1.00 62.09 200 ASN A C 1
ATOM 1545 O O . ASN A 1 200 ? -8.909 8.938 37.104 1.00 62.09 200 ASN A O 1
ATOM 1549 N N . ILE A 1 201 ? -8.725 7.669 35.264 1.00 58.47 201 ILE A N 1
ATOM 1550 C CA . ILE A 1 201 ? -8.587 6.409 36.018 1.00 58.47 201 ILE A CA 1
ATOM 1551 C C . ILE A 1 201 ? -7.160 6.324 36.587 1.00 58.47 201 ILE A C 1
ATOM 1553 O O . ILE A 1 201 ? -6.943 5.830 37.689 1.00 58.47 201 ILE A O 1
ATOM 1557 N N . TRP A 1 202 ? -6.187 6.861 35.844 1.00 63.66 202 TRP A N 1
ATOM 1558 C CA . TRP A 1 202 ? -4.782 6.947 36.223 1.00 63.66 202 TRP A CA 1
ATOM 1559 C C . TRP A 1 202 ? -4.175 8.227 35.634 1.00 63.66 202 TRP A C 1
ATOM 1561 O O . TRP A 1 202 ? -4.458 8.568 34.484 1.00 63.66 202 TRP A O 1
ATOM 1571 N N . LYS A 1 203 ? -3.371 8.948 36.420 1.00 71.00 203 LYS A N 1
ATOM 1572 C CA . LYS A 1 203 ? -2.547 10.059 35.926 1.00 71.00 203 LYS A CA 1
ATOM 1573 C C . LYS A 1 203 ? -1.167 9.506 35.628 1.00 71.00 203 LYS A C 1
ATOM 1575 O O . LYS A 1 203 ? -0.582 8.876 36.505 1.00 71.00 203 LYS A O 1
ATOM 1580 N N . ILE A 1 204 ? -0.659 9.773 34.430 1.00 68.81 204 ILE A N 1
ATOM 1581 C CA . ILE A 1 204 ? 0.737 9.488 34.115 1.00 68.81 204 ILE A CA 1
ATOM 1582 C C . ILE A 1 204 ? 1.558 10.473 34.917 1.00 68.81 204 ILE A C 1
ATOM 1584 O O . ILE A 1 204 ? 1.461 11.667 34.652 1.00 68.81 204 ILE A O 1
ATOM 1588 N N . LYS A 1 205 ? 2.294 9.997 35.922 1.00 69.81 205 LYS A N 1
ATOM 1589 C CA . LYS A 1 205 ? 3.218 10.861 36.648 1.00 69.81 205 LYS A CA 1
ATOM 1590 C C . LYS A 1 205 ? 4.573 10.870 35.983 1.00 69.81 205 LYS A C 1
ATOM 1592 O O . LYS A 1 205 ? 5.043 9.844 35.481 1.00 69.81 205 LYS A O 1
ATOM 1597 N N . LYS A 1 206 ? 5.236 12.018 36.061 1.00 72.75 206 LYS A N 1
ATOM 1598 C CA . LYS A 1 206 ? 6.619 12.148 35.611 1.00 72.75 206 LYS A CA 1
ATOM 1599 C C . LYS A 1 206 ? 7.501 11.078 36.274 1.00 72.75 206 LYS A C 1
ATOM 1601 O O . LYS A 1 206 ? 7.641 11.049 37.494 1.00 72.75 206 LYS A O 1
ATOM 1606 N N . GLY A 1 207 ? 8.119 10.221 35.461 1.00 66.25 207 GLY A N 1
ATOM 1607 C CA . GLY A 1 207 ? 9.057 9.185 35.914 1.00 66.25 207 GLY A CA 1
ATOM 1608 C C . GLY A 1 207 ? 8.437 7.881 36.445 1.00 66.25 207 GLY A C 1
ATOM 1609 O O . GLY A 1 207 ? 9.193 6.998 36.846 1.00 66.25 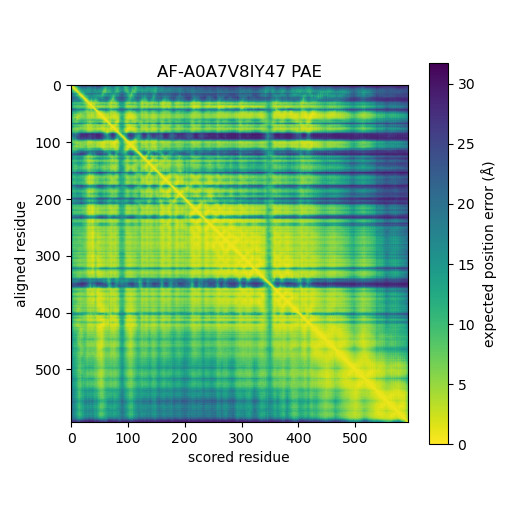207 GLY A O 1
ATOM 1610 N N . GLU A 1 208 ? 7.109 7.708 36.434 1.00 64.44 208 GLU A N 1
ATOM 1611 C CA . GLU A 1 208 ? 6.442 6.474 36.895 1.00 64.44 208 GLU A CA 1
ATOM 1612 C C . GLU A 1 208 ? 6.188 5.470 35.751 1.00 64.44 208 GLU A C 1
ATOM 1614 O O . GLU A 1 208 ? 5.050 5.286 35.341 1.00 64.44 208 GLU A O 1
ATOM 1619 N N . GLY A 1 209 ? 7.231 4.773 35.279 1.00 63.56 209 GLY A N 1
ATOM 1620 C CA . GLY A 1 209 ? 7.126 3.539 34.474 1.00 63.56 209 GLY A CA 1
ATOM 1621 C C . GLY A 1 209 ? 6.368 3.601 33.131 1.00 63.56 209 GLY A C 1
ATOM 1622 O O . GLY A 1 209 ? 5.671 4.552 32.811 1.00 63.56 209 GLY A O 1
ATOM 1623 N N . ILE A 1 210 ? 6.485 2.562 32.299 1.00 68.19 210 ILE A N 1
ATOM 1624 C CA . ILE A 1 210 ? 6.008 2.605 30.903 1.00 68.19 210 ILE A CA 1
ATOM 1625 C C . ILE A 1 210 ? 4.539 2.169 30.761 1.00 68.19 210 ILE A C 1
ATOM 1627 O O . ILE A 1 210 ? 4.214 1.028 31.081 1.00 68.19 210 ILE A O 1
ATOM 1631 N N . ILE A 1 211 ? 3.681 3.057 30.232 1.00 73.00 211 ILE A N 1
ATOM 1632 C CA . ILE A 1 211 ? 2.402 2.733 29.568 1.00 73.00 211 ILE A CA 1
ATOM 1633 C C . ILE A 1 211 ? 2.534 2.744 28.042 1.00 73.00 211 ILE A C 1
ATOM 1635 O O . ILE A 1 211 ? 2.706 3.800 27.425 1.00 73.00 211 ILE A O 1
ATOM 1639 N N . SER A 1 212 ? 2.335 1.578 27.439 1.00 76.12 212 SER A N 1
ATOM 1640 C CA . SER A 1 212 ? 2.181 1.424 25.997 1.00 76.12 212 SER A CA 1
ATOM 1641 C C . SER A 1 212 ? 0.710 1.562 25.616 1.00 76.12 212 SER A C 1
ATOM 1643 O O . SER A 1 212 ? -0.142 0.807 26.096 1.00 76.12 212 SER A O 1
ATOM 1645 N N . VAL A 1 213 ? 0.412 2.507 24.724 1.00 78.62 213 VAL A N 1
ATOM 1646 C CA . VAL A 1 213 ? -0.890 2.593 24.058 1.00 78.62 213 VAL A CA 1
ATOM 1647 C C . VAL A 1 213 ? -0.764 1.832 22.753 1.00 78.62 213 VAL A C 1
ATOM 1649 O O . VAL A 1 213 ? -0.208 2.333 21.777 1.00 78.62 213 VAL A O 1
ATOM 1652 N N . HIS A 1 214 ? -1.223 0.586 22.745 1.00 78.62 214 HIS A N 1
ATOM 1653 C CA . HIS A 1 214 ? -1.085 -0.252 21.565 1.00 78.62 214 HIS A CA 1
ATOM 1654 C C . HIS A 1 214 ? -2.030 0.196 20.460 1.00 78.62 214 HIS A C 1
ATOM 1656 O O . HIS A 1 214 ? -1.604 0.430 19.342 1.00 78.62 214 HIS A O 1
ATOM 1662 N N . GLU A 1 215 ? -3.300 0.406 20.777 1.00 80.12 215 GLU A N 1
ATOM 1663 C CA . GLU A 1 215 ? -4.283 0.761 19.765 1.00 80.12 215 GLU A CA 1
ATOM 1664 C C . GLU A 1 215 ? -5.381 1.643 20.356 1.00 80.12 215 GLU A C 1
ATOM 1666 O O . GLU A 1 215 ? -5.772 1.460 21.510 1.00 80.12 215 GLU A O 1
ATOM 1671 N N . VAL A 1 216 ? -5.872 2.589 19.552 1.00 82.88 216 VAL A N 1
ATOM 1672 C CA . VAL A 1 216 ? -7.077 3.377 19.822 1.00 82.88 216 VAL A CA 1
ATOM 1673 C C . VAL A 1 216 ? -8.063 3.145 18.693 1.00 82.88 216 VAL A C 1
ATOM 1675 O O . VAL A 1 216 ? -7.693 3.204 17.521 1.00 82.88 216 VAL A O 1
ATOM 1678 N N . ASN A 1 217 ? -9.306 2.867 19.065 1.00 88.12 217 ASN A N 1
ATOM 1679 C CA . ASN A 1 217 ? -10.404 2.616 18.150 1.00 88.12 217 ASN A CA 1
ATOM 1680 C C . ASN A 1 217 ? -11.640 3.377 18.621 1.00 88.12 217 ASN A C 1
ATOM 1682 O O . ASN A 1 217 ? -12.057 3.256 19.773 1.00 88.12 217 ASN A O 1
ATOM 1686 N N . VAL A 1 218 ? -12.214 4.175 17.733 1.00 86.94 218 VAL A N 1
ATOM 1687 C CA . VAL A 1 218 ? -13.321 5.073 18.045 1.00 86.94 218 VAL A CA 1
ATOM 1688 C C . VAL A 1 218 ? -14.488 4.744 17.158 1.00 86.94 218 VAL A C 1
ATOM 1690 O O . VAL A 1 218 ? -14.401 4.871 15.938 1.00 86.94 218 VAL A O 1
ATOM 1693 N N . ASN A 1 219 ? -15.597 4.354 17.774 1.00 88.81 219 ASN A N 1
ATOM 1694 C CA . ASN A 1 219 ? -16.785 3.973 17.037 1.00 88.81 219 ASN A CA 1
ATOM 1695 C C . ASN A 1 219 ? -18.055 4.255 17.831 1.00 88.81 219 ASN A C 1
ATOM 1697 O O . ASN A 1 219 ? -18.136 3.967 19.024 1.00 88.81 219 ASN A O 1
ATOM 1701 N N . GLN A 1 220 ? -19.063 4.822 17.165 1.00 87.31 220 GLN A N 1
ATOM 1702 C CA . GLN A 1 220 ? -20.385 5.104 17.739 1.00 87.31 220 GLN A CA 1
ATOM 1703 C C . GLN A 1 220 ? -20.351 5.800 19.118 1.00 87.31 220 GLN A C 1
ATOM 1705 O O . GLN A 1 220 ? -21.123 5.464 20.027 1.00 87.31 220 GLN A O 1
ATOM 1710 N N . GLY A 1 221 ? -19.439 6.760 19.292 1.00 85.88 221 GLY A N 1
ATOM 1711 C CA . GLY A 1 221 ? -19.275 7.499 20.545 1.00 85.88 221 GLY A CA 1
ATOM 1712 C C . GLY A 1 221 ? -18.627 6.698 21.679 1.00 85.88 221 GLY A C 1
ATOM 1713 O O . GLY A 1 221 ? -18.771 7.080 22.841 1.00 85.88 221 GLY A O 1
ATOM 1714 N N . ILE A 1 222 ? -17.931 5.603 21.371 1.00 90.00 222 ILE A N 1
ATOM 1715 C CA . ILE A 1 222 ? -17.098 4.853 22.314 1.00 90.00 222 ILE A CA 1
ATOM 1716 C C . ILE A 1 222 ? -15.640 4.946 21.872 1.00 90.00 222 ILE A C 1
ATOM 1718 O O . ILE A 1 222 ? -15.337 4.685 20.711 1.00 90.00 222 ILE A O 1
ATOM 1722 N N . CYS A 1 223 ? -14.750 5.283 22.803 1.00 89.38 223 CYS A N 1
ATOM 1723 C CA . CYS A 1 223 ? -13.313 5.095 22.639 1.00 89.38 223 CYS A CA 1
ATOM 1724 C C . CYS A 1 223 ? -12.894 3.774 23.269 1.00 89.38 223 CYS A C 1
ATOM 1726 O O . CYS A 1 223 ? -13.170 3.568 24.449 1.00 89.38 223 CYS A O 1
ATOM 1728 N N . LEU A 1 224 ? -12.184 2.936 22.526 1.00 91.31 224 LEU A N 1
ATOM 1729 C CA . LEU A 1 224 ? -11.526 1.731 23.007 1.00 91.31 224 LEU A CA 1
ATOM 1730 C C . LEU A 1 224 ? -10.014 1.946 22.950 1.00 91.31 224 LEU A C 1
ATOM 1732 O O . LEU A 1 224 ? -9.496 2.260 21.880 1.00 91.31 224 LEU A O 1
ATOM 1736 N N . CYS A 1 225 ? -9.306 1.754 24.064 1.00 88.19 225 CYS A N 1
ATOM 1737 C CA . CYS A 1 225 ? -7.841 1.811 24.083 1.00 88.19 225 CYS A CA 1
ATOM 1738 C C . CYS A 1 225 ? -7.251 0.513 24.623 1.00 88.19 225 CYS A C 1
ATOM 1740 O O . CYS A 1 225 ? -7.606 0.079 25.721 1.00 88.19 225 CYS A O 1
ATOM 1742 N N . ALA A 1 226 ? -6.314 -0.066 23.873 1.00 87.94 226 ALA A N 1
ATOM 1743 C CA . ALA A 1 226 ? -5.489 -1.177 24.323 1.00 87.94 226 ALA A CA 1
ATOM 1744 C C . ALA A 1 226 ? -4.273 -0.644 25.086 1.00 87.94 226 ALA A C 1
ATOM 1746 O O . ALA A 1 226 ? -3.373 -0.049 24.490 1.00 87.94 226 ALA A O 1
ATOM 1747 N N . LEU A 1 227 ? -4.256 -0.850 26.402 1.00 85.50 227 LEU A N 1
ATOM 1748 C CA . LEU A 1 227 ? -3.237 -0.316 27.302 1.00 85.50 227 LEU A CA 1
ATOM 1749 C C . LEU A 1 227 ? -2.426 -1.441 27.949 1.00 85.50 227 LEU A C 1
ATOM 1751 O O . LEU A 1 227 ? -3.000 -2.414 28.448 1.00 85.50 227 LEU A O 1
ATOM 1755 N N . ARG A 1 228 ? -1.099 -1.273 27.987 1.00 81.94 228 ARG A N 1
ATOM 1756 C CA . ARG A 1 228 ? -0.182 -2.124 28.758 1.00 81.94 228 ARG A CA 1
ATOM 1757 C C . ARG A 1 228 ? 0.699 -1.303 29.676 1.00 81.94 228 ARG A C 1
ATOM 1759 O O . ARG A 1 228 ? 1.304 -0.329 29.244 1.00 81.94 228 ARG A O 1
ATOM 1766 N N . TYR A 1 229 ? 0.819 -1.742 30.916 1.00 78.25 229 TYR A N 1
ATOM 1767 C CA . TYR A 1 229 ? 1.637 -1.128 31.949 1.00 78.25 229 TYR A CA 1
ATOM 1768 C C . TYR A 1 229 ? 2.925 -1.943 32.081 1.00 78.25 229 TYR A C 1
ATOM 1770 O O . TYR A 1 229 ? 3.097 -2.740 32.998 1.00 78.25 229 TYR A O 1
ATOM 1778 N N . GLU A 1 230 ? 3.826 -1.790 31.112 1.00 68.94 230 GLU A N 1
ATOM 1779 C CA . GLU A 1 230 ? 5.032 -2.611 30.985 1.00 68.94 230 GLU A CA 1
ATOM 1780 C C . GLU A 1 230 ? 6.006 -2.414 32.158 1.00 68.94 230 GLU A C 1
ATOM 1782 O O . GLU A 1 230 ? 6.756 -3.336 32.474 1.00 68.94 230 GLU A O 1
ATOM 1787 N N . GLN A 1 231 ? 5.998 -1.241 32.814 1.00 64.06 231 GLN A N 1
ATOM 1788 C CA . GLN A 1 231 ? 6.868 -0.928 33.968 1.00 64.06 231 GLN A CA 1
ATOM 1789 C C . GLN A 1 231 ? 6.260 0.093 34.957 1.00 64.06 231 GLN A C 1
ATOM 1791 O O . GLN A 1 231 ? 6.963 0.582 35.839 1.00 64.06 231 GLN A O 1
ATOM 1796 N N . ALA A 1 232 ? 4.984 0.458 34.802 1.00 63.84 232 ALA A N 1
ATOM 1797 C CA . ALA A 1 232 ? 4.277 1.406 35.670 1.00 63.84 232 ALA A CA 1
ATOM 1798 C C . ALA A 1 232 ? 3.421 0.674 36.719 1.00 63.84 232 ALA A C 1
ATOM 1800 O O . ALA A 1 232 ? 2.900 -0.402 36.416 1.00 63.84 232 ALA A O 1
ATOM 1801 N N . PRO A 1 233 ? 3.189 1.254 37.916 1.00 62.44 233 PRO A N 1
ATOM 1802 C CA . PRO A 1 233 ? 2.131 0.810 38.820 1.00 62.44 233 PRO A CA 1
ATOM 1803 C C . PRO A 1 233 ? 0.769 1.185 38.215 1.00 62.44 233 PRO A C 1
ATOM 1805 O O . PRO A 1 233 ? 0.110 2.145 38.613 1.00 62.44 233 PRO A O 1
ATOM 1808 N N . GLY A 1 234 ? 0.383 0.448 37.180 1.00 65.31 234 GLY A N 1
ATOM 1809 C CA . GLY A 1 234 ? -0.925 0.519 36.559 1.00 65.31 234 GLY A CA 1
ATOM 1810 C C . GLY A 1 234 ? -1.954 -0.309 37.306 1.00 65.31 234 GLY A C 1
ATOM 1811 O O . GLY A 1 234 ? -1.577 -1.287 37.949 1.00 65.31 234 GLY A O 1
ATOM 1812 N N . PRO A 1 235 ? -3.252 0.017 37.198 1.00 71.81 235 PRO A N 1
ATOM 1813 C CA . PRO A 1 235 ? -4.295 -0.851 37.714 1.00 71.81 235 PRO A CA 1
ATOM 1814 C C . PRO A 1 235 ? -4.208 -2.233 37.053 1.00 71.81 235 PRO A C 1
ATOM 1816 O O . PRO A 1 235 ? -3.911 -3.196 37.757 1.00 71.81 235 PRO A O 1
ATOM 1819 N N . LYS A 1 236 ? -4.437 -2.336 35.729 1.00 84.81 236 LYS A N 1
ATOM 1820 C CA . LYS A 1 236 ? -4.397 -3.598 34.960 1.00 84.81 236 LYS A CA 1
ATOM 1821 C C . LYS A 1 236 ? -4.195 -3.378 33.454 1.00 84.81 236 LYS A C 1
ATOM 1823 O O . LYS A 1 236 ? -4.771 -2.444 32.899 1.00 84.81 236 LYS A O 1
ATOM 1828 N N . ASP A 1 237 ? -3.474 -4.279 32.785 1.00 88.44 237 ASP A N 1
ATOM 1829 C CA . ASP A 1 237 ? -3.447 -4.368 31.314 1.00 88.44 237 ASP A CA 1
ATOM 1830 C C . ASP A 1 237 ? -4.840 -4.720 30.773 1.00 88.44 237 ASP A C 1
ATOM 1832 O O . ASP A 1 237 ? -5.537 -5.569 31.343 1.00 88.44 237 ASP A O 1
ATOM 1836 N N . GLY A 1 238 ? -5.248 -4.113 29.660 1.00 92.25 238 GLY A N 1
ATOM 1837 C CA . GLY A 1 238 ? -6.554 -4.423 29.087 1.00 92.25 238 GLY A CA 1
ATOM 1838 C C . GLY A 1 238 ? -7.031 -3.493 27.985 1.00 92.25 238 GLY A C 1
ATOM 1839 O O . GLY A 1 238 ? -6.324 -2.590 27.537 1.00 92.25 238 GLY A O 1
ATOM 1840 N N . ILE A 1 239 ? -8.278 -3.728 27.580 1.00 93.44 239 ILE A N 1
ATOM 1841 C CA . ILE A 1 239 ? -9.060 -2.813 26.753 1.00 93.44 239 ILE A CA 1
ATOM 1842 C C . ILE A 1 239 ? -9.958 -2.001 27.664 1.00 93.44 239 ILE A C 1
ATOM 1844 O O . ILE A 1 239 ? -10.844 -2.538 28.333 1.00 93.44 239 ILE A O 1
ATOM 1848 N N . TYR A 1 240 ? -9.735 -0.701 27.652 1.00 91.94 240 TYR A N 1
ATOM 1849 C CA . TYR A 1 240 ? -10.551 0.257 28.369 1.00 91.94 240 TYR A CA 1
ATOM 1850 C C . TYR A 1 240 ? -11.526 0.911 27.399 1.00 91.94 240 TYR A C 1
ATOM 1852 O O . TYR A 1 240 ? -11.131 1.294 26.297 1.00 91.94 240 TYR A O 1
ATOM 1860 N N . ALA A 1 241 ? -12.783 1.050 27.819 1.00 92.62 241 ALA A N 1
ATOM 1861 C CA . ALA A 1 241 ? -13.815 1.711 27.039 1.00 92.62 241 ALA A CA 1
ATOM 1862 C C . ALA A 1 241 ? -14.344 2.960 27.736 1.00 92.62 241 ALA A C 1
ATOM 1864 O O . ALA A 1 241 ? -14.676 2.926 28.925 1.00 92.62 241 ALA A O 1
ATOM 1865 N N . TRP A 1 242 ? -14.503 4.038 26.975 1.00 89.75 242 TRP A N 1
ATOM 1866 C CA . TRP A 1 242 ? -15.018 5.315 27.465 1.00 89.75 242 TRP A CA 1
ATOM 1867 C C . TRP A 1 242 ? -16.115 5.874 26.576 1.00 89.75 242 TRP A C 1
ATOM 1869 O O . TRP A 1 242 ? -16.065 5.754 25.353 1.00 89.75 242 TRP A O 1
ATOM 1879 N N . GLU A 1 243 ? -17.076 6.557 27.194 1.00 88.81 243 GLU A N 1
ATOM 1880 C CA . GLU A 1 243 ? -18.019 7.413 26.488 1.00 88.81 243 GLU A CA 1
ATOM 1881 C C . GLU A 1 243 ? -17.269 8.621 25.914 1.00 88.81 243 GLU A C 1
ATOM 1883 O O . GLU A 1 243 ? -16.802 9.491 26.648 1.00 88.81 243 GLU A O 1
ATOM 1888 N N . TRP A 1 244 ? -17.202 8.701 24.588 1.00 84.31 244 TRP A N 1
ATOM 1889 C CA . TRP A 1 244 ? -16.442 9.707 23.842 1.00 84.31 244 TRP A CA 1
ATOM 1890 C C . TRP A 1 244 ? -16.805 11.156 24.187 1.00 84.31 244 TRP A C 1
ATOM 1892 O O . TRP A 1 244 ? -15.970 12.055 24.151 1.00 84.31 244 TRP A O 1
ATOM 1902 N N . GLN A 1 245 ? -18.069 11.414 24.514 1.00 81.38 245 GLN A N 1
ATOM 1903 C CA . GLN A 1 245 ? -18.563 12.775 24.729 1.00 81.38 245 GLN A CA 1
ATOM 1904 C C . GLN A 1 245 ? -18.432 13.257 26.172 1.00 81.38 245 GLN A C 1
ATOM 1906 O O . GLN A 1 245 ? -18.319 14.461 26.390 1.00 81.38 245 GLN A O 1
ATOM 1911 N N . LYS A 1 246 ? -18.476 12.345 27.149 1.00 83.88 246 LYS A N 1
ATOM 1912 C CA . LYS A 1 246 ? -18.522 12.700 28.578 1.00 83.88 246 LYS A CA 1
ATOM 1913 C C . LYS A 1 246 ? -17.325 12.194 29.375 1.00 83.88 246 LYS A C 1
ATOM 1915 O O . LYS A 1 246 ? -17.140 12.613 30.512 1.00 83.88 246 LYS A O 1
ATOM 1920 N N . GLY A 1 247 ? -16.548 11.273 28.814 1.00 83.56 247 GLY A N 1
ATOM 1921 C CA . GLY A 1 247 ? -15.389 10.677 29.465 1.00 83.56 247 GLY A CA 1
ATOM 1922 C C . GLY A 1 247 ? -15.717 9.601 30.495 1.00 83.56 247 GLY A C 1
ATOM 1923 O O . GLY A 1 247 ? -14.798 9.080 31.113 1.00 83.56 247 GLY A O 1
ATOM 1924 N N . GLY A 1 248 ? -16.985 9.228 30.694 1.00 87.81 248 GLY A N 1
ATOM 1925 C CA . GLY A 1 248 ? -17.345 8.153 31.621 1.00 87.81 248 GLY A CA 1
ATOM 1926 C C . GLY A 1 248 ? -16.757 6.815 31.169 1.00 87.81 248 GLY A C 1
ATOM 1927 O O . GLY A 1 248 ? -16.959 6.414 30.023 1.00 87.81 248 GLY A O 1
ATOM 1928 N N . GLN A 1 249 ? -16.029 6.116 32.046 1.00 89.56 249 GLN A N 1
ATOM 1929 C CA . GLN A 1 249 ? -15.598 4.747 31.755 1.00 89.56 249 GLN A CA 1
ATOM 1930 C C . GLN A 1 249 ? -16.834 3.849 31.662 1.00 89.56 249 GLN A C 1
ATOM 1932 O O . GLN A 1 249 ? -17.648 3.812 32.582 1.00 89.56 249 GLN A O 1
ATOM 1937 N N . LEU A 1 250 ? -16.959 3.129 30.551 1.00 92.06 250 LEU A N 1
ATOM 1938 C CA . LEU A 1 250 ? -18.058 2.202 30.307 1.00 92.06 250 LEU A CA 1
ATOM 1939 C C . LEU A 1 250 ? -17.732 0.817 30.863 1.00 92.06 250 LEU A C 1
ATOM 1941 O O . LEU A 1 250 ? -18.542 0.229 31.573 1.00 92.06 250 LEU A O 1
ATOM 1945 N N . TRP A 1 251 ? -16.545 0.299 30.544 1.00 94.88 251 TRP A N 1
ATOM 1946 C CA . TRP A 1 251 ? -16.107 -1.034 30.949 1.00 94.88 251 TRP A CA 1
ATOM 1947 C C . TRP A 1 251 ? -14.587 -1.195 30.802 1.00 94.88 251 TRP A C 1
ATOM 1949 O O . TRP A 1 251 ? -13.902 -0.356 30.212 1.00 94.88 251 TRP A O 1
ATOM 1959 N N . LEU A 1 252 ? -14.060 -2.273 31.385 1.00 93.44 252 LEU A N 1
ATOM 1960 C CA . LEU A 1 252 ? -12.680 -2.738 31.249 1.00 93.44 252 LEU A CA 1
ATOM 1961 C C . LEU A 1 252 ? -12.707 -4.246 31.005 1.00 93.44 252 LEU A C 1
ATOM 1963 O O . LEU A 1 252 ? -13.343 -4.977 31.763 1.00 93.44 252 LEU A O 1
ATOM 1967 N N . VAL A 1 253 ? -11.981 -4.702 29.987 1.00 95.69 253 VAL A N 1
ATOM 1968 C CA . VAL A 1 253 ? -11.671 -6.122 29.791 1.00 95.69 253 VAL A CA 1
ATOM 1969 C C . VAL A 1 253 ? -10.178 -6.335 29.972 1.00 95.69 253 VAL A C 1
ATOM 1971 O O . VAL A 1 253 ? -9.365 -5.791 29.229 1.00 95.69 253 VAL A O 1
ATOM 1974 N N . GLU A 1 254 ? -9.819 -7.147 30.961 1.00 94.44 254 GLU A N 1
ATOM 1975 C CA . GLU A 1 254 ? -8.428 -7.424 31.316 1.00 94.44 254 GLU A CA 1
ATOM 1976 C C . GLU A 1 254 ? -7.750 -8.345 30.290 1.00 94.44 254 GLU A C 1
ATOM 1978 O O . GLU A 1 254 ? -8.336 -9.310 29.775 1.00 94.44 254 GLU A O 1
ATOM 1983 N N . GLY A 1 255 ? -6.483 -8.056 29.997 1.00 92.12 255 GLY A N 1
ATOM 1984 C CA . GLY A 1 255 ? -5.662 -8.869 29.108 1.00 92.12 255 GLY A CA 1
ATOM 1985 C C . GLY A 1 255 ? -4.543 -8.099 28.423 1.00 92.12 255 GLY A C 1
ATOM 1986 O O . GLY A 1 255 ? -4.565 -6.878 28.317 1.00 92.12 255 GLY A O 1
ATOM 1987 N N . LYS A 1 256 ? -3.569 -8.841 27.898 1.00 91.12 256 LYS A N 1
ATOM 1988 C CA . LYS A 1 256 ? -2.419 -8.283 27.177 1.00 91.12 256 LYS A CA 1
ATOM 1989 C C . LYS A 1 256 ? -2.724 -8.133 25.695 1.00 91.12 256 LYS A C 1
ATOM 1991 O O . LYS A 1 256 ? -2.180 -8.837 24.851 1.00 91.12 256 LYS A O 1
ATOM 1996 N N . PHE A 1 257 ? -3.643 -7.232 25.391 1.00 90.12 257 PHE A N 1
ATOM 1997 C CA . PHE A 1 257 ? -4.060 -7.001 24.019 1.00 90.12 257 PHE A CA 1
ATOM 1998 C C . PHE A 1 257 ? -3.080 -6.106 23.267 1.00 90.12 257 PHE A C 1
ATOM 2000 O O . PHE A 1 257 ? -2.372 -5.277 23.843 1.00 90.12 257 PHE A O 1
ATOM 2007 N N . ARG A 1 258 ? -3.022 -6.315 21.958 1.00 84.19 258 ARG A N 1
ATOM 2008 C CA . ARG A 1 258 ? -2.239 -5.535 21.001 1.00 84.19 258 ARG A CA 1
ATOM 2009 C C . ARG A 1 258 ? -3.127 -4.765 20.037 1.00 84.19 258 ARG A C 1
ATOM 2011 O O . ARG A 1 258 ? -2.722 -3.704 19.595 1.00 84.19 258 ARG A O 1
ATOM 2018 N N . SER A 1 259 ? -4.315 -5.282 19.728 1.00 87.00 259 SER A N 1
ATOM 2019 C CA . SER A 1 259 ? -5.199 -4.641 18.759 1.00 87.00 259 SER A CA 1
ATOM 2020 C C . SER A 1 259 ? -6.664 -4.644 19.158 1.00 87.00 259 SER A C 1
ATOM 2022 O O . SER A 1 259 ? -7.097 -5.484 19.953 1.00 87.00 259 SER A O 1
ATOM 2024 N N . VAL A 1 260 ? -7.415 -3.690 18.605 1.00 90.62 260 VAL A N 1
ATOM 2025 C CA . VAL A 1 260 ? -8.863 -3.556 18.784 1.00 90.62 260 VAL A CA 1
ATOM 2026 C C . VAL A 1 260 ? -9.538 -2.979 17.538 1.00 90.62 260 VAL A C 1
ATOM 2028 O O . VAL A 1 260 ? -9.331 -1.828 17.177 1.00 90.62 260 VAL A O 1
ATOM 2031 N N . VAL A 1 261 ? -10.433 -3.752 16.927 1.00 91.88 261 VAL A N 1
ATOM 2032 C CA . VAL A 1 261 ? -11.316 -3.281 15.845 1.00 91.88 261 VAL A CA 1
ATOM 2033 C C . VAL A 1 261 ? -12.767 -3.366 16.273 1.00 91.88 261 VAL A C 1
ATOM 2035 O O . VAL A 1 261 ? -13.115 -4.215 17.092 1.00 91.88 261 VAL A O 1
ATOM 2038 N N . SER A 1 262 ? -13.643 -2.506 15.756 1.00 93.44 262 SER A N 1
ATOM 2039 C CA . SER A 1 262 ? -15.050 -2.541 16.158 1.00 93.44 262 SER A CA 1
ATOM 2040 C C . SER A 1 262 ? -16.007 -2.312 15.000 1.00 93.44 262 SER A C 1
ATOM 2042 O O . SER A 1 262 ? -15.827 -1.420 14.177 1.00 93.44 262 SER A O 1
ATOM 2044 N N . GLY A 1 263 ? -17.054 -3.135 14.962 1.00 92.56 263 GLY A N 1
ATOM 2045 C CA . GLY A 1 263 ? -18.199 -2.979 14.073 1.00 92.56 263 GLY A CA 1
ATOM 2046 C C . GLY A 1 263 ? -19.371 -2.311 14.788 1.00 92.56 263 GLY A C 1
ATOM 2047 O O . GLY A 1 263 ? -19.226 -1.714 15.850 1.00 92.56 263 GLY A O 1
ATOM 2048 N N . ALA A 1 264 ? -20.575 -2.457 14.237 1.00 91.50 264 ALA A N 1
ATOM 2049 C CA . ALA A 1 264 ? -21.752 -1.762 14.759 1.00 91.50 264 ALA A CA 1
ATOM 2050 C C . ALA A 1 264 ? -22.208 -2.222 16.158 1.00 91.50 264 ALA A C 1
ATOM 2052 O O . ALA A 1 264 ? -22.855 -1.457 16.866 1.00 91.50 264 ALA A O 1
ATOM 2053 N N . LYS A 1 265 ? -21.937 -3.476 16.543 1.00 93.62 265 LYS A N 1
ATOM 2054 C CA . LYS A 1 265 ? -22.412 -4.065 17.814 1.00 93.62 265 LYS A CA 1
ATOM 2055 C C . LYS A 1 265 ? -21.305 -4.673 18.668 1.00 93.62 265 LYS A C 1
ATOM 2057 O O . LYS A 1 265 ? -21.531 -4.968 19.841 1.00 93.62 265 LYS A O 1
ATOM 2062 N N . ARG A 1 266 ? -20.131 -4.912 18.086 1.00 96.12 266 ARG A N 1
ATOM 2063 C CA . ARG A 1 266 ? -19.079 -5.738 18.679 1.00 96.12 266 ARG A CA 1
ATOM 2064 C C . ARG A 1 266 ? -17.714 -5.096 18.504 1.00 96.12 266 ARG A C 1
ATOM 2066 O O . ARG A 1 266 ? -17.455 -4.476 17.475 1.00 96.12 266 ARG A O 1
ATOM 2073 N N . ALA A 1 267 ? -16.861 -5.286 19.499 1.00 96.62 267 ALA A N 1
ATOM 2074 C CA . ALA A 1 267 ? -15.432 -5.034 19.419 1.00 96.62 267 ALA A CA 1
ATOM 2075 C C . ALA A 1 267 ? -14.687 -6.371 19.383 1.00 96.62 267 ALA A C 1
ATOM 2077 O O . ALA A 1 267 ? -15.107 -7.329 20.025 1.00 96.62 267 ALA A O 1
ATOM 2078 N N . TYR A 1 268 ? -13.581 -6.434 18.657 1.00 96.56 268 TYR A N 1
ATOM 2079 C CA . TYR A 1 268 ? -12.744 -7.617 18.519 1.00 96.56 268 TYR A CA 1
ATOM 2080 C C . TYR A 1 268 ? -11.331 -7.245 18.911 1.00 96.56 268 TYR A C 1
ATOM 2082 O O . TYR A 1 268 ? -10.744 -6.322 18.346 1.00 96.56 268 TYR A O 1
ATOM 2090 N N . VAL A 1 269 ? -10.817 -7.938 19.915 1.00 95.75 269 VAL A N 1
ATOM 2091 C CA . VAL A 1 269 ? -9.578 -7.569 20.593 1.00 95.75 269 VAL A CA 1
ATOM 2092 C C . VAL A 1 269 ? -8.613 -8.738 20.492 1.00 95.75 269 VAL A C 1
ATOM 2094 O O . VAL A 1 269 ? -9.008 -9.876 20.749 1.00 95.75 269 VAL A O 1
ATOM 2097 N N . VAL A 1 270 ? -7.377 -8.477 20.064 1.00 93.62 270 VAL A N 1
ATOM 2098 C CA . VAL A 1 270 ? -6.396 -9.537 19.777 1.00 93.62 270 VAL A CA 1
ATOM 2099 C C . VAL A 1 270 ? -5.128 -9.337 20.590 1.00 93.62 270 VAL A C 1
ATOM 2101 O O . VAL A 1 270 ? -4.637 -8.212 20.707 1.00 93.62 270 VAL A O 1
ATOM 2104 N N . ASP A 1 271 ? -4.608 -10.417 21.166 1.00 92.56 271 ASP A N 1
ATOM 2105 C CA . ASP A 1 271 ? -3.340 -10.433 21.899 1.00 92.56 271 ASP A CA 1
ATOM 2106 C C . ASP A 1 271 ? -2.117 -10.734 21.008 1.00 92.56 271 ASP A C 1
ATOM 2108 O O . ASP A 1 271 ? -2.224 -10.920 19.794 1.00 92.56 271 ASP A O 1
ATOM 2112 N N . ASP A 1 272 ? -0.926 -10.773 21.613 1.00 88.38 272 ASP A N 1
ATOM 2113 C CA . ASP A 1 272 ? 0.331 -11.047 20.897 1.00 88.38 272 ASP A CA 1
ATOM 2114 C C . ASP A 1 272 ? 0.424 -12.476 20.331 1.00 88.38 272 ASP A C 1
ATOM 2116 O O . ASP A 1 272 ? 1.200 -12.725 19.404 1.00 88.38 272 ASP A O 1
ATOM 2120 N N . ALA A 1 273 ? -0.346 -13.421 20.877 1.00 91.81 273 ALA A N 1
ATOM 2121 C CA . ALA A 1 273 ? -0.385 -14.808 20.426 1.00 91.81 273 ALA A CA 1
ATOM 2122 C C . ALA A 1 273 ? -1.380 -15.026 19.271 1.00 91.81 273 ALA A C 1
ATOM 2124 O O . ALA A 1 273 ? -1.386 -16.101 18.667 1.00 91.81 273 ALA A O 1
ATOM 2125 N N . GLY A 1 274 ? -2.187 -14.012 18.939 1.00 92.50 274 GLY A N 1
ATOM 2126 C CA . GLY A 1 274 ? -3.245 -14.096 17.935 1.00 92.50 274 GLY A CA 1
ATOM 2127 C C . GLY A 1 274 ? -4.548 -14.687 18.474 1.00 92.50 274 GLY A C 1
ATOM 2128 O O . GLY A 1 274 ? -5.386 -15.135 17.688 1.00 92.50 274 GLY A O 1
ATOM 2129 N N . GLU A 1 275 ? -4.727 -14.735 19.794 1.00 97.00 275 GLU A N 1
ATOM 2130 C CA . GLU A 1 275 ? -6.023 -15.011 20.406 1.00 97.00 275 GLU A CA 1
ATOM 2131 C C . GLU A 1 275 ? -6.927 -13.794 20.236 1.00 97.00 275 GLU A C 1
ATOM 2133 O O . GLU A 1 275 ? -6.544 -12.675 20.569 1.00 97.00 275 GLU A O 1
ATOM 2138 N N . VAL A 1 276 ? -8.138 -14.024 19.739 1.00 97.44 276 VAL A N 1
ATOM 2139 C CA . VAL A 1 276 ? -9.152 -12.996 19.529 1.00 97.44 276 VAL A CA 1
ATOM 2140 C C . VAL A 1 276 ? -10.326 -13.225 20.472 1.00 97.44 276 VAL A C 1
ATOM 2142 O O . VAL A 1 276 ? -10.831 -14.342 20.604 1.00 97.44 276 VAL A O 1
ATOM 2145 N N . ARG A 1 277 ? -10.787 -12.148 21.108 1.00 98.00 277 ARG A N 1
ATOM 2146 C CA . ARG A 1 277 ? -12.038 -12.115 21.872 1.00 98.00 277 ARG A CA 1
ATOM 2147 C C . ARG A 1 277 ? -13.004 -11.139 21.219 1.00 98.00 277 ARG A C 1
ATOM 2149 O O . ARG A 1 277 ? -12.627 -10.004 20.932 1.00 98.00 277 ARG A O 1
ATOM 2156 N N . ALA A 1 278 ? -14.241 -11.570 21.004 1.00 98.00 278 ALA A N 1
ATOM 2157 C CA . ALA A 1 278 ? -15.328 -10.681 20.625 1.00 98.00 278 ALA A CA 1
ATOM 2158 C C . ALA A 1 278 ? -16.080 -10.225 21.864 1.00 98.00 278 ALA A C 1
ATOM 2160 O O . ALA A 1 278 ? -16.497 -11.034 22.691 1.00 98.00 278 ALA A O 1
ATOM 2161 N N . LEU A 1 279 ? -16.281 -8.923 21.963 1.00 98.06 279 LEU A N 1
ATOM 2162 C CA . LEU A 1 279 ? -16.920 -8.252 23.077 1.00 98.06 279 LEU A CA 1
ATOM 2163 C C . LEU A 1 279 ? -18.157 -7.523 22.565 1.00 98.06 279 LEU A C 1
ATOM 2165 O O . LEU A 1 279 ? -18.133 -6.927 21.487 1.00 98.06 279 LEU A O 1
ATOM 2169 N N . GLU A 1 280 ? -19.232 -7.510 23.341 1.00 97.19 280 GLU A N 1
ATOM 2170 C CA . GLU A 1 280 ? -20.330 -6.585 23.090 1.00 97.19 280 GLU A CA 1
ATOM 2171 C C . GLU A 1 280 ? -19.828 -5.146 23.272 1.00 97.19 280 GLU A C 1
ATOM 2173 O O . GLU A 1 280 ? -19.331 -4.778 24.335 1.00 97.19 280 GLU A O 1
ATOM 2178 N N . LEU A 1 281 ? -19.982 -4.313 22.240 1.00 95.75 281 LEU A N 1
ATOM 2179 C CA . LEU A 1 281 ? -19.354 -2.990 22.168 1.00 95.75 281 LEU A CA 1
ATOM 2180 C C . LEU A 1 281 ? -19.743 -2.072 23.345 1.00 95.75 281 LEU A C 1
ATOM 2182 O O . LEU A 1 281 ? -18.928 -1.292 23.831 1.00 95.75 281 LEU A O 1
ATOM 2186 N N . ARG A 1 282 ? -20.989 -2.160 23.827 1.00 95.00 282 ARG A N 1
ATOM 2187 C CA . ARG A 1 282 ? -21.515 -1.269 24.878 1.00 95.00 282 ARG A CA 1
ATOM 2188 C C . ARG A 1 282 ? -21.196 -1.723 26.300 1.00 95.00 282 ARG A C 1
ATOM 2190 O O . ARG A 1 282 ? -21.128 -0.863 27.171 1.00 95.00 282 ARG A O 1
ATOM 2197 N N . THR A 1 283 ? -21.004 -3.019 26.540 1.00 96.88 283 THR A N 1
ATOM 2198 C CA . THR A 1 283 ? -20.850 -3.564 27.905 1.00 96.88 283 THR A CA 1
ATOM 2199 C C . THR A 1 283 ? -19.509 -4.244 28.157 1.00 96.88 283 THR A C 1
ATOM 2201 O O . THR A 1 283 ? -19.178 -4.507 29.309 1.00 96.88 283 THR A O 1
ATOM 2204 N N . GLY A 1 284 ? -18.747 -4.562 27.107 1.00 96.94 284 GLY A N 1
ATOM 2205 C CA . GLY A 1 284 ? -17.507 -5.326 27.214 1.00 96.94 284 GLY A CA 1
ATOM 2206 C C . GLY A 1 284 ? -17.728 -6.813 27.500 1.00 96.94 284 GLY A C 1
ATOM 2207 O O . GLY A 1 284 ? -16.759 -7.539 27.710 1.00 96.94 284 GLY A O 1
ATOM 2208 N N . LYS A 1 285 ? -18.979 -7.296 27.513 1.00 98.00 285 LYS A N 1
ATOM 2209 C CA . LYS A 1 285 ? -19.281 -8.713 27.736 1.00 98.00 285 LYS A CA 1
ATOM 2210 C C . LYS A 1 285 ? -18.662 -9.562 26.630 1.00 98.00 285 LYS A C 1
ATOM 2212 O O . LYS A 1 285 ? -18.970 -9.358 25.458 1.00 98.00 285 LYS A O 1
ATOM 2217 N N . GLU A 1 286 ? -17.850 -10.546 27.007 1.00 97.94 286 GLU A N 1
ATOM 2218 C CA . GLU A 1 286 ? -17.315 -11.525 26.062 1.00 97.94 286 GLU A CA 1
ATOM 2219 C C . GLU A 1 286 ? -18.454 -12.350 25.447 1.00 97.94 286 GLU A C 1
ATOM 2221 O O . GLU A 1 286 ? -19.309 -12.897 26.149 1.00 97.94 286 GLU A O 1
ATOM 2226 N N . LEU A 1 287 ? -18.479 -12.388 24.119 1.00 97.31 287 LEU A N 1
ATOM 2227 C CA . LEU A 1 287 ? -19.449 -13.126 23.317 1.00 97.31 287 LEU A CA 1
ATOM 2228 C C . LEU A 1 287 ? -18.863 -14.456 22.859 1.00 97.31 287 LEU A C 1
ATOM 2230 O O . LEU A 1 287 ? -19.534 -15.483 22.927 1.00 97.31 287 LEU A O 1
ATOM 2234 N N . TRP A 1 288 ? -17.613 -14.426 22.401 1.00 97.75 288 TRP A N 1
ATOM 2235 C CA . TRP A 1 288 ? -16.867 -15.602 21.983 1.00 97.75 288 TRP A CA 1
ATOM 2236 C C . TRP A 1 288 ? -15.361 -15.334 22.005 1.00 97.75 288 TRP A C 1
ATOM 2238 O O . TRP A 1 288 ? -14.907 -14.185 22.030 1.00 97.75 288 TRP A O 1
ATOM 2248 N N . LYS A 1 289 ? -14.591 -16.421 21.951 1.00 97.44 289 LYS A N 1
ATOM 2249 C CA . LYS A 1 289 ? -13.131 -16.420 21.899 1.00 97.44 289 LYS A CA 1
ATOM 2250 C C . LYS A 1 289 ? -12.635 -17.459 20.893 1.00 97.44 289 LYS A C 1
ATOM 2252 O O . LYS A 1 289 ? -13.169 -18.563 20.832 1.00 97.44 289 LYS A O 1
ATOM 2257 N N . ALA A 1 290 ? -11.620 -17.097 20.116 1.00 97.75 290 ALA A N 1
ATOM 2258 C CA . ALA A 1 290 ? -10.999 -17.948 19.104 1.00 97.75 290 ALA A CA 1
ATOM 2259 C C . ALA A 1 290 ? -9.513 -17.585 18.924 1.00 97.75 290 ALA A C 1
ATOM 2261 O O . ALA A 1 290 ? -8.964 -16.767 19.660 1.00 97.75 290 ALA A O 1
ATOM 2262 N N . THR A 1 291 ? -8.837 -18.195 17.951 1.00 96.44 291 THR A N 1
ATOM 2263 C CA . THR A 1 291 ? -7.437 -17.885 17.632 1.00 96.44 291 THR A CA 1
ATOM 2264 C C . THR A 1 291 ? -7.198 -17.892 16.127 1.00 96.44 291 THR A C 1
ATOM 2266 O O . THR A 1 291 ? -7.733 -18.736 15.412 1.00 96.44 291 THR A O 1
ATOM 2269 N N . PHE A 1 292 ? -6.343 -16.985 15.652 1.00 95.62 292 PHE A N 1
ATOM 2270 C CA . PHE A 1 292 ? -5.791 -17.009 14.293 1.00 95.62 292 PHE A CA 1
ATOM 2271 C C . PHE A 1 292 ? -4.680 -18.063 14.121 1.00 95.62 292 PHE A C 1
ATOM 2273 O O . PHE A 1 292 ? -4.028 -18.136 13.083 1.00 95.62 292 PHE A O 1
ATOM 2280 N N . GLY A 1 293 ? -4.430 -18.886 15.144 1.00 92.75 293 GLY A N 1
ATOM 2281 C CA . GLY A 1 293 ? -3.447 -19.964 15.104 1.00 92.75 293 GLY A CA 1
ATOM 2282 C C . GLY A 1 293 ? -1.999 -19.488 15.224 1.00 92.75 293 GLY A C 1
ATOM 2283 O O . GLY A 1 293 ? -1.087 -20.289 15.011 1.00 92.75 293 GLY A O 1
ATOM 2284 N N . GLY A 1 294 ? -1.758 -18.214 15.535 1.00 91.94 294 GLY A N 1
ATOM 2285 C CA . GLY A 1 294 ? -0.432 -17.667 15.809 1.00 91.94 294 GLY A CA 1
ATOM 2286 C C . GLY A 1 294 ? -0.376 -16.136 15.748 1.00 91.94 294 GLY A C 1
ATOM 2287 O O . GLY A 1 294 ? -1.361 -15.498 15.370 1.00 91.94 294 GLY A O 1
ATOM 2288 N N . PRO A 1 295 ? 0.788 -15.544 16.075 1.00 91.00 295 PRO A N 1
ATOM 2289 C CA . PRO A 1 295 ? 0.969 -14.097 16.103 1.00 91.00 295 PRO A CA 1
ATOM 2290 C C . PRO A 1 295 ? 0.647 -13.429 14.766 1.00 91.00 295 PRO A C 1
ATOM 2292 O O . PRO A 1 295 ? 1.044 -13.912 13.698 1.00 91.00 295 PRO A O 1
ATOM 2295 N N . LEU A 1 296 ? -0.013 -12.276 14.837 1.00 88.44 296 LEU A N 1
ATOM 2296 C CA . LEU A 1 296 ? -0.341 -11.460 13.672 1.00 88.44 296 LEU A CA 1
ATOM 2297 C C . LEU A 1 296 ? 0.819 -10.536 13.279 1.00 88.44 296 LEU A C 1
ATOM 2299 O O . LEU A 1 296 ? 1.635 -10.142 14.117 1.00 88.44 296 LEU A O 1
ATOM 2303 N N . VAL A 1 297 ? 0.898 -10.194 11.990 1.00 83.12 297 VAL A N 1
ATOM 2304 C CA . VAL A 1 297 ? 1.837 -9.182 11.474 1.00 83.12 297 VAL A CA 1
ATOM 2305 C C . VAL A 1 297 ? 1.374 -7.777 11.869 1.00 83.12 297 VAL A C 1
ATOM 2307 O O . VAL A 1 297 ? 2.176 -6.977 12.341 1.00 83.12 297 VAL A O 1
ATOM 2310 N N . SER A 1 298 ? 0.077 -7.502 11.717 1.00 79.25 298 SER A N 1
ATOM 2311 C CA . SER A 1 298 ? -0.586 -6.230 12.035 1.00 79.25 298 SER A CA 1
ATOM 2312 C C . SER A 1 298 ? -1.976 -6.482 12.632 1.00 79.25 298 SER A C 1
ATOM 2314 O O . SER A 1 298 ? -2.443 -7.625 12.622 1.00 79.25 298 SER A O 1
ATOM 2316 N N . SER A 1 299 ? -2.651 -5.431 13.118 1.00 83.00 299 SER A N 1
ATOM 2317 C CA . SER A 1 299 ? -4.057 -5.509 13.547 1.00 83.00 299 SER A CA 1
ATOM 2318 C C . SER A 1 299 ? -4.939 -6.138 12.451 1.00 83.00 299 SER A C 1
ATOM 2320 O O . SER A 1 299 ? -4.673 -5.917 11.261 1.00 83.00 299 SER A O 1
ATOM 2322 N N . PRO A 1 300 ? -5.969 -6.928 12.816 1.00 89.75 300 PRO A N 1
ATOM 2323 C CA . PRO A 1 300 ? -6.942 -7.429 11.849 1.00 89.75 300 PRO A CA 1
ATOM 2324 C C . PRO A 1 300 ? -7.755 -6.273 11.250 1.00 89.75 300 PRO A C 1
ATOM 2326 O O . PRO A 1 300 ? -7.864 -5.211 11.857 1.00 89.75 300 PRO A O 1
ATOM 2329 N N . GLY A 1 301 ? -8.364 -6.496 10.088 1.00 91.31 301 GLY A N 1
ATOM 2330 C CA . GLY A 1 301 ? -9.407 -5.627 9.541 1.00 91.31 301 GLY A CA 1
ATOM 2331 C C . GLY A 1 301 ? -10.775 -6.303 9.610 1.00 91.31 301 GLY A C 1
ATOM 2332 O O . GLY A 1 301 ? -10.874 -7.525 9.487 1.00 91.31 301 GLY A O 1
ATOM 2333 N N . LEU A 1 302 ? -11.832 -5.520 9.810 1.00 92.12 302 LEU A N 1
ATOM 2334 C CA . LEU A 1 302 ? -13.215 -5.989 9.803 1.00 92.12 302 LEU A CA 1
ATOM 2335 C C . LEU A 1 302 ? -13.873 -5.614 8.473 1.00 92.12 302 LEU A C 1
ATOM 2337 O O . LEU A 1 302 ? -14.065 -4.441 8.172 1.00 92.12 302 LEU A O 1
ATOM 2341 N N . TRP A 1 303 ? -14.260 -6.610 7.682 1.00 91.19 303 TRP A N 1
ATOM 2342 C CA . TRP A 1 303 ? -15.023 -6.406 6.454 1.00 91.19 303 TRP A CA 1
ATOM 2343 C C . TRP A 1 303 ? -16.331 -7.182 6.532 1.00 91.19 303 TRP A C 1
ATOM 2345 O O . TRP A 1 303 ? -16.324 -8.412 6.572 1.00 91.19 303 TRP A O 1
ATOM 2355 N N . LYS A 1 304 ? -17.456 -6.457 6.551 1.00 89.81 304 LYS A N 1
ATOM 2356 C CA . LYS A 1 304 ? -18.798 -7.022 6.766 1.00 89.81 304 LYS A CA 1
ATOM 2357 C C . LYS A 1 304 ? -18.813 -7.937 8.001 1.00 89.81 304 LYS A C 1
ATOM 2359 O O . LYS A 1 304 ? -18.576 -7.472 9.110 1.00 89.81 304 LYS A O 1
ATOM 2364 N N . ASP A 1 305 ? -19.047 -9.226 7.797 1.00 91.12 305 ASP A N 1
ATOM 2365 C CA . ASP A 1 305 ? -19.140 -10.278 8.803 1.00 91.12 305 ASP A CA 1
ATOM 2366 C C . ASP A 1 305 ? -17.811 -11.023 9.022 1.00 91.12 305 ASP A C 1
ATOM 2368 O O . ASP A 1 305 ? -17.815 -12.139 9.542 1.00 91.12 305 ASP A O 1
ATOM 2372 N N . ARG A 1 306 ? -16.667 -10.448 8.617 1.00 94.38 306 ARG A N 1
ATOM 2373 C CA . ARG A 1 306 ? -15.367 -11.142 8.592 1.00 94.38 306 ARG A CA 1
ATOM 2374 C C . ARG A 1 306 ? -14.255 -10.337 9.236 1.00 94.38 306 ARG A C 1
ATOM 2376 O O . ARG A 1 306 ? -13.953 -9.228 8.803 1.00 94.38 306 ARG A O 1
ATOM 2383 N N . LEU A 1 307 ? -13.576 -10.947 10.199 1.00 95.31 307 LEU A N 1
ATOM 2384 C CA . LEU A 1 307 ? -12.267 -10.500 10.656 1.00 95.31 307 LEU A CA 1
ATOM 2385 C C . LEU A 1 307 ? -11.189 -11.117 9.779 1.00 95.31 307 LEU A C 1
ATOM 2387 O O . LEU A 1 307 ? -11.092 -12.340 9.694 1.00 95.31 307 LEU A O 1
ATOM 2391 N N . VAL A 1 308 ? -10.373 -10.278 9.157 1.00 95.12 308 VAL A N 1
ATOM 2392 C CA . VAL A 1 308 ? -9.325 -10.688 8.227 1.00 95.12 308 VAL A CA 1
ATOM 2393 C C . VAL A 1 308 ? -7.972 -10.293 8.795 1.00 95.12 308 VAL A C 1
ATOM 2395 O O . VAL A 1 308 ? -7.758 -9.132 9.139 1.00 95.12 308 VAL A O 1
ATOM 2398 N N . ALA A 1 309 ? -7.051 -11.246 8.893 1.00 92.94 309 ALA A N 1
ATOM 2399 C CA . ALA A 1 309 ? -5.736 -11.020 9.480 1.00 92.94 309 ALA A CA 1
ATOM 2400 C C . ALA A 1 309 ? -4.633 -11.751 8.713 1.00 92.94 309 ALA A C 1
ATOM 2402 O O . ALA A 1 309 ? -4.851 -12.842 8.187 1.00 92.94 309 ALA A O 1
ATOM 2403 N N . LEU A 1 310 ? -3.435 -11.159 8.692 1.00 92.00 310 LEU A N 1
ATOM 2404 C CA . LEU A 1 310 ? -2.219 -11.787 8.177 1.00 92.00 310 LEU A CA 1
ATOM 2405 C C . LEU A 1 310 ? -1.358 -12.278 9.347 1.00 92.00 310 LEU A C 1
ATOM 2407 O O . LEU A 1 310 ? -0.955 -11.486 10.204 1.00 92.00 310 LEU A O 1
ATOM 2411 N N . THR A 1 311 ? -1.048 -13.572 9.379 1.00 92.88 311 THR A N 1
ATOM 2412 C CA . THR A 1 311 ? -0.175 -14.165 10.404 1.00 92.88 311 THR A CA 1
ATOM 2413 C C . THR A 1 311 ? 1.302 -13.981 10.058 1.00 92.88 311 THR A C 1
ATOM 2415 O O . THR A 1 311 ? 1.680 -13.878 8.887 1.00 92.88 311 THR A O 1
ATOM 2418 N N . LYS A 1 312 ? 2.187 -14.029 11.063 1.00 90.88 312 LYS A N 1
ATOM 2419 C CA . LYS A 1 312 ? 3.651 -14.021 10.851 1.00 90.88 312 LYS A CA 1
ATOM 2420 C C . LYS A 1 312 ? 4.168 -15.243 10.073 1.00 90.88 312 LYS A C 1
ATOM 2422 O O . LYS A 1 312 ? 5.329 -15.256 9.671 1.00 90.88 312 LYS A O 1
ATOM 2427 N N . ARG A 1 313 ? 3.322 -16.251 9.823 1.00 92.38 313 ARG A N 1
ATOM 2428 C CA . ARG A 1 313 ? 3.618 -17.389 8.936 1.00 92.38 313 ARG A CA 1
ATOM 2429 C C . ARG A 1 313 ? 3.261 -17.130 7.468 1.00 92.38 313 ARG A C 1
ATOM 2431 O O . ARG A 1 313 ? 3.520 -17.991 6.637 1.00 92.38 313 ARG A O 1
ATOM 2438 N N . GLY A 1 314 ? 2.704 -15.963 7.136 1.00 92.31 314 GLY A N 1
ATOM 2439 C CA . GLY A 1 314 ? 2.293 -15.628 5.770 1.00 92.31 314 GLY A CA 1
ATOM 2440 C C . GLY A 1 314 ? 0.935 -16.218 5.389 1.00 92.31 314 GLY A C 1
ATOM 2441 O O . GLY A 1 314 ? 0.689 -16.487 4.216 1.00 92.31 314 GLY A O 1
ATOM 2442 N N . GLU A 1 315 ? 0.057 -16.440 6.367 1.00 95.31 315 GLU A N 1
ATOM 2443 C CA . GLU A 1 315 ? -1.301 -16.943 6.145 1.00 95.31 315 GLU A CA 1
ATOM 2444 C C . GLU A 1 315 ? -2.291 -15.783 6.284 1.00 95.31 315 GLU A C 1
ATOM 2446 O O . GLU A 1 315 ? -2.320 -15.120 7.321 1.00 95.31 315 GLU A O 1
ATOM 2451 N N . LEU A 1 316 ? -3.098 -15.531 5.252 1.00 95.94 316 LEU A N 1
ATOM 2452 C CA . LEU A 1 316 ? -4.257 -14.649 5.342 1.00 95.94 316 LEU A CA 1
ATOM 2453 C C . LEU A 1 316 ? -5.448 -15.488 5.803 1.00 95.94 316 LEU A C 1
ATOM 2455 O O . LEU A 1 316 ? -5.777 -16.492 5.171 1.00 95.94 316 LEU A O 1
ATOM 2459 N N . ILE A 1 317 ? -6.080 -15.095 6.900 1.00 97.31 317 ILE A N 1
ATOM 2460 C CA . ILE A 1 317 ? -7.170 -15.845 7.524 1.00 97.31 317 ILE A CA 1
ATOM 2461 C C . ILE A 1 317 ? -8.388 -14.940 7.623 1.00 97.31 317 ILE A C 1
ATOM 2463 O O . ILE A 1 317 ? -8.264 -13.819 8.116 1.00 97.31 317 ILE A O 1
ATOM 2467 N N . ALA A 1 318 ? -9.554 -15.441 7.210 1.00 97.38 318 ALA A N 1
ATOM 2468 C CA . ALA A 1 318 ? -10.837 -14.836 7.543 1.00 97.38 318 ALA A CA 1
ATOM 2469 C C . ALA A 1 318 ? -11.585 -15.674 8.574 1.00 97.38 318 ALA A C 1
ATOM 2471 O O . ALA A 1 318 ? -11.751 -16.886 8.423 1.00 97.38 318 ALA A O 1
ATOM 2472 N N . MET A 1 319 ? -12.083 -14.997 9.597 1.00 97.50 319 MET A N 1
ATOM 2473 C CA . MET A 1 319 ? -12.885 -15.562 10.669 1.00 97.50 319 MET A CA 1
ATOM 2474 C C . MET A 1 319 ? -14.247 -14.877 10.714 1.00 97.50 319 MET A C 1
ATOM 2476 O O . MET A 1 319 ? -14.331 -13.669 10.493 1.00 97.50 319 MET A O 1
ATOM 2480 N N . GLY A 1 320 ? -15.305 -15.629 11.004 1.00 96.94 320 GLY A N 1
ATOM 2481 C CA . GLY A 1 320 ? -16.636 -15.062 11.171 1.00 96.94 320 GLY A CA 1
ATOM 2482 C C . GLY A 1 320 ? -16.696 -14.137 12.385 1.00 96.94 320 GLY A C 1
ATOM 2483 O O . GLY A 1 320 ? -16.296 -14.491 13.496 1.00 96.94 320 GLY A O 1
ATOM 2484 N N . ALA A 1 321 ? -17.170 -12.922 12.140 1.00 93.69 321 ALA A N 1
ATOM 2485 C CA . ALA A 1 321 ? -17.298 -11.863 13.126 1.00 93.69 321 ALA A CA 1
ATOM 2486 C C . ALA A 1 321 ? -18.715 -11.811 13.725 1.00 93.69 321 ALA A C 1
ATOM 2488 O O . ALA A 1 321 ? -18.894 -11.308 14.834 1.00 93.69 321 ALA A O 1
ATOM 2489 N N . GLU A 1 322 ? -19.723 -12.334 13.017 1.00 87.81 322 GLU A N 1
ATOM 2490 C CA . GLU A 1 322 ? -21.131 -12.195 13.394 1.00 87.81 322 GLU A CA 1
ATOM 2491 C C . GLU A 1 322 ? -21.914 -13.519 13.459 1.00 87.81 322 GLU A C 1
ATOM 2493 O O . GLU A 1 322 ? -21.843 -14.380 12.579 1.00 87.81 322 GLU A O 1
ATOM 2498 N N . GLU A 1 323 ? -22.734 -13.619 14.511 1.00 84.25 323 GLU A N 1
ATOM 2499 C CA . GLU A 1 323 ? -23.743 -14.645 14.785 1.00 84.25 323 GLU A CA 1
ATOM 2500 C C . GLU A 1 323 ? -23.348 -16.082 14.394 1.00 84.25 323 GLU A C 1
ATOM 2502 O O . GLU A 1 323 ? -22.662 -16.779 15.139 1.00 84.25 323 GLU A O 1
ATOM 2507 N N . LYS A 1 324 ? -23.844 -16.570 13.248 1.00 85.25 324 LYS A N 1
ATOM 2508 C CA . LYS A 1 324 ? -23.795 -17.990 12.861 1.00 85.25 324 LYS A CA 1
ATOM 2509 C C . LYS A 1 324 ? -22.380 -18.503 12.625 1.00 85.25 324 LYS A C 1
ATOM 2511 O O . LYS A 1 324 ? -22.152 -19.710 12.747 1.00 85.25 324 LYS A O 1
ATOM 2516 N N . GLU A 1 325 ? -21.451 -17.613 12.299 1.00 92.94 325 GLU A N 1
ATOM 2517 C CA . GLU A 1 325 ? -20.062 -17.959 12.003 1.00 92.94 325 GLU A CA 1
ATOM 2518 C C . GLU A 1 325 ? -19.077 -17.488 13.083 1.00 92.94 325 GLU A C 1
ATOM 2520 O O . GLU A 1 325 ? -17.868 -17.526 12.870 1.00 92.94 325 GLU A O 1
ATOM 2525 N N . ASP A 1 326 ? -19.583 -17.088 14.253 1.00 94.44 326 ASP A N 1
ATOM 2526 C CA . ASP A 1 326 ? -18.792 -16.558 15.366 1.00 94.44 326 ASP A CA 1
ATOM 2527 C C . ASP A 1 326 ? -17.545 -17.389 15.680 1.00 94.44 326 ASP A C 1
ATOM 2529 O O . ASP A 1 326 ? -17.622 -18.566 16.039 1.00 94.44 326 ASP A O 1
ATOM 2533 N N . GLY A 1 327 ? -16.378 -16.757 15.523 1.00 94.38 327 GLY A N 1
ATOM 2534 C CA . GLY A 1 327 ? -15.078 -17.343 15.839 1.00 94.38 327 GLY A CA 1
ATOM 2535 C C . GLY A 1 327 ? -14.632 -18.474 14.904 1.00 94.38 327 GLY A C 1
ATOM 2536 O O . GLY A 1 327 ? -13.540 -19.016 15.085 1.00 94.38 327 GLY A O 1
ATOM 2537 N N . LYS A 1 328 ? -15.433 -18.846 13.898 1.00 97.12 328 LYS A N 1
ATOM 2538 C CA . LYS A 1 328 ? -15.088 -19.913 12.954 1.00 97.12 328 LYS A CA 1
ATOM 2539 C C . LYS A 1 328 ? -14.175 -19.384 11.863 1.00 97.12 328 LYS A C 1
ATOM 2541 O O . LYS A 1 328 ? -14.451 -18.354 11.252 1.00 97.12 328 LYS A O 1
ATOM 2546 N N . THR A 1 329 ? -13.118 -20.127 11.560 1.00 97.69 329 THR A N 1
ATOM 2547 C CA . THR A 1 329 ? -12.311 -19.883 10.363 1.00 97.69 329 THR A CA 1
ATOM 2548 C C . THR A 1 329 ? -13.147 -20.180 9.120 1.00 97.69 329 THR A C 1
ATOM 2550 O O . THR A 1 329 ? -13.514 -21.326 8.875 1.00 97.69 329 THR A O 1
ATOM 2553 N N . LEU A 1 330 ? -13.439 -19.142 8.339 1.00 97.50 330 LEU A N 1
ATOM 2554 C CA . LEU A 1 330 ? -14.176 -19.240 7.079 1.00 97.50 330 LEU A CA 1
ATOM 2555 C C . LEU A 1 330 ? -13.264 -19.727 5.954 1.00 97.50 330 LEU A C 1
ATOM 2557 O O . LEU A 1 330 ? -13.662 -20.556 5.139 1.00 97.50 330 LEU A O 1
ATOM 2561 N N . TRP A 1 331 ? -12.036 -19.209 5.921 1.00 98.00 331 TRP A N 1
ATOM 2562 C CA . TRP A 1 331 ? -10.988 -19.642 5.005 1.00 98.00 331 TRP A CA 1
ATOM 2563 C C . TRP A 1 331 ? -9.602 -19.249 5.525 1.00 98.00 331 TRP A C 1
ATOM 2565 O O . TRP A 1 331 ? -9.444 -18.289 6.282 1.00 98.00 331 TRP A O 1
ATOM 2575 N N . THR A 1 332 ? -8.596 -19.987 5.058 1.00 97.81 332 THR A N 1
ATOM 2576 C CA . THR A 1 332 ? -7.171 -19.704 5.251 1.00 97.81 332 THR A CA 1
ATOM 2577 C C . THR A 1 332 ? -6.486 -19.791 3.900 1.00 97.81 332 THR A C 1
ATOM 2579 O O . THR A 1 332 ? -6.725 -20.733 3.144 1.00 97.81 332 THR A O 1
ATOM 2582 N N . ALA A 1 333 ? -5.617 -18.833 3.598 1.00 97.06 333 ALA A N 1
ATOM 2583 C CA . ALA A 1 333 ? -4.907 -18.795 2.337 1.00 97.06 333 ALA A CA 1
ATOM 2584 C C . ALA A 1 333 ? -3.429 -18.447 2.542 1.00 97.06 333 ALA A C 1
ATOM 2586 O O . ALA A 1 333 ? -3.092 -17.413 3.119 1.00 97.06 333 ALA A O 1
ATOM 2587 N N . ALA A 1 334 ? -2.538 -19.301 2.038 1.00 95.94 334 ALA A N 1
ATOM 2588 C CA . ALA A 1 334 ? -1.112 -19.005 2.015 1.00 95.94 334 ALA A CA 1
ATOM 2589 C C . ALA A 1 334 ? -0.833 -17.847 1.046 1.00 95.94 334 ALA A C 1
ATOM 2591 O O . ALA A 1 334 ? -1.297 -17.848 -0.102 1.00 95.94 334 ALA A O 1
ATOM 2592 N N . VAL A 1 335 ? -0.063 -16.866 1.509 1.00 94.19 335 VAL A N 1
ATOM 2593 C CA . VAL A 1 335 ? 0.365 -15.709 0.728 1.00 94.19 335 VAL A CA 1
ATOM 2594 C C . VAL A 1 335 ? 1.869 -15.813 0.514 1.00 94.19 335 VAL A C 1
ATOM 2596 O O . VAL A 1 335 ? 2.671 -15.366 1.332 1.00 94.19 335 VAL A O 1
ATOM 2599 N N . ASP A 1 336 ? 2.256 -16.411 -0.611 1.00 91.56 336 ASP A N 1
ATOM 2600 C CA . ASP A 1 336 ? 3.668 -16.490 -0.983 1.00 91.56 336 ASP A CA 1
ATOM 2601 C C . ASP A 1 336 ? 4.285 -15.088 -1.092 1.00 91.56 336 ASP A C 1
ATOM 2603 O O . ASP A 1 336 ? 3.635 -14.151 -1.562 1.00 91.56 336 ASP A O 1
ATOM 2607 N N . GLY A 1 337 ? 5.516 -14.930 -0.613 1.00 88.06 337 GLY A N 1
ATOM 2608 C CA . GLY A 1 337 ? 6.211 -13.644 -0.567 1.00 88.06 337 GLY A CA 1
ATOM 2609 C C . GLY A 1 337 ? 5.596 -12.600 0.373 1.00 88.06 337 GLY A C 1
ATOM 2610 O O . GLY A 1 337 ? 6.009 -11.440 0.302 1.00 88.06 337 GLY A O 1
ATOM 2611 N N . ALA A 1 338 ? 4.639 -12.970 1.237 1.00 87.38 338 ALA A N 1
ATOM 2612 C CA . ALA A 1 338 ? 4.050 -12.050 2.207 1.00 87.38 338 ALA A CA 1
ATOM 2613 C C . ALA A 1 338 ? 5.119 -11.338 3.033 1.00 87.38 338 ALA A C 1
ATOM 2615 O O . ALA A 1 338 ? 6.116 -11.922 3.477 1.00 87.38 338 ALA A O 1
ATOM 2616 N N . GLN A 1 339 ? 4.881 -10.057 3.279 1.00 81.06 339 GLN A N 1
ATOM 2617 C CA . GLN A 1 339 ? 5.689 -9.299 4.211 1.00 81.06 339 GLN A CA 1
ATOM 2618 C C . GLN A 1 339 ? 5.311 -9.698 5.643 1.00 81.06 339 GLN A C 1
ATOM 2620 O O . GLN A 1 339 ? 4.375 -9.171 6.229 1.00 81.06 339 GLN A O 1
ATOM 2625 N N . THR A 1 340 ? 6.026 -10.684 6.192 1.00 77.56 340 THR A N 1
ATOM 2626 C CA . THR A 1 340 ? 5.764 -11.252 7.530 1.00 77.56 340 THR A CA 1
ATOM 2627 C C . THR A 1 340 ? 6.581 -10.617 8.652 1.00 77.56 340 THR A C 1
ATOM 2629 O O . THR A 1 340 ? 6.353 -10.897 9.830 1.00 77.56 340 THR A O 1
ATOM 2632 N N . ALA A 1 341 ? 7.538 -9.763 8.294 1.00 65.56 341 ALA A N 1
ATOM 2633 C CA . ALA A 1 341 ? 8.271 -8.932 9.231 1.00 65.56 341 ALA A CA 1
ATOM 2634 C C . ALA A 1 341 ? 7.675 -7.527 9.220 1.00 65.56 341 ALA A C 1
ATOM 2636 O O . ALA A 1 341 ? 7.435 -6.963 8.151 1.00 65.56 341 ALA A O 1
ATOM 2637 N N . GLU A 1 342 ? 7.496 -6.951 10.408 1.00 58.09 342 GLU A N 1
ATOM 2638 C CA . GLU A 1 342 ? 7.230 -5.522 10.539 1.00 58.09 342 GLU A CA 1
ATOM 2639 C C . GLU A 1 342 ? 8.367 -4.775 9.828 1.00 58.09 342 GLU A C 1
ATOM 2641 O O . GLU A 1 342 ? 9.528 -4.953 10.218 1.00 58.09 342 GLU A O 1
ATOM 2646 N N . PRO A 1 343 ? 8.097 -3.951 8.801 1.00 54.06 343 PRO A N 1
ATOM 2647 C CA . PRO A 1 343 ? 9.130 -3.065 8.301 1.00 54.06 343 PRO A CA 1
ATOM 2648 C C . PRO A 1 343 ? 9.448 -2.123 9.459 1.00 54.06 343 PRO A C 1
ATOM 2650 O O . PRO A 1 343 ? 8.629 -1.277 9.793 1.00 54.06 343 PRO A O 1
ATOM 2653 N N . ARG A 1 344 ? 10.575 -2.298 10.149 1.00 50.53 344 ARG A N 1
ATOM 2654 C CA . ARG A 1 344 ? 11.004 -1.392 11.218 1.00 50.53 344 ARG A CA 1
ATOM 2655 C C . ARG A 1 344 ? 11.958 -0.376 10.622 1.00 50.53 344 ARG A C 1
ATOM 2657 O O . ARG A 1 344 ? 12.960 -0.738 10.012 1.00 50.53 344 ARG A O 1
ATOM 2664 N N . VAL A 1 345 ? 11.654 0.903 10.805 1.00 47.75 345 VAL A N 1
ATOM 2665 C CA . VAL A 1 345 ? 12.658 1.947 10.600 1.00 47.75 345 VAL A CA 1
ATOM 2666 C C . VAL A 1 345 ? 13.427 2.049 11.907 1.00 47.75 345 VAL A C 1
ATOM 2668 O O . VAL A 1 345 ? 12.852 2.393 12.936 1.00 47.75 345 VAL A O 1
ATOM 2671 N N . GLU A 1 346 ? 14.708 1.681 11.880 1.00 40.75 346 GLU A N 1
ATOM 2672 C CA . GLU A 1 346 ? 15.595 1.810 13.038 1.00 40.75 346 GLU A CA 1
ATOM 2673 C C . GLU A 1 346 ? 15.514 3.217 13.630 1.00 40.75 346 GLU A C 1
ATOM 2675 O O . GLU A 1 346 ? 15.543 4.215 12.906 1.00 40.75 346 GLU A O 1
ATOM 2680 N N . GLY A 1 347 ? 15.424 3.284 14.956 1.00 37.88 347 GLY A N 1
ATOM 2681 C CA . GLY A 1 347 ? 15.323 4.538 15.683 1.00 37.88 347 GLY A CA 1
ATOM 2682 C C . GLY A 1 347 ? 13.897 5.007 15.933 1.00 37.88 347 GLY A C 1
ATOM 2683 O O . GLY A 1 347 ? 13.770 5.800 16.846 1.00 37.88 347 GLY A O 1
ATOM 2684 N N . VAL A 1 348 ? 12.874 4.495 15.222 1.00 41.88 348 VAL A N 1
ATOM 2685 C CA . VAL A 1 348 ? 11.436 4.706 15.507 1.00 41.88 348 VAL A CA 1
ATOM 2686 C C . VAL A 1 348 ? 11.001 3.730 16.597 1.00 41.88 348 VAL A C 1
ATOM 2688 O O . VAL A 1 348 ? 10.517 2.635 16.314 1.00 41.88 348 VAL A O 1
ATOM 2691 N N . GLY A 1 349 ? 11.275 4.077 17.851 1.00 33.25 349 GLY A N 1
ATOM 2692 C CA . GLY A 1 349 ? 10.905 3.268 19.008 1.00 33.25 349 GLY A CA 1
ATOM 2693 C C . GLY A 1 349 ? 10.112 4.095 20.010 1.00 33.25 349 GLY A C 1
ATOM 2694 O O . GLY A 1 349 ? 10.470 5.232 20.284 1.00 33.25 349 GLY A O 1
ATOM 2695 N N . GLY A 1 350 ? 9.060 3.505 20.575 1.00 37.88 350 GLY A N 1
ATOM 2696 C CA . GLY A 1 350 ? 8.352 4.082 21.716 1.00 37.88 350 GLY A CA 1
ATOM 2697 C C . GLY A 1 350 ? 6.858 3.779 21.707 1.00 37.88 350 GLY A C 1
ATOM 2698 O O . GLY A 1 350 ? 6.110 4.430 20.988 1.00 37.88 350 GLY A O 1
ATOM 2699 N N . ALA A 1 351 ? 6.446 2.786 22.504 1.00 37.41 351 ALA A N 1
ATOM 2700 C CA . ALA A 1 351 ? 5.171 2.702 23.238 1.00 37.41 351 ALA A CA 1
ATOM 2701 C C . ALA A 1 351 ? 3.826 2.997 22.517 1.00 37.41 351 ALA A C 1
ATOM 2703 O O . ALA A 1 351 ? 2.799 3.128 23.181 1.00 37.41 351 ALA A O 1
ATOM 2704 N N . SER A 1 352 ? 3.790 3.098 21.187 1.00 45.09 352 SER A N 1
ATOM 2705 C CA . SER A 1 352 ? 2.603 3.401 20.379 1.00 45.09 352 SER A CA 1
ATOM 2706 C C . SER A 1 352 ? 2.395 2.296 19.340 1.00 45.09 352 SER A C 1
ATOM 2708 O O . SER A 1 352 ? 2.995 2.283 18.269 1.00 45.09 352 SER A O 1
ATOM 2710 N N . GLY A 1 353 ? 1.594 1.293 19.696 1.00 43.56 353 GLY A N 1
ATOM 2711 C CA . GLY A 1 353 ? 1.475 0.016 18.976 1.00 43.56 353 GLY A CA 1
ATOM 2712 C C . GLY A 1 353 ? 0.634 0.052 17.703 1.00 43.56 353 GLY A C 1
ATOM 2713 O O . GLY A 1 353 ? -0.035 -0.929 17.398 1.00 43.56 353 GLY A O 1
ATOM 2714 N N . ASN A 1 354 ? 0.666 1.146 16.940 1.00 50.19 354 ASN A N 1
ATOM 2715 C CA . ASN A 1 354 ? 0.059 1.139 15.616 1.00 50.19 354 ASN A CA 1
ATOM 2716 C C . ASN A 1 354 ? 0.970 0.410 14.639 1.00 50.19 354 ASN A C 1
ATOM 2718 O O . ASN A 1 354 ? 1.746 0.986 13.874 1.00 50.19 354 ASN A O 1
ATOM 2722 N N . ASP A 1 355 ? 0.854 -0.906 14.724 1.00 52.75 355 ASP A N 1
ATOM 2723 C CA . ASP A 1 355 ? 1.510 -1.866 13.872 1.00 52.75 355 ASP A CA 1
ATOM 2724 C C . ASP A 1 355 ? 1.175 -1.544 12.427 1.00 52.75 355 ASP A C 1
ATOM 2726 O O . ASP A 1 35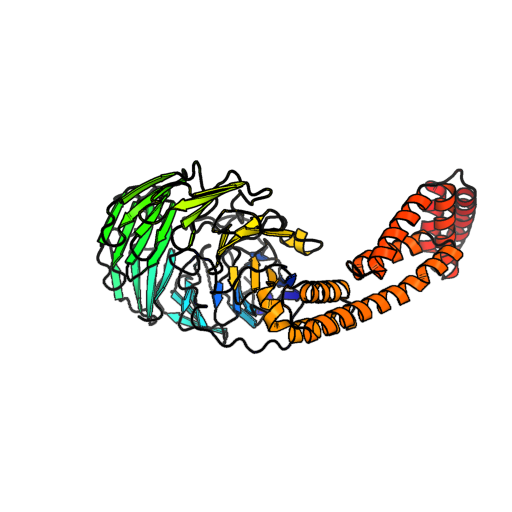5 ? 0.011 -1.459 12.031 1.00 52.75 355 ASP A O 1
ATOM 2730 N N . ARG A 1 356 ? 2.227 -1.298 11.649 1.00 65.31 356 ARG A N 1
ATOM 2731 C CA . ARG A 1 356 ? 2.137 -0.935 10.238 1.00 65.31 356 ARG A CA 1
ATOM 2732 C C . ARG A 1 356 ? 1.283 -1.978 9.525 1.00 65.31 356 ARG A C 1
ATOM 2734 O O . ARG A 1 356 ? 1.617 -3.164 9.539 1.00 65.31 356 ARG A O 1
ATOM 2741 N N . SER A 1 357 ? 0.196 -1.540 8.900 1.00 68.00 357 SER A N 1
ATOM 2742 C CA . SER A 1 357 ? -0.686 -2.467 8.203 1.00 68.00 357 SER A CA 1
ATOM 2743 C C . SER A 1 357 ? 0.016 -3.117 7.033 1.00 68.00 357 SER A C 1
ATOM 2745 O O . SER A 1 357 ? 0.720 -2.466 6.265 1.00 68.00 357 SER A O 1
ATOM 2747 N N . SER A 1 358 ? -0.185 -4.425 6.920 1.00 77.06 358 SER A N 1
ATOM 2748 C CA . SER A 1 358 ? 0.254 -5.221 5.770 1.00 77.06 358 SER A CA 1
ATOM 2749 C C . SER A 1 358 ? -0.922 -5.644 4.889 1.00 77.06 358 SER A C 1
ATOM 2751 O O . SER A 1 358 ? -0.720 -6.340 3.894 1.00 77.06 358 SER A O 1
ATOM 2753 N N . ILE A 1 359 ? -2.142 -5.237 5.258 1.00 85.06 359 ILE A N 1
ATOM 2754 C CA . ILE A 1 359 ? -3.379 -5.507 4.529 1.00 85.06 359 ILE A CA 1
ATOM 2755 C C . ILE A 1 359 ? -4.247 -4.250 4.431 1.00 85.06 359 ILE A C 1
ATOM 2757 O O . ILE A 1 359 ? -4.212 -3.398 5.316 1.00 85.06 359 ILE A O 1
ATOM 2761 N N . VAL A 1 360 ? -5.035 -4.170 3.362 1.00 87.44 360 VAL A N 1
ATOM 2762 C CA . VAL A 1 360 ? -6.026 -3.117 3.099 1.00 87.44 360 VAL A CA 1
ATOM 2763 C C . VAL A 1 360 ? -7.306 -3.800 2.635 1.00 87.44 360 VAL A C 1
ATOM 2765 O O . VAL A 1 360 ? -7.238 -4.672 1.767 1.00 87.44 360 VAL A O 1
ATOM 2768 N N . LEU A 1 361 ? -8.459 -3.439 3.199 1.00 88.12 361 LEU A N 1
ATOM 2769 C CA . LEU A 1 361 ? -9.745 -4.077 2.905 1.00 88.12 361 LEU A CA 1
ATOM 2770 C C . LEU A 1 361 ? -10.684 -3.077 2.235 1.00 88.12 361 LEU A C 1
ATOM 2772 O O . LEU A 1 361 ? -11.020 -2.057 2.823 1.00 88.12 361 LEU A O 1
ATOM 2776 N N . SER A 1 362 ? -11.136 -3.383 1.020 1.00 85.31 362 SER A N 1
ATOM 2777 C CA . SER A 1 362 ? -12.054 -2.511 0.277 1.00 85.31 362 SER A CA 1
ATOM 2778 C C . SER A 1 362 ? -13.503 -2.982 0.342 1.00 85.31 362 SER A C 1
ATOM 2780 O O . SER A 1 362 ? -13.791 -4.183 0.335 1.00 85.31 362 SER A O 1
ATOM 2782 N N . ASP A 1 363 ? -14.431 -2.030 0.267 1.00 82.31 363 ASP A N 1
ATOM 2783 C CA . ASP A 1 363 ? -15.874 -2.294 0.187 1.00 82.31 363 ASP A CA 1
ATOM 2784 C C . ASP A 1 363 ? -16.251 -3.176 -1.014 1.00 82.31 363 ASP A C 1
ATOM 2786 O O . ASP A 1 363 ? -17.208 -3.951 -0.945 1.00 82.31 363 ASP A O 1
ATOM 2790 N N . SER A 1 364 ? -15.437 -3.141 -2.076 1.00 84.62 364 SER A N 1
ATOM 2791 C CA . SER A 1 364 ? -15.575 -3.998 -3.261 1.00 84.62 364 SER A CA 1
ATOM 2792 C C . SER A 1 364 ? -15.389 -5.500 -2.992 1.00 84.62 364 SER A C 1
ATOM 2794 O O . SER A 1 364 ? -15.634 -6.317 -3.875 1.00 84.62 364 SER A O 1
ATOM 2796 N N . GLY A 1 365 ? -14.981 -5.890 -1.779 1.00 90.50 365 GLY A N 1
ATOM 2797 C CA . GLY A 1 365 ? -14.740 -7.289 -1.416 1.00 90.50 365 GLY A CA 1
ATOM 2798 C C . GLY A 1 365 ? -13.353 -7.785 -1.792 1.00 90.50 365 GLY A C 1
ATOM 2799 O O . GLY A 1 365 ? -13.147 -8.983 -1.977 1.00 90.50 365 GLY A O 1
ATOM 2800 N N . ARG A 1 366 ? -12.392 -6.867 -1.901 1.00 92.44 366 ARG A N 1
ATOM 2801 C CA . ARG A 1 366 ? -10.994 -7.179 -2.196 1.00 92.44 366 ARG A CA 1
ATOM 2802 C C . ARG A 1 366 ? -10.105 -6.835 -1.010 1.00 92.44 366 ARG A C 1
ATOM 2804 O O . ARG A 1 366 ? -10.268 -5.770 -0.413 1.00 92.44 366 ARG A O 1
ATOM 2811 N N . ALA A 1 367 ? -9.144 -7.708 -0.733 1.00 92.31 367 ALA A N 1
ATOM 2812 C CA . ALA A 1 367 ? -8.018 -7.446 0.148 1.00 92.31 367 ALA A CA 1
ATOM 2813 C C . ALA A 1 367 ? -6.757 -7.190 -0.680 1.00 92.31 367 ALA A C 1
ATOM 2815 O O . ALA A 1 367 ? -6.397 -8.006 -1.530 1.00 92.31 367 ALA A O 1
ATOM 2816 N N . LEU A 1 368 ? -6.065 -6.090 -0.399 1.00 92.00 368 LEU A N 1
ATOM 2817 C CA . LEU A 1 368 ? -4.679 -5.893 -0.805 1.00 92.00 368 LEU A CA 1
ATOM 2818 C C . LEU A 1 368 ? -3.776 -6.463 0.286 1.00 92.00 368 LEU A C 1
ATOM 2820 O O . LEU A 1 368 ? -4.003 -6.186 1.461 1.00 92.00 368 LEU A O 1
ATOM 2824 N N . VAL A 1 369 ? -2.742 -7.210 -0.086 1.00 91.62 369 VAL A N 1
ATOM 2825 C CA . VAL A 1 369 ? -1.742 -7.742 0.848 1.00 91.62 369 VAL A CA 1
ATOM 2826 C C . VAL A 1 369 ? -0.348 -7.325 0.395 1.00 91.62 369 VAL A C 1
ATOM 2828 O O . VAL A 1 369 ? 0.013 -7.532 -0.766 1.00 91.62 369 VAL A O 1
ATOM 2831 N N . CYS A 1 370 ? 0.443 -6.761 1.307 1.00 88.75 370 CYS A N 1
ATOM 2832 C CA . CYS A 1 370 ? 1.833 -6.394 1.053 1.00 88.75 370 CYS A CA 1
ATOM 2833 C C . CYS A 1 370 ? 2.718 -7.628 0.882 1.00 88.75 370 CYS A C 1
ATOM 2835 O O . CYS A 1 370 ? 2.736 -8.540 1.715 1.00 88.75 370 CYS A O 1
ATOM 2837 N N . LEU A 1 371 ? 3.507 -7.618 -0.188 1.00 89.00 371 LEU A N 1
ATOM 2838 C CA . LEU A 1 371 ? 4.534 -8.608 -0.472 1.00 89.00 371 LEU A CA 1
ATOM 2839 C C . LEU A 1 371 ? 5.911 -7.953 -0.390 1.00 89.00 371 LEU A C 1
ATOM 2841 O O . LEU A 1 371 ? 6.056 -6.741 -0.564 1.00 89.00 371 LEU A O 1
ATOM 2845 N N . LYS A 1 372 ? 6.956 -8.768 -0.238 1.00 84.38 372 LYS A N 1
ATOM 2846 C CA . LYS A 1 372 ? 8.325 -8.318 -0.508 1.00 84.38 372 LYS A CA 1
ATOM 2847 C C . LYS A 1 372 ? 8.434 -7.922 -1.986 1.00 84.38 372 LYS A C 1
ATOM 2849 O O . LYS A 1 372 ? 8.406 -8.784 -2.859 1.00 84.38 372 LYS A O 1
ATOM 2854 N N . GLY A 1 373 ? 8.523 -6.619 -2.256 1.00 83.19 373 GLY A N 1
ATOM 2855 C CA . GLY A 1 373 ? 8.632 -6.067 -3.609 1.00 83.19 373 GLY A CA 1
ATOM 2856 C C . GLY A 1 373 ? 7.325 -6.014 -4.412 1.00 83.19 373 GLY A C 1
ATOM 2857 O O . GLY A 1 373 ? 7.389 -5.904 -5.633 1.00 83.19 373 GLY A O 1
ATOM 2858 N N . GLY A 1 374 ? 6.145 -6.098 -3.785 1.00 90.31 374 GLY A N 1
ATOM 2859 C CA . GLY A 1 374 ? 4.888 -6.066 -4.539 1.00 90.31 374 GLY A CA 1
ATOM 2860 C C . GLY A 1 374 ? 3.612 -6.095 -3.702 1.00 90.31 374 GLY A C 1
ATOM 2861 O O . GLY A 1 374 ? 3.626 -5.853 -2.496 1.00 90.31 374 GLY A O 1
ATOM 2862 N N . LEU A 1 375 ? 2.501 -6.406 -4.369 1.00 92.88 375 LEU A N 1
ATOM 2863 C CA . LEU A 1 375 ? 1.155 -6.483 -3.807 1.00 92.88 375 LEU A CA 1
ATOM 2864 C C . LEU A 1 375 ? 0.410 -7.703 -4.361 1.00 92.88 375 LEU A C 1
ATOM 2866 O O . LEU A 1 375 ? 0.488 -7.991 -5.556 1.00 92.88 375 LEU A O 1
ATOM 2870 N N . ALA A 1 376 ? -0.359 -8.380 -3.513 1.00 93.88 376 ALA A N 1
ATOM 2871 C CA . ALA A 1 376 ? -1.344 -9.377 -3.925 1.00 93.88 376 ALA A CA 1
ATOM 2872 C C . ALA A 1 376 ? -2.762 -8.841 -3.720 1.00 93.88 376 ALA A C 1
ATOM 2874 O O . ALA A 1 376 ? -3.032 -8.173 -2.724 1.00 93.88 376 ALA A O 1
ATOM 2875 N N . VAL A 1 377 ? -3.667 -9.168 -4.641 1.00 95.06 377 VAL A N 1
ATOM 2876 C CA . VAL A 1 377 ? -5.098 -8.872 -4.527 1.00 95.06 377 VAL A CA 1
ATOM 2877 C C . VAL A 1 377 ? -5.844 -10.179 -4.317 1.00 95.06 377 VAL A C 1
ATOM 2879 O O . VAL A 1 377 ? -5.686 -11.120 -5.100 1.00 95.06 377 VAL A O 1
ATOM 2882 N N . ARG A 1 378 ? -6.658 -10.244 -3.264 1.00 95.19 378 ARG A N 1
ATOM 2883 C CA . ARG A 1 378 ? -7.433 -11.435 -2.902 1.00 95.19 378 ARG A CA 1
ATOM 2884 C C . ARG A 1 378 ? -8.909 -11.135 -2.733 1.00 95.19 378 ARG A C 1
ATOM 2886 O O . ARG A 1 378 ? -9.283 -10.032 -2.344 1.00 95.19 378 ARG A O 1
ATOM 2893 N N . ASP A 1 379 ? -9.738 -12.119 -3.042 1.00 95.19 379 ASP A N 1
ATOM 2894 C CA . ASP A 1 379 ? -11.178 -12.056 -2.836 1.00 95.19 379 ASP A CA 1
ATOM 2895 C C . ASP A 1 379 ? -11.493 -12.311 -1.359 1.00 95.19 379 ASP A C 1
ATOM 2897 O O . ASP A 1 379 ? -11.018 -13.282 -0.772 1.00 95.19 379 ASP A O 1
ATOM 2901 N N . LEU A 1 380 ? -12.271 -11.432 -0.731 1.00 94.12 380 LEU A N 1
ATOM 2902 C CA . LEU A 1 380 ? -12.632 -11.568 0.679 1.00 94.12 380 LEU A CA 1
ATOM 2903 C C . LEU A 1 380 ? -13.679 -12.659 0.935 1.00 94.12 380 LEU A C 1
ATOM 2905 O O . LEU A 1 380 ? -13.803 -13.148 2.065 1.00 94.12 380 LEU A O 1
ATOM 2909 N N . ALA A 1 381 ? -14.415 -13.082 -0.094 1.00 94.62 381 ALA A N 1
ATOM 2910 C CA . ALA A 1 381 ? -15.414 -14.133 0.027 1.00 94.62 381 ALA A CA 1
ATOM 2911 C C . ALA A 1 381 ? -14.773 -15.504 0.285 1.00 94.62 381 ALA A C 1
ATOM 2913 O O . ALA A 1 381 ? -15.259 -16.240 1.149 1.00 94.62 381 ALA A O 1
ATOM 2914 N N . ASP A 1 382 ? -13.680 -15.829 -0.412 1.00 95.75 382 ASP A N 1
ATOM 2915 C CA . ASP A 1 382 ? -13.058 -17.161 -0.378 1.00 95.75 382 ASP A CA 1
ATOM 2916 C C . ASP A 1 382 ? -11.523 -17.172 -0.235 1.00 95.75 382 ASP A C 1
ATOM 2918 O O . ASP A 1 382 ? -10.914 -18.242 -0.200 1.00 95.75 382 ASP A O 1
ATOM 2922 N N . GLY A 1 383 ? -10.881 -16.006 -0.137 1.00 95.38 383 GLY A N 1
ATOM 2923 C CA . GLY A 1 383 ? -9.435 -15.871 0.043 1.00 95.38 383 GLY A CA 1
ATOM 2924 C C . GLY A 1 383 ? -8.609 -16.155 -1.215 1.00 95.38 383 GLY A C 1
ATOM 2925 O O . GLY A 1 383 ? -7.370 -16.132 -1.144 1.00 95.38 383 GLY A O 1
ATOM 2926 N N . LYS A 1 384 ? -9.247 -16.429 -2.365 1.00 96.88 384 LYS A N 1
ATOM 2927 C CA . LYS A 1 384 ? -8.534 -16.709 -3.616 1.00 96.88 384 LYS A CA 1
ATOM 2928 C C . LYS A 1 384 ? -7.785 -15.486 -4.103 1.00 96.88 384 LYS A C 1
ATOM 2930 O O . LYS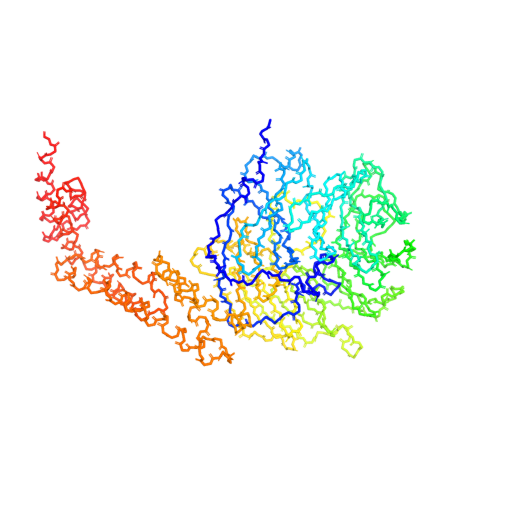 A 1 384 ? -8.246 -14.351 -4.009 1.00 96.88 384 LYS A O 1
ATOM 2935 N N . GLU A 1 385 ? -6.613 -15.739 -4.661 1.00 96.75 385 GLU A N 1
ATOM 2936 C CA . GLU A 1 385 ? -5.832 -14.703 -5.310 1.00 96.75 385 GLU A CA 1
ATOM 2937 C C . GLU A 1 385 ? -6.399 -14.385 -6.689 1.00 96.75 385 GLU A C 1
ATOM 2939 O O . GLU A 1 385 ? -6.609 -15.279 -7.505 1.00 96.75 385 GLU A O 1
ATOM 2944 N N . ILE A 1 386 ? -6.646 -13.102 -6.929 1.00 95.19 386 ILE A N 1
ATOM 2945 C CA . ILE A 1 386 ? -7.135 -12.582 -8.211 1.00 95.19 386 ILE A CA 1
ATOM 2946 C C . ILE A 1 386 ? -5.952 -12.204 -9.094 1.00 95.19 386 ILE A C 1
ATOM 2948 O O . ILE A 1 386 ? -5.993 -12.368 -10.309 1.00 95.19 386 ILE A O 1
ATOM 2952 N N . GLY A 1 387 ? -4.884 -11.703 -8.478 1.00 94.94 387 GLY A N 1
ATOM 2953 C CA . GLY A 1 387 ? -3.643 -11.408 -9.167 1.00 94.94 387 GLY A CA 1
ATOM 2954 C C . GLY A 1 387 ? -2.648 -10.683 -8.279 1.00 94.94 387 GLY A C 1
ATOM 2955 O O . GLY A 1 387 ? -2.883 -10.439 -7.091 1.00 94.94 387 GLY A O 1
ATOM 2956 N N . ARG A 1 388 ? -1.513 -10.342 -8.883 1.00 94.38 388 ARG A N 1
ATOM 2957 C CA . ARG A 1 388 ? -0.397 -9.676 -8.219 1.00 94.38 388 ARG A CA 1
ATOM 2958 C C . ARG A 1 388 ? 0.155 -8.561 -9.077 1.00 94.38 388 ARG A C 1
ATOM 2960 O O . ARG A 1 388 ? 0.087 -8.599 -10.303 1.00 94.38 388 ARG A O 1
ATOM 2967 N N . TRP A 1 389 ? 0.772 -7.613 -8.398 1.00 93.69 389 TRP A N 1
ATOM 2968 C CA . TRP A 1 389 ? 1.647 -6.629 -8.995 1.00 93.69 389 TRP A CA 1
ATOM 2969 C C . TRP A 1 389 ? 3.015 -6.738 -8.330 1.00 93.69 389 TRP A C 1
ATOM 2971 O O . TRP A 1 389 ? 3.108 -6.708 -7.104 1.00 93.69 389 TRP A O 1
ATOM 2981 N N . MET A 1 390 ? 4.066 -6.865 -9.136 1.00 91.69 390 MET A N 1
ATOM 2982 C CA . MET A 1 390 ? 5.446 -6.891 -8.662 1.00 91.69 390 MET A CA 1
ATOM 2983 C C . MET A 1 390 ? 6.173 -5.668 -9.196 1.00 91.69 390 MET A C 1
ATOM 2985 O O . MET A 1 390 ? 6.038 -5.320 -10.369 1.00 91.69 390 MET A O 1
ATOM 2989 N N . ALA A 1 391 ? 6.933 -5.022 -8.321 1.00 89.25 391 ALA A N 1
ATOM 2990 C CA . ALA A 1 391 ? 7.757 -3.891 -8.686 1.00 89.25 391 ALA A CA 1
ATOM 2991 C C . ALA A 1 391 ? 8.926 -4.336 -9.571 1.00 89.25 391 ALA A C 1
ATOM 2993 O O . ALA A 1 391 ? 9.534 -5.383 -9.344 1.00 89.25 391 ALA A O 1
ATOM 2994 N N . ASP A 1 392 ? 9.273 -3.504 -10.548 1.00 85.81 392 ASP A N 1
ATOM 2995 C CA . ASP A 1 392 ? 10.393 -3.704 -11.459 1.00 85.81 392 ASP A CA 1
ATOM 2996 C C . ASP A 1 392 ? 11.301 -2.464 -11.515 1.00 85.81 392 ASP A C 1
ATOM 2998 O O . ASP A 1 392 ? 10.991 -1.392 -10.979 1.00 85.81 392 ASP A O 1
ATOM 3002 N N . GLY A 1 393 ? 12.483 -2.632 -12.115 1.00 85.06 393 GLY A N 1
ATOM 3003 C CA . GLY A 1 393 ? 13.451 -1.557 -12.328 1.00 85.06 393 GLY A CA 1
ATOM 3004 C C . GLY A 1 393 ? 13.736 -0.727 -11.070 1.00 85.06 393 GLY A C 1
ATOM 3005 O O . GLY A 1 393 ? 14.017 -1.256 -9.997 1.00 85.06 393 GLY A O 1
ATOM 3006 N N . ALA A 1 394 ? 13.645 0.598 -11.200 1.00 83.69 394 ALA A N 1
ATOM 3007 C CA . ALA A 1 394 ? 13.879 1.524 -10.092 1.00 83.69 394 ALA A CA 1
ATOM 3008 C C . ALA A 1 394 ? 12.843 1.396 -8.958 1.00 83.69 394 ALA A C 1
ATOM 3010 O O . ALA A 1 394 ? 13.167 1.662 -7.803 1.00 83.69 394 ALA A O 1
ATOM 3011 N N . VAL A 1 395 ? 11.610 0.979 -9.266 1.00 87.25 395 VAL A N 1
ATOM 3012 C CA . VAL A 1 395 ? 10.546 0.818 -8.263 1.00 87.25 395 VAL A CA 1
ATOM 3013 C C . VAL A 1 395 ? 10.828 -0.392 -7.373 1.00 87.25 395 VAL A C 1
ATOM 3015 O O . VAL A 1 395 ? 10.575 -0.330 -6.170 1.00 87.25 395 VAL A O 1
ATOM 3018 N N . ALA A 1 396 ? 11.409 -1.460 -7.929 1.00 88.75 396 ALA A N 1
ATOM 3019 C CA . ALA A 1 396 ? 11.830 -2.624 -7.149 1.00 88.75 396 ALA A CA 1
ATOM 3020 C C . ALA A 1 396 ? 12.835 -2.234 -6.057 1.00 88.75 396 ALA A C 1
ATOM 3022 O O . ALA A 1 396 ? 12.690 -2.643 -4.910 1.00 88.75 396 ALA A O 1
ATOM 3023 N N . GLU A 1 397 ? 13.798 -1.371 -6.387 1.00 85.62 397 GLU A N 1
ATOM 3024 C CA . GLU A 1 397 ? 14.782 -0.863 -5.426 1.00 85.62 397 GLU A CA 1
ATOM 3025 C C . GLU A 1 397 ? 14.136 0.022 -4.346 1.00 85.62 397 GLU A C 1
ATOM 3027 O O . GLU A 1 397 ? 14.503 -0.061 -3.174 1.00 85.62 397 GLU A O 1
ATOM 3032 N N . MET A 1 398 ? 13.133 0.832 -4.708 1.00 84.12 398 MET A N 1
ATOM 3033 C CA . MET A 1 398 ? 12.379 1.661 -3.754 1.00 84.12 398 MET A CA 1
ATOM 3034 C C . MET A 1 398 ? 11.561 0.829 -2.754 1.00 84.12 398 MET A C 1
ATOM 3036 O O . MET A 1 398 ? 11.370 1.255 -1.614 1.00 84.12 398 MET A O 1
ATOM 3040 N N . LEU A 1 399 ? 11.080 -0.346 -3.176 1.00 81.94 399 LEU A N 1
ATOM 3041 C CA . LEU A 1 399 ? 10.201 -1.228 -2.398 1.00 81.94 399 LEU A CA 1
ATOM 3042 C C . LEU A 1 399 ? 10.892 -2.506 -1.896 1.00 81.94 399 LEU A C 1
ATOM 3044 O O . LEU A 1 399 ? 10.217 -3.396 -1.376 1.00 81.94 399 LEU A O 1
ATOM 3048 N N . LYS A 1 400 ? 12.220 -2.618 -2.025 1.00 78.56 400 LYS A N 1
ATOM 3049 C CA . LYS A 1 400 ? 12.978 -3.835 -1.680 1.00 78.56 400 LYS A CA 1
ATOM 3050 C C . LYS A 1 400 ? 12.835 -4.258 -0.216 1.00 78.56 400 LYS A C 1
ATOM 3052 O O . LYS A 1 400 ? 12.785 -5.448 0.081 1.00 78.56 400 LYS A O 1
ATOM 3057 N N . ASP A 1 401 ? 12.706 -3.279 0.679 1.00 70.94 401 ASP A N 1
ATOM 3058 C CA . ASP A 1 401 ? 12.514 -3.486 2.120 1.00 70.94 401 ASP A CA 1
ATOM 3059 C C . ASP A 1 401 ? 11.022 -3.690 2.482 1.00 70.94 401 ASP A C 1
ATOM 3061 O O . ASP A 1 401 ? 10.663 -3.782 3.656 1.00 70.94 401 ASP A O 1
ATOM 3065 N N . GLY A 1 402 ? 10.159 -3.788 1.463 1.00 66.94 402 GLY A N 1
ATOM 3066 C CA . GLY A 1 402 ? 8.707 -3.870 1.566 1.00 66.94 402 GLY A CA 1
ATOM 3067 C C . GLY A 1 402 ? 8.054 -2.496 1.769 1.00 66.94 402 GLY A C 1
ATOM 3068 O O . GLY A 1 402 ? 8.639 -1.617 2.410 1.00 66.94 402 GLY A O 1
ATOM 3069 N N . PRO A 1 403 ? 6.847 -2.268 1.222 1.00 67.75 403 PRO A N 1
ATOM 3070 C CA . PRO A 1 403 ? 6.108 -1.047 1.502 1.00 67.75 403 PRO A CA 1
ATOM 3071 C C . PRO A 1 403 ? 5.721 -0.962 2.985 1.00 67.75 403 PRO A C 1
ATOM 3073 O O . PRO A 1 403 ? 5.414 -1.953 3.645 1.00 67.75 403 PRO A O 1
ATOM 3076 N N . VAL A 1 404 ? 5.704 0.257 3.506 1.00 65.50 404 VAL A N 1
ATOM 3077 C CA . VAL A 1 404 ? 5.161 0.605 4.814 1.00 65.50 404 VAL A CA 1
ATOM 3078 C C . VAL A 1 404 ? 3.752 1.145 4.606 1.00 65.50 404 VAL A C 1
ATOM 3080 O O . VAL A 1 404 ? 3.592 2.124 3.885 1.00 65.50 404 VAL A O 1
ATOM 3083 N N . CYS A 1 405 ? 2.762 0.531 5.266 1.00 70.06 405 CYS A N 1
ATOM 3084 C CA . CYS A 1 405 ? 1.409 1.074 5.429 1.00 70.06 405 CYS A CA 1
ATOM 3085 C C . CYS A 1 405 ? 0.758 1.502 4.093 1.00 70.06 405 CYS A C 1
ATOM 3087 O O . CYS A 1 405 ? 0.638 2.700 3.827 1.00 70.06 405 CYS A O 1
ATOM 3089 N N . PRO A 1 406 ? 0.384 0.545 3.220 1.00 81.44 406 PRO A N 1
ATOM 3090 C CA . PRO A 1 406 ? -0.341 0.868 1.999 1.00 81.44 406 PRO A CA 1
ATOM 3091 C C . PRO A 1 406 ? -1.646 1.591 2.343 1.00 81.44 406 PRO A C 1
ATOM 3093 O O . PRO A 1 406 ? -2.372 1.180 3.248 1.00 81.44 406 PRO A O 1
ATOM 3096 N N . ILE A 1 407 ? -1.962 2.636 1.586 1.00 82.75 407 ILE A N 1
ATOM 3097 C CA . ILE A 1 407 ? -3.261 3.305 1.664 1.00 82.75 407 ILE A CA 1
ATOM 3098 C C . ILE A 1 407 ? -3.906 3.325 0.284 1.00 82.75 407 ILE A C 1
ATOM 3100 O O . ILE A 1 407 ? -3.202 3.429 -0.723 1.00 82.75 407 ILE A O 1
ATOM 3104 N N . LEU A 1 408 ? -5.232 3.232 0.226 1.00 84.19 408 LEU A N 1
ATOM 3105 C CA . LEU A 1 408 ? -5.993 3.480 -0.996 1.00 84.19 408 LEU A CA 1
ATOM 3106 C C . LEU A 1 408 ? -6.683 4.837 -0.871 1.00 84.19 408 LEU A C 1
ATOM 3108 O O . LEU A 1 408 ? -7.425 5.062 0.082 1.00 84.19 408 LEU A O 1
ATOM 3112 N N . ALA A 1 409 ? -6.379 5.726 -1.815 1.00 80.62 409 ALA A N 1
ATOM 3113 C CA . ALA A 1 409 ? -6.884 7.087 -1.883 1.00 80.62 409 ALA A CA 1
ATOM 3114 C C . ALA A 1 409 ? -7.334 7.398 -3.314 1.00 80.62 409 ALA A C 1
ATOM 3116 O O . ALA A 1 409 ? -6.501 7.548 -4.214 1.00 80.62 409 ALA A O 1
ATOM 3117 N N . ARG A 1 410 ? -8.646 7.502 -3.544 1.00 77.88 410 ARG A N 1
ATOM 3118 C CA . ARG A 1 410 ? -9.243 7.832 -4.853 1.00 77.88 410 ARG A CA 1
ATOM 3119 C C . ARG A 1 410 ? -8.765 6.928 -5.980 1.00 77.88 410 ARG A C 1
ATOM 3121 O O . ARG A 1 410 ? -8.281 7.393 -7.015 1.00 77.88 410 ARG A O 1
ATOM 3128 N N . GLY A 1 411 ? -8.814 5.620 -5.746 1.00 83.12 411 GLY A N 1
ATOM 3129 C CA . GLY A 1 411 ? -8.351 4.635 -6.725 1.00 83.12 411 GLY A CA 1
ATOM 3130 C C . GLY A 1 411 ? -6.837 4.676 -6.984 1.00 83.12 411 GLY A C 1
ATOM 3131 O O . GLY A 1 411 ? -6.370 4.042 -7.934 1.00 83.12 411 GLY A O 1
ATOM 3132 N N . THR A 1 412 ? -6.070 5.400 -6.162 1.00 87.12 412 THR A N 1
ATOM 3133 C CA . THR A 1 412 ? -4.606 5.395 -6.161 1.00 87.12 412 THR A CA 1
ATOM 3134 C C . THR A 1 412 ? -4.100 4.714 -4.894 1.00 87.12 412 THR A C 1
ATOM 3136 O O . THR A 1 412 ? -4.381 5.154 -3.784 1.00 87.12 412 THR A O 1
ATOM 3139 N N . ILE A 1 413 ? -3.345 3.634 -5.057 1.00 90.06 413 ILE A N 1
ATOM 3140 C CA . ILE A 1 413 ? -2.650 2.957 -3.965 1.00 90.06 413 ILE A CA 1
ATOM 3141 C C . ILE A 1 413 ? -1.351 3.711 -3.713 1.00 90.06 413 ILE A C 1
ATOM 3143 O O . ILE A 1 413 ? -0.557 3.856 -4.639 1.00 90.06 413 ILE A O 1
ATOM 3147 N N . VAL A 1 414 ? -1.100 4.154 -2.486 1.00 88.19 414 VAL A N 1
ATOM 3148 C CA . VAL A 1 414 ? 0.173 4.772 -2.098 1.00 88.19 414 VAL A CA 1
ATOM 3149 C C . VAL A 1 414 ? 0.944 3.837 -1.185 1.00 88.19 414 VAL A C 1
ATOM 3151 O O . VAL A 1 414 ? 0.417 3.329 -0.199 1.00 88.19 414 VAL A O 1
ATOM 3154 N N . LEU A 1 415 ? 2.209 3.628 -1.531 1.00 86.94 415 LEU A N 1
ATOM 3155 C CA . LEU A 1 415 ? 3.168 2.783 -0.843 1.00 86.94 415 LEU A CA 1
ATOM 3156 C C . LEU A 1 415 ? 4.337 3.644 -0.365 1.00 86.94 415 LEU A C 1
ATOM 3158 O O . LEU A 1 415 ? 5.057 4.234 -1.175 1.00 86.94 415 LEU A O 1
ATOM 3162 N N . CYS A 1 416 ? 4.570 3.691 0.943 1.00 79.69 416 CYS A N 1
ATOM 3163 C CA . CYS A 1 416 ? 5.741 4.362 1.499 1.00 79.69 416 CYS A CA 1
ATOM 3164 C C . CYS A 1 416 ? 6.903 3.367 1.586 1.00 79.69 416 CYS A C 1
ATOM 3166 O O . CYS A 1 416 ? 6.915 2.488 2.441 1.00 79.69 416 CYS A O 1
ATOM 3168 N N . GLY A 1 417 ? 7.882 3.473 0.691 1.00 76.50 417 GLY A N 1
ATOM 3169 C CA . GLY A 1 417 ? 9.154 2.764 0.822 1.00 76.50 417 GLY A CA 1
ATOM 3170 C C . GLY A 1 417 ? 10.059 3.429 1.863 1.00 76.50 417 GLY A C 1
ATOM 3171 O O . GLY A 1 417 ? 9.721 4.453 2.450 1.00 76.50 417 GLY A O 1
ATOM 3172 N N . LYS A 1 418 ? 11.258 2.881 2.075 1.00 73.19 418 LYS A N 1
ATOM 3173 C CA . LYS A 1 418 ? 12.211 3.424 3.061 1.00 73.19 418 LYS A CA 1
ATOM 3174 C C . LYS A 1 418 ? 12.680 4.844 2.731 1.00 73.19 418 LYS A C 1
ATOM 3176 O O . LYS A 1 418 ? 12.876 5.639 3.644 1.00 73.19 418 LYS A O 1
ATOM 3181 N N . SER A 1 419 ? 12.861 5.144 1.444 1.00 75.81 419 SER A N 1
ATOM 3182 C CA . SER A 1 419 ? 13.452 6.397 0.948 1.00 75.81 419 SER A CA 1
ATOM 3183 C C . SER A 1 419 ? 12.709 7.013 -0.241 1.00 75.81 419 SER A C 1
ATOM 3185 O O . SER A 1 419 ? 13.172 8.003 -0.805 1.00 75.81 419 SER A O 1
ATOM 3187 N N . ALA A 1 420 ? 11.552 6.465 -0.619 1.00 84.19 420 ALA A N 1
ATOM 3188 C CA . ALA A 1 420 ? 10.687 7.016 -1.657 1.00 84.19 420 ALA A CA 1
ATOM 3189 C C . ALA A 1 420 ? 9.226 6.618 -1.420 1.00 84.19 420 ALA A C 1
ATOM 3191 O O . ALA A 1 420 ? 8.942 5.621 -0.758 1.00 84.19 420 ALA A O 1
ATOM 3192 N N . VAL A 1 421 ? 8.307 7.366 -2.019 1.00 86.62 421 VAL A N 1
ATOM 3193 C CA . VAL A 1 421 ? 6.888 7.020 -2.125 1.00 86.62 421 VAL A CA 1
ATOM 3194 C C . VAL A 1 421 ? 6.625 6.509 -3.533 1.00 86.62 421 VAL A C 1
ATOM 3196 O O . VAL A 1 421 ? 7.085 7.099 -4.511 1.00 86.62 421 VAL A O 1
ATOM 3199 N N . VAL A 1 422 ? 5.873 5.422 -3.641 1.00 89.81 422 VAL A N 1
ATOM 3200 C CA . VAL A 1 422 ? 5.423 4.850 -4.909 1.00 89.81 422 VAL A CA 1
ATOM 3201 C C . VAL A 1 422 ? 3.907 4.850 -4.904 1.00 89.81 422 VAL A C 1
ATOM 3203 O O . VAL A 1 422 ? 3.298 4.343 -3.970 1.00 89.81 422 VAL A O 1
ATOM 3206 N N . ALA A 1 423 ? 3.294 5.381 -5.952 1.00 90.88 423 ALA A N 1
ATOM 3207 C CA . ALA A 1 423 ? 1.856 5.332 -6.127 1.00 90.88 423 ALA A CA 1
ATOM 3208 C C . ALA A 1 423 ? 1.468 4.544 -7.370 1.00 90.88 423 ALA A C 1
ATOM 3210 O O . ALA A 1 423 ? 2.121 4.633 -8.416 1.00 90.88 423 ALA A O 1
ATOM 3211 N N . LEU A 1 424 ? 0.379 3.793 -7.258 1.00 92.06 424 LEU A N 1
ATOM 3212 C CA . LEU A 1 424 ? -0.166 2.952 -8.308 1.00 92.06 424 LEU A CA 1
ATOM 3213 C C . LEU A 1 424 ? -1.611 3.353 -8.585 1.00 92.06 424 LEU A C 1
ATOM 3215 O O . LEU A 1 424 ? -2.427 3.403 -7.670 1.00 92.06 424 LEU A O 1
ATOM 3219 N N . TRP A 1 425 ? -1.959 3.575 -9.845 1.00 91.31 425 TRP A N 1
ATOM 3220 C CA . TRP A 1 425 ? -3.357 3.645 -10.249 1.00 91.31 425 TRP A CA 1
ATOM 3221 C C . TRP A 1 425 ? -3.956 2.247 -10.306 1.00 91.31 425 TRP A C 1
ATOM 3223 O O . TRP A 1 425 ? -3.340 1.327 -10.850 1.00 91.31 425 TRP A O 1
ATOM 3233 N N . THR A 1 426 ? -5.168 2.114 -9.778 1.00 91.62 426 THR A N 1
ATOM 3234 C CA . THR A 1 426 ? -6.014 0.929 -9.958 1.00 91.62 426 THR A CA 1
ATOM 3235 C C . THR A 1 426 ? -6.616 0.888 -11.365 1.00 91.62 426 THR A C 1
ATOM 3237 O O . THR A 1 426 ? -6.736 1.912 -12.044 1.00 91.62 426 THR A O 1
ATOM 3240 N N . GLY A 1 427 ? -7.056 -0.292 -11.799 1.00 90.75 427 GLY A N 1
ATOM 3241 C CA . GLY A 1 427 ? -7.796 -0.464 -13.048 1.00 90.75 427 GLY A CA 1
ATOM 3242 C C . GLY A 1 427 ? -9.081 0.370 -13.079 1.00 90.75 427 GLY A C 1
ATOM 3243 O O . GLY A 1 427 ? -9.379 0.994 -14.097 1.00 90.75 427 GLY A O 1
ATOM 3244 N N . GLY A 1 428 ? -9.785 0.470 -11.945 1.00 88.69 428 GLY A N 1
ATOM 3245 C CA . GLY A 1 428 ? -10.951 1.340 -11.777 1.00 88.69 428 GLY A CA 1
ATOM 3246 C C . GLY A 1 428 ? -10.615 2.813 -12.021 1.00 88.69 428 GLY A C 1
ATOM 3247 O O . GLY A 1 428 ? -11.271 3.471 -12.830 1.00 88.69 428 GLY A O 1
ATOM 3248 N N . PHE A 1 429 ? -9.518 3.309 -11.437 1.00 88.75 429 PHE A N 1
ATOM 3249 C CA . PHE A 1 429 ? -9.042 4.671 -11.696 1.00 88.75 429 PHE A CA 1
ATOM 3250 C C . PHE A 1 429 ? -8.757 4.913 -13.182 1.00 88.75 429 PHE A C 1
ATOM 3252 O O . PHE A 1 429 ? -9.188 5.920 -13.752 1.00 88.75 429 PHE A O 1
ATOM 3259 N N . LEU A 1 430 ? -8.033 3.989 -13.822 1.00 90.12 430 LEU A N 1
ATOM 3260 C CA . LEU A 1 430 ? -7.697 4.087 -15.241 1.00 90.12 430 LEU A CA 1
ATOM 3261 C C . LEU A 1 430 ? -8.951 4.091 -16.115 1.00 90.12 430 LEU A C 1
ATOM 3263 O O . LEU A 1 430 ? -9.021 4.862 -17.071 1.00 90.12 430 LEU A O 1
ATOM 3267 N N . LYS A 1 431 ? -9.954 3.279 -15.770 1.00 89.38 431 LYS A N 1
ATOM 3268 C CA . LYS A 1 431 ? -11.235 3.208 -16.478 1.00 89.38 431 LYS A CA 1
ATOM 3269 C C . LYS A 1 431 ? -11.951 4.553 -16.516 1.00 89.38 431 LYS A C 1
ATOM 3271 O O . LYS A 1 431 ? -12.469 4.948 -17.561 1.00 89.38 431 LYS A O 1
ATOM 3276 N N . GLU A 1 432 ? -11.955 5.262 -15.395 1.00 87.62 432 GLU A N 1
ATOM 3277 C CA . GLU A 1 432 ? -12.616 6.560 -15.259 1.00 87.62 432 GLU A CA 1
ATOM 3278 C C . GLU A 1 432 ? -11.797 7.707 -15.871 1.00 87.62 432 GLU A C 1
ATOM 3280 O O . GLU A 1 432 ? -12.367 8.635 -16.449 1.00 87.62 432 GLU A O 1
ATOM 3285 N N . ASN A 1 433 ? -10.462 7.625 -15.812 1.00 87.56 433 ASN A N 1
ATOM 3286 C CA . ASN A 1 433 ? -9.558 8.743 -16.116 1.00 87.56 433 ASN A CA 1
ATOM 3287 C C . ASN A 1 433 ? -8.693 8.552 -17.376 1.00 87.56 433 ASN A C 1
ATOM 3289 O O . ASN A 1 433 ? -7.783 9.347 -17.637 1.00 87.56 433 ASN A O 1
ATOM 3293 N N . ALA A 1 434 ? -8.981 7.539 -18.197 1.00 90.56 434 ALA A N 1
ATOM 3294 C CA . ALA A 1 434 ? -8.162 7.140 -19.345 1.00 90.56 434 ALA A CA 1
ATOM 3295 C C . ALA A 1 434 ? -7.780 8.285 -20.292 1.00 90.56 434 ALA A C 1
ATOM 3297 O O . ALA A 1 434 ? -6.642 8.359 -20.745 1.00 90.56 434 ALA A O 1
ATOM 3298 N N . ALA A 1 435 ? -8.704 9.206 -20.585 1.00 87.19 435 ALA A N 1
ATOM 3299 C CA . ALA A 1 435 ? -8.434 10.316 -21.498 1.00 87.19 435 ALA A CA 1
ATOM 3300 C C . ALA A 1 435 ? -7.307 11.238 -20.994 1.00 87.19 435 ALA A C 1
ATOM 3302 O O . ALA A 1 435 ? -6.465 11.671 -21.783 1.00 87.19 435 ALA A O 1
ATOM 3303 N N . VAL A 1 436 ? -7.274 11.521 -19.687 1.00 83.62 436 VAL A N 1
ATOM 3304 C CA . VAL A 1 436 ? -6.240 12.368 -19.071 1.00 83.62 436 VAL A CA 1
ATOM 3305 C C . VAL A 1 436 ? -4.918 11.609 -18.990 1.00 83.62 436 VAL A C 1
ATOM 3307 O O . VAL A 1 436 ? -3.873 12.134 -19.374 1.00 83.62 436 VAL A O 1
ATOM 3310 N N . VAL A 1 437 ? -4.978 10.347 -18.568 1.00 87.19 437 VAL A N 1
ATOM 3311 C CA . VAL A 1 437 ? -3.810 9.474 -18.416 1.00 87.19 437 VAL A CA 1
ATOM 3312 C C . VAL A 1 437 ? -3.111 9.215 -19.761 1.00 87.19 437 VAL A C 1
ATOM 3314 O O . VAL A 1 437 ? -1.887 9.299 -19.859 1.00 87.19 437 VAL A O 1
ATOM 3317 N N . LEU A 1 438 ? -3.862 9.001 -20.845 1.00 89.69 438 LEU A N 1
ATOM 3318 C CA . LEU A 1 438 ? -3.293 8.808 -22.185 1.00 89.69 438 LEU A CA 1
ATOM 3319 C C . LEU A 1 438 ? -2.660 10.082 -22.759 1.00 89.69 438 LEU A C 1
ATOM 3321 O O . LEU A 1 438 ? -1.660 10.005 -23.471 1.00 89.69 438 LEU A O 1
ATOM 3325 N N . LYS A 1 439 ? -3.180 11.267 -22.415 1.00 86.56 439 LYS A N 1
ATOM 3326 C CA . LYS A 1 439 ? -2.533 12.539 -22.776 1.00 86.56 439 LYS A CA 1
ATOM 3327 C C . LYS A 1 439 ? -1.159 12.675 -22.110 1.00 86.56 439 LYS A C 1
ATOM 3329 O O . LYS A 1 439 ? -0.228 13.206 -22.714 1.00 86.56 439 LYS A O 1
ATOM 3334 N N . GLN A 1 440 ? -1.016 12.183 -20.881 1.00 82.56 440 GLN A N 1
ATOM 3335 C CA . GLN A 1 440 ? 0.279 12.129 -20.208 1.00 82.56 440 GLN A CA 1
ATOM 3336 C C . GLN A 1 440 ? 1.224 11.122 -20.870 1.00 82.56 440 GLN A C 1
ATOM 3338 O O . GLN A 1 440 ? 2.398 11.443 -21.034 1.00 82.56 440 GLN A O 1
ATOM 3343 N N . ALA A 1 441 ? 0.737 9.947 -21.282 1.00 86.38 441 ALA A N 1
ATOM 3344 C CA . ALA A 1 441 ? 1.551 8.978 -22.020 1.00 86.38 441 ALA A CA 1
ATOM 3345 C C . ALA A 1 441 ? 2.140 9.592 -23.305 1.00 86.38 441 ALA A C 1
ATOM 3347 O O . ALA A 1 441 ? 3.342 9.485 -23.545 1.00 86.38 441 ALA A O 1
ATOM 3348 N N . ASP A 1 442 ? 1.331 10.322 -24.079 1.00 85.56 442 ASP A N 1
ATOM 3349 C CA . ASP A 1 442 ? 1.793 11.058 -25.265 1.00 85.56 442 ASP A CA 1
ATOM 3350 C C . ASP A 1 442 ? 2.882 12.097 -24.926 1.00 85.56 442 ASP A C 1
ATOM 3352 O O . ASP A 1 442 ? 3.925 12.161 -25.583 1.00 85.56 442 ASP A O 1
ATOM 3356 N N . ALA A 1 443 ? 2.699 12.876 -23.855 1.00 83.88 443 ALA A N 1
ATOM 3357 C CA . ALA A 1 443 ? 3.702 13.843 -23.405 1.00 83.88 443 ALA A CA 1
ATOM 3358 C C . ALA A 1 443 ? 5.014 13.173 -22.949 1.00 83.88 443 ALA A C 1
ATOM 3360 O O . ALA A 1 443 ? 6.101 13.650 -23.286 1.00 83.88 443 ALA A O 1
ATOM 3361 N N . LEU A 1 444 ? 4.926 12.057 -22.215 1.00 84.31 444 LEU A N 1
ATOM 3362 C CA . LEU A 1 444 ? 6.084 11.278 -21.770 1.00 84.31 444 LEU A CA 1
ATOM 3363 C C . LEU A 1 444 ? 6.864 10.729 -22.963 1.00 84.31 444 LEU A C 1
ATOM 3365 O O . LEU A 1 444 ? 8.076 10.940 -23.034 1.00 84.31 444 LEU A O 1
ATOM 3369 N N . SER A 1 445 ? 6.170 10.148 -23.944 1.00 85.69 445 SER A N 1
ATOM 3370 C CA . SER A 1 445 ? 6.787 9.681 -25.185 1.00 85.69 445 SER A CA 1
ATOM 3371 C C . SER A 1 445 ? 7.557 10.796 -25.897 1.00 85.69 445 SER A C 1
ATOM 3373 O O . SER A 1 445 ? 8.703 10.581 -26.287 1.00 85.69 445 SER A O 1
ATOM 3375 N N . LYS A 1 446 ? 6.977 11.997 -26.021 1.00 84.12 446 LYS A N 1
ATOM 3376 C CA . LYS A 1 446 ? 7.626 13.154 -26.671 1.00 84.12 446 LYS A CA 1
ATOM 3377 C C . LYS A 1 446 ? 8.850 13.672 -25.913 1.00 84.12 446 LYS A C 1
ATOM 3379 O O . LYS A 1 446 ? 9.742 14.250 -26.523 1.00 84.12 446 LYS A O 1
ATOM 3384 N N . SER A 1 447 ? 8.900 13.454 -24.600 1.00 82.12 447 SER A N 1
ATOM 3385 C CA . SER A 1 447 ? 10.030 13.821 -23.736 1.00 82.12 447 SER A CA 1
ATOM 3386 C C . SER A 1 447 ? 11.139 12.760 -23.653 1.00 82.12 447 SER A C 1
ATOM 3388 O O . SER A 1 447 ? 12.100 12.954 -22.914 1.00 82.12 447 SER A O 1
ATOM 3390 N N . GLY A 1 448 ? 11.014 11.638 -24.376 1.00 82.50 448 GLY A N 1
ATOM 3391 C CA . GLY A 1 448 ? 11.978 10.529 -24.352 1.00 82.50 448 GLY A CA 1
ATOM 3392 C C . GLY A 1 448 ? 11.764 9.506 -23.227 1.00 82.50 448 GLY A C 1
ATOM 3393 O O . GLY A 1 448 ? 12.513 8.539 -23.138 1.00 82.50 448 GLY A O 1
ATOM 3394 N N . LYS A 1 449 ? 10.718 9.666 -22.405 1.00 82.50 449 LYS A N 1
ATOM 3395 C CA . LYS A 1 449 ? 10.288 8.705 -21.369 1.00 82.50 449 LYS A CA 1
ATOM 3396 C C . LYS A 1 449 ? 9.357 7.642 -21.962 1.00 82.50 449 LYS A C 1
ATOM 3398 O O . LYS A 1 449 ? 8.173 7.551 -21.633 1.00 82.50 449 LYS A O 1
ATOM 3403 N N . THR A 1 450 ? 9.866 6.921 -22.960 1.00 87.56 450 THR A N 1
ATOM 3404 C CA . THR A 1 450 ? 9.076 6.006 -23.801 1.00 87.56 450 THR A CA 1
ATOM 3405 C C . THR A 1 450 ? 8.606 4.766 -23.051 1.00 87.56 450 THR A C 1
ATOM 3407 O O . THR A 1 450 ? 7.474 4.341 -23.269 1.00 87.56 450 THR A O 1
ATOM 3410 N N . ALA A 1 451 ? 9.412 4.226 -22.134 1.00 84.75 451 ALA A N 1
ATOM 3411 C CA . ALA A 1 451 ? 9.044 3.052 -21.344 1.00 84.75 451 ALA A CA 1
ATOM 3412 C C . ALA A 1 451 ? 7.826 3.343 -20.452 1.00 84.75 451 ALA A C 1
ATOM 3414 O O . ALA A 1 451 ? 6.873 2.565 -20.407 1.00 84.75 451 ALA A O 1
ATOM 3415 N N . GLU A 1 452 ? 7.799 4.507 -19.800 1.00 83.94 452 GLU A N 1
ATOM 3416 C CA . GLU A 1 452 ? 6.665 4.937 -18.983 1.00 83.94 452 GLU A CA 1
ATOM 3417 C C . GLU A 1 452 ? 5.416 5.197 -19.830 1.00 83.94 452 GLU A C 1
ATOM 3419 O O . GLU A 1 452 ? 4.311 4.839 -19.418 1.00 83.94 452 GLU A O 1
ATOM 3424 N N . ALA A 1 453 ? 5.579 5.780 -21.022 1.00 87.06 453 ALA A N 1
ATOM 3425 C CA . ALA A 1 453 ? 4.479 5.986 -21.960 1.00 87.06 453 ALA A CA 1
ATOM 3426 C C . ALA A 1 453 ? 3.857 4.658 -22.428 1.00 87.06 453 ALA A C 1
ATOM 3428 O O . ALA A 1 453 ? 2.631 4.524 -22.411 1.00 87.06 453 ALA A O 1
ATOM 3429 N N . ILE A 1 454 ? 4.686 3.669 -22.789 1.00 88.81 454 ILE A N 1
ATOM 3430 C CA . ILE A 1 454 ? 4.235 2.321 -23.173 1.00 88.81 454 ILE A CA 1
ATOM 3431 C C . ILE A 1 454 ? 3.495 1.670 -22.012 1.00 88.81 454 ILE A C 1
ATOM 3433 O O . ILE A 1 454 ? 2.379 1.192 -22.199 1.00 88.81 454 ILE A O 1
ATOM 3437 N N . ARG A 1 455 ? 4.078 1.698 -20.808 1.00 88.25 455 ARG A N 1
ATOM 3438 C CA . ARG A 1 455 ? 3.471 1.113 -19.607 1.00 88.25 455 ARG A CA 1
ATOM 3439 C C . ARG A 1 455 ? 2.065 1.658 -19.362 1.00 88.25 455 ARG A C 1
ATOM 3441 O O . ARG A 1 455 ? 1.146 0.880 -19.132 1.00 88.25 455 ARG A O 1
ATOM 3448 N N . ILE A 1 456 ? 1.890 2.979 -19.440 1.00 89.06 456 ILE A N 1
ATOM 3449 C CA . ILE A 1 456 ? 0.582 3.621 -19.260 1.00 89.06 456 ILE A CA 1
ATOM 3450 C C . ILE A 1 456 ? -0.402 3.198 -20.360 1.00 89.06 456 ILE A C 1
ATOM 3452 O O . ILE A 1 456 ? -1.547 2.862 -20.062 1.00 89.06 456 ILE A O 1
ATOM 3456 N N . ALA A 1 457 ? 0.020 3.211 -21.625 1.00 91.25 457 ALA A N 1
ATOM 3457 C CA . ALA A 1 457 ? -0.864 2.870 -22.734 1.00 91.25 457 ALA A CA 1
ATOM 3458 C C . ALA A 1 457 ? -1.281 1.386 -22.710 1.00 91.25 457 ALA A C 1
ATOM 3460 O O . ALA A 1 457 ? -2.464 1.090 -22.874 1.00 91.25 457 ALA A O 1
ATOM 3461 N N . LEU A 1 458 ? -0.354 0.465 -22.418 1.00 90.69 458 LEU A N 1
ATOM 3462 C CA . LEU A 1 458 ? -0.657 -0.957 -22.215 1.00 90.69 458 LEU A CA 1
ATOM 3463 C C . LEU A 1 458 ? -1.635 -1.162 -21.061 1.00 90.69 458 LEU A C 1
ATOM 3465 O O . LEU A 1 458 ? -2.598 -1.912 -21.203 1.00 90.69 458 LEU A O 1
ATOM 3469 N N . ALA A 1 459 ? -1.414 -0.474 -19.940 1.00 89.94 459 ALA A N 1
ATOM 3470 C CA . ALA A 1 459 ? -2.293 -0.570 -18.788 1.00 89.94 459 ALA A CA 1
ATOM 3471 C C . ALA A 1 459 ? -3.728 -0.164 -19.128 1.00 89.94 459 ALA A C 1
ATOM 3473 O O . ALA A 1 459 ? -4.648 -0.928 -18.868 1.00 89.94 459 ALA A O 1
ATOM 3474 N N . VAL A 1 460 ? -3.922 0.997 -19.763 1.00 92.19 460 VAL A N 1
ATOM 3475 C CA . VAL A 1 460 ? -5.258 1.466 -20.168 1.00 92.19 460 VAL A CA 1
ATOM 3476 C C . VAL A 1 460 ? -5.909 0.506 -21.168 1.00 92.19 460 VAL A C 1
ATOM 3478 O O . VAL A 1 460 ? -7.098 0.219 -21.045 1.00 92.19 460 VAL A O 1
ATOM 3481 N N . ALA A 1 461 ? -5.150 -0.017 -22.136 1.00 90.62 461 ALA A N 1
ATOM 3482 C CA . ALA A 1 461 ? -5.661 -0.978 -23.115 1.00 90.62 461 ALA A CA 1
ATOM 3483 C C . ALA A 1 461 ? -6.067 -2.326 -22.485 1.00 90.62 461 ALA A C 1
ATOM 3485 O O . ALA A 1 461 ? -6.968 -2.989 -22.999 1.00 90.62 461 ALA A O 1
ATOM 3486 N N . GLY A 1 462 ? -5.407 -2.719 -21.390 1.00 88.56 462 GLY A N 1
ATOM 3487 C CA . GLY A 1 462 ? -5.649 -3.964 -20.660 1.00 88.56 462 GLY A CA 1
ATOM 3488 C C . GLY A 1 462 ? -6.746 -3.897 -19.592 1.00 88.56 462 GLY A C 1
ATOM 3489 O O . GLY A 1 462 ? -7.063 -4.927 -19.003 1.00 88.56 462 GLY A O 1
ATOM 3490 N N . VAL A 1 463 ? -7.329 -2.723 -19.323 1.00 90.88 463 VAL A N 1
ATOM 3491 C CA . VAL A 1 463 ? -8.426 -2.577 -18.353 1.00 90.88 463 VAL A CA 1
ATOM 3492 C C . VAL A 1 463 ? -9.715 -3.186 -18.906 1.00 90.88 463 VAL A C 1
ATOM 3494 O O . VAL A 1 463 ? -10.205 -2.804 -19.972 1.00 90.88 463 VAL A O 1
ATOM 3497 N N . GLU A 1 464 ? -10.318 -4.100 -18.148 1.00 88.88 464 GLU A N 1
ATOM 3498 C CA . GLU A 1 464 ? -11.584 -4.723 -18.526 1.00 88.88 464 GLU A CA 1
ATOM 3499 C C . GLU A 1 464 ? -12.748 -3.710 -18.535 1.00 88.88 464 GLU A C 1
ATOM 3501 O O . GLU A 1 464 ? -12.973 -2.925 -17.605 1.00 88.88 464 GLU A O 1
ATOM 3506 N N . GLY A 1 465 ? -13.521 -3.714 -19.625 1.00 88.44 465 GLY A N 1
ATOM 3507 C CA . GLY A 1 465 ? -14.648 -2.800 -19.812 1.00 88.44 465 GLY A CA 1
ATOM 3508 C C . GLY A 1 465 ? -14.248 -1.331 -19.993 1.00 88.44 465 GLY A C 1
ATOM 3509 O O . GLY A 1 465 ? -15.072 -0.449 -19.740 1.00 88.44 465 GLY A O 1
ATOM 3510 N N . ILE A 1 466 ? -13.003 -1.048 -20.392 1.00 91.25 466 ILE A N 1
ATOM 3511 C CA . ILE A 1 466 ? -12.582 0.285 -20.836 1.00 91.25 466 ILE A CA 1
ATOM 3512 C C . ILE A 1 466 ? -13.411 0.742 -22.052 1.00 91.25 466 ILE A C 1
ATOM 3514 O O . ILE A 1 466 ? -13.795 -0.070 -22.892 1.00 91.25 466 ILE A O 1
ATOM 3518 N N . LYS A 1 467 ? -13.694 2.047 -22.166 1.00 92.31 467 LYS A N 1
ATOM 3519 C CA . LYS A 1 467 ? -14.442 2.602 -23.310 1.00 92.31 467 LYS A CA 1
ATOM 3520 C C . LYS A 1 467 ? -13.671 2.413 -24.622 1.00 92.31 467 LYS A C 1
ATOM 3522 O O . LYS A 1 467 ? -12.460 2.633 -24.664 1.00 92.31 467 LYS A O 1
ATOM 3527 N N . ASP A 1 468 ? -14.381 2.103 -25.707 1.00 91.94 468 ASP A N 1
ATOM 3528 C CA . ASP A 1 468 ? -13.781 1.855 -27.029 1.00 91.94 468 ASP A CA 1
ATOM 3529 C C . ASP A 1 468 ? -12.926 3.021 -27.545 1.00 91.94 468 ASP A C 1
ATOM 3531 O O . ASP A 1 468 ? -11.899 2.809 -28.190 1.00 91.94 468 ASP A O 1
ATOM 3535 N N . ASP A 1 469 ? -13.324 4.267 -27.270 1.00 92.81 469 ASP A N 1
ATOM 3536 C CA . ASP A 1 469 ? -12.561 5.442 -27.691 1.00 92.81 469 ASP A CA 1
ATOM 3537 C C . ASP A 1 469 ? -11.222 5.552 -26.942 1.00 92.81 469 ASP A C 1
ATOM 3539 O O . ASP A 1 469 ? -10.198 5.877 -27.546 1.00 92.81 469 ASP A O 1
ATOM 3543 N N . ALA A 1 470 ? -11.216 5.243 -25.643 1.00 92.44 470 ALA A N 1
ATOM 3544 C CA . ALA A 1 470 ? -10.016 5.188 -24.820 1.00 92.44 470 ALA A CA 1
ATOM 3545 C C . ALA A 1 470 ? -9.103 4.034 -25.249 1.00 92.44 470 ALA A C 1
ATOM 3547 O O . ALA A 1 470 ? -7.898 4.240 -25.392 1.00 92.44 470 ALA A O 1
ATOM 3548 N N . LYS A 1 471 ? -9.673 2.861 -25.547 1.00 93.31 471 LYS A N 1
ATOM 3549 C CA . LYS A 1 471 ? -8.925 1.710 -26.068 1.00 93.31 471 LYS A CA 1
ATOM 3550 C C . LYS A 1 471 ? -8.213 2.041 -27.381 1.00 93.31 471 LYS A C 1
ATOM 3552 O O . LYS A 1 471 ? -7.000 1.882 -27.473 1.00 93.31 471 LYS A O 1
ATOM 3557 N N . LYS A 1 472 ? -8.930 2.613 -28.356 1.00 93.31 472 LYS A N 1
ATOM 3558 C CA . LYS A 1 472 ? -8.346 3.044 -29.640 1.00 93.31 472 LYS A CA 1
ATOM 3559 C C . LYS A 1 472 ? -7.231 4.075 -29.461 1.00 93.31 472 LYS A C 1
ATOM 3561 O O . LYS A 1 472 ? -6.222 4.024 -30.159 1.00 93.31 472 LYS A O 1
ATOM 3566 N N . LYS A 1 473 ? -7.390 5.021 -28.528 1.00 93.56 473 LYS A N 1
ATOM 3567 C CA . LYS A 1 473 ? -6.342 6.009 -28.210 1.00 93.56 473 LYS A CA 1
ATOM 3568 C C . LYS A 1 473 ? -5.109 5.355 -27.583 1.00 93.56 473 LYS A C 1
ATOM 3570 O O . LYS A 1 473 ? -3.995 5.749 -27.918 1.00 93.56 473 LYS A O 1
ATOM 3575 N N . ALA A 1 474 ? -5.292 4.368 -26.708 1.00 92.75 474 ALA A N 1
ATOM 3576 C CA . ALA A 1 474 ? -4.194 3.606 -26.119 1.00 92.75 474 ALA A CA 1
ATOM 3577 C C . ALA A 1 474 ? -3.423 2.811 -27.187 1.00 92.75 474 ALA A C 1
ATOM 3579 O O . ALA A 1 474 ? -2.201 2.909 -27.264 1.00 92.75 474 ALA A O 1
ATOM 3580 N N . GLU A 1 475 ? -4.135 2.113 -28.074 1.00 92.44 475 GLU A N 1
ATOM 3581 C CA . GLU A 1 475 ? -3.551 1.393 -29.215 1.00 92.44 475 GLU A CA 1
ATOM 3582 C C . GLU A 1 475 ? -2.783 2.337 -30.154 1.00 92.44 475 GLU A C 1
ATOM 3584 O O . GLU A 1 475 ? -1.659 2.042 -30.562 1.00 92.44 475 GLU A O 1
ATOM 3589 N N . ALA A 1 476 ? -3.340 3.517 -30.445 1.00 91.44 476 ALA A N 1
ATOM 3590 C CA . ALA A 1 476 ? -2.666 4.531 -31.251 1.00 91.44 476 ALA A CA 1
ATOM 3591 C C . ALA A 1 476 ? -1.378 5.053 -30.586 1.00 91.44 476 ALA A C 1
ATOM 3593 O O . ALA A 1 476 ? -0.370 5.248 -31.269 1.00 91.44 476 ALA A O 1
ATOM 3594 N N . ALA A 1 477 ? -1.386 5.251 -29.262 1.00 89.88 477 ALA A N 1
ATOM 3595 C CA . ALA A 1 477 ? -0.196 5.647 -28.513 1.00 89.88 477 ALA A CA 1
ATOM 3596 C C . ALA A 1 477 ? 0.896 4.565 -28.578 1.00 89.88 477 ALA A C 1
ATOM 3598 O O . ALA A 1 477 ? 2.057 4.883 -28.837 1.00 89.88 477 ALA A O 1
ATOM 3599 N N . LEU A 1 478 ? 0.528 3.287 -28.433 1.00 91.06 478 LEU A N 1
ATOM 3600 C CA . LEU A 1 478 ? 1.462 2.162 -28.562 1.00 91.06 478 LEU A CA 1
ATOM 3601 C C . LEU A 1 478 ? 2.067 2.078 -29.964 1.00 91.06 478 LEU A C 1
ATOM 3603 O O . LEU A 1 478 ? 3.283 1.948 -30.098 1.00 91.06 478 LEU A O 1
ATOM 3607 N N . ALA A 1 479 ? 1.249 2.228 -31.007 1.00 90.62 479 ALA A N 1
ATOM 3608 C CA . ALA A 1 479 ? 1.721 2.225 -32.389 1.00 90.62 479 ALA A CA 1
ATOM 3609 C C . ALA A 1 479 ? 2.715 3.369 -32.664 1.00 90.62 479 ALA A C 1
ATOM 3611 O O . ALA A 1 479 ? 3.727 3.170 -33.340 1.00 90.62 479 ALA A O 1
ATOM 3612 N N . ALA A 1 480 ? 2.461 4.560 -32.111 1.00 88.69 480 ALA A N 1
ATOM 3613 C CA . ALA A 1 480 ? 3.360 5.702 -32.245 1.00 88.69 480 ALA A CA 1
ATOM 3614 C C . ALA A 1 480 ? 4.726 5.439 -31.591 1.00 88.69 480 ALA A C 1
ATOM 3616 O O . ALA A 1 480 ? 5.759 5.700 -32.213 1.00 88.69 480 ALA A O 1
ATOM 3617 N N . VAL A 1 481 ? 4.744 4.879 -30.376 1.00 87.31 481 VAL A N 1
ATOM 3618 C CA . VAL A 1 481 ? 6.001 4.545 -29.693 1.00 87.31 481 VAL A CA 1
ATOM 3619 C C . VAL A 1 481 ? 6.728 3.400 -30.400 1.00 87.31 481 VAL A C 1
ATOM 3621 O O . VAL A 1 481 ? 7.940 3.475 -30.588 1.00 87.31 481 VAL A O 1
ATOM 3624 N N . ASN A 1 482 ? 6.009 2.381 -30.875 1.00 90.31 482 ASN A N 1
ATOM 3625 C CA . ASN A 1 482 ? 6.621 1.288 -31.627 1.00 90.31 482 ASN A CA 1
ATOM 3626 C C . ASN A 1 482 ? 7.330 1.795 -32.893 1.00 90.31 482 ASN A C 1
ATOM 3628 O O . ASN A 1 482 ? 8.477 1.437 -33.148 1.00 90.31 482 ASN A O 1
ATOM 3632 N N . LYS A 1 483 ? 6.703 2.721 -33.628 1.00 90.94 483 LYS A N 1
ATOM 3633 C CA . LYS A 1 483 ? 7.305 3.356 -34.809 1.00 90.94 483 LYS A CA 1
ATOM 3634 C C . LYS A 1 483 ? 8.588 4.135 -34.483 1.00 90.94 483 LYS A C 1
ATOM 3636 O O . LYS A 1 483 ? 9.503 4.172 -35.307 1.00 90.94 483 LYS A O 1
ATOM 3641 N N . LEU A 1 484 ? 8.671 4.766 -33.306 1.00 88.50 484 LEU A N 1
ATOM 3642 C CA . LEU A 1 484 ? 9.907 5.412 -32.840 1.00 88.50 484 LEU A CA 1
ATOM 3643 C C . LEU A 1 484 ? 11.016 4.373 -32.632 1.00 88.50 484 LEU A C 1
ATOM 3645 O O . LEU A 1 484 ? 12.110 4.544 -33.168 1.00 88.50 484 LEU A O 1
ATOM 3649 N N . GLY A 1 485 ? 10.710 3.274 -31.936 1.00 88.88 485 GLY A N 1
ATOM 3650 C CA . GLY A 1 485 ? 11.660 2.188 -31.694 1.00 88.88 485 GLY A CA 1
ATOM 3651 C C . GLY A 1 485 ? 12.128 1.513 -32.984 1.00 88.88 485 GLY A C 1
ATOM 3652 O O . GLY A 1 485 ? 13.320 1.281 -33.158 1.00 88.88 485 GLY A O 1
ATOM 3653 N N . GLU A 1 486 ? 11.223 1.265 -33.934 1.00 91.56 486 GLU A N 1
ATOM 3654 C CA . GLU A 1 486 ? 11.563 0.705 -35.248 1.00 91.56 486 GLU A CA 1
ATOM 3655 C C . GLU A 1 486 ? 12.523 1.597 -36.034 1.00 91.56 486 GLU A C 1
ATOM 3657 O O . GLU A 1 486 ? 13.455 1.092 -36.662 1.00 91.56 486 GLU A O 1
ATOM 3662 N N . LYS A 1 487 ? 12.328 2.921 -35.981 1.00 92.75 487 LYS A N 1
ATOM 3663 C CA . LYS A 1 487 ? 13.213 3.883 -36.642 1.00 92.75 487 LYS A CA 1
ATOM 3664 C C . LYS A 1 487 ? 14.634 3.792 -36.088 1.00 92.75 487 LYS A C 1
ATOM 3666 O O . LYS A 1 487 ? 15.576 3.713 -36.873 1.00 92.75 487 LYS A O 1
ATOM 3671 N N . GLU A 1 488 ? 14.786 3.778 -34.766 1.00 91.50 488 GLU A N 1
ATOM 3672 C CA . GLU A 1 488 ? 16.096 3.643 -34.116 1.00 91.50 488 GLU A CA 1
ATOM 3673 C C . GLU A 1 488 ? 16.716 2.255 -34.354 1.00 91.50 488 GLU A C 1
ATOM 3675 O O . GLU A 1 488 ? 17.916 2.128 -34.595 1.00 91.50 488 GLU A O 1
ATOM 3680 N N . TYR A 1 489 ? 15.890 1.207 -34.401 1.00 92.69 489 TYR A N 1
ATOM 3681 C CA . TYR A 1 489 ? 16.335 -0.152 -34.701 1.00 92.69 489 TYR A CA 1
ATOM 3682 C C . TYR A 1 489 ? 16.972 -0.281 -36.096 1.00 92.69 489 TYR A C 1
ATOM 3684 O O . TYR A 1 489 ? 17.803 -1.165 -36.306 1.00 92.69 489 TYR A O 1
ATOM 3692 N N . THR A 1 490 ? 16.647 0.596 -37.058 1.00 94.00 490 THR A N 1
ATOM 3693 C CA . THR A 1 490 ? 17.262 0.563 -38.404 1.00 94.00 490 THR A CA 1
ATOM 3694 C C . THR A 1 490 ? 18.779 0.770 -38.402 1.00 94.00 490 THR A C 1
ATOM 3696 O O . THR A 1 490 ? 19.433 0.449 -39.396 1.00 94.00 490 THR A O 1
ATOM 3699 N N . ASP A 1 491 ? 19.358 1.267 -37.307 1.00 93.19 491 ASP A N 1
ATOM 3700 C CA . ASP A 1 491 ? 20.805 1.427 -37.170 1.00 93.19 491 ASP A CA 1
ATOM 3701 C C . ASP A 1 491 ? 21.513 0.141 -36.721 1.00 93.19 491 ASP A C 1
ATOM 3703 O O . ASP A 1 491 ? 22.708 -0.013 -36.981 1.00 93.19 491 ASP A O 1
ATOM 3707 N N . VAL A 1 492 ? 20.789 -0.826 -36.142 1.00 94.31 492 VAL A N 1
ATOM 3708 C CA . VAL A 1 492 ? 21.361 -2.110 -35.701 1.00 94.31 492 VAL A CA 1
ATOM 3709 C C . VAL A 1 492 ? 21.957 -2.898 -36.879 1.00 94.31 492 VAL A C 1
ATOM 3711 O O . VAL A 1 492 ? 23.151 -3.202 -36.811 1.00 94.31 492 VAL A O 1
ATOM 3714 N N . PRO A 1 493 ? 21.236 -3.162 -37.993 1.00 94.00 493 PRO A N 1
ATOM 3715 C CA . PRO A 1 493 ? 21.824 -3.873 -39.132 1.00 94.00 493 PRO A CA 1
ATOM 3716 C C . PRO A 1 493 ? 23.038 -3.148 -39.729 1.00 94.00 493 PRO A C 1
ATOM 3718 O O . PRO A 1 493 ? 24.032 -3.784 -40.065 1.00 94.00 493 PRO A O 1
ATOM 3721 N N . LYS A 1 494 ? 23.014 -1.808 -39.780 1.00 93.88 494 LYS A N 1
ATOM 3722 C CA . LYS A 1 494 ? 24.133 -1.001 -40.303 1.00 93.88 494 LYS A CA 1
ATOM 3723 C C . LYS A 1 494 ? 25.395 -1.142 -39.447 1.00 93.88 494 LYS A C 1
ATOM 3725 O O . LYS A 1 494 ? 26.508 -1.100 -39.969 1.00 93.88 494 LYS A O 1
ATOM 3730 N N . LEU A 1 495 ? 25.241 -1.263 -38.126 1.00 92.12 495 LEU A N 1
ATOM 3731 C CA . LEU A 1 495 ? 26.357 -1.511 -37.210 1.00 92.12 495 LEU A CA 1
ATOM 3732 C C . LEU A 1 495 ? 26.917 -2.924 -37.391 1.00 92.12 495 LEU A C 1
ATOM 3734 O O . LEU A 1 495 ? 28.135 -3.096 -37.373 1.00 92.12 495 LEU A O 1
ATOM 3738 N N . GLU A 1 496 ? 26.052 -3.916 -37.608 1.00 92.19 496 GLU A N 1
ATOM 3739 C CA . GLU A 1 496 ? 26.465 -5.296 -37.875 1.00 92.19 496 GLU A CA 1
ATOM 3740 C C . GLU A 1 496 ? 27.227 -5.436 -39.194 1.00 92.19 496 GLU A C 1
ATOM 3742 O O . GLU A 1 496 ? 28.285 -6.063 -39.208 1.00 92.19 496 GLU A O 1
ATOM 3747 N N . GLU A 1 497 ? 26.751 -4.808 -40.272 1.00 91.00 497 GLU A N 1
ATOM 3748 C CA . GLU A 1 497 ? 27.437 -4.774 -41.574 1.00 91.00 497 GLU A CA 1
ATOM 3749 C C . GLU A 1 497 ? 28.845 -4.173 -41.462 1.00 91.00 497 GLU A C 1
ATOM 3751 O O . GLU A 1 497 ? 29.790 -4.643 -42.094 1.00 91.00 497 GLU A O 1
ATOM 3756 N N . LYS A 1 498 ? 29.016 -3.170 -40.593 1.00 86.94 498 LYS A N 1
ATOM 3757 C CA . LYS A 1 498 ? 30.319 -2.557 -40.289 1.00 86.94 498 LYS A CA 1
ATOM 3758 C C . LYS A 1 498 ? 31.154 -3.354 -39.280 1.00 86.94 498 LYS A C 1
ATOM 3760 O O . LYS A 1 498 ? 32.282 -2.969 -38.988 1.00 86.94 498 LYS A O 1
ATOM 3765 N N . GLY A 1 499 ? 30.631 -4.457 -38.743 1.00 85.50 499 GLY A N 1
ATOM 3766 C CA . GLY A 1 499 ? 31.295 -5.306 -37.752 1.00 85.50 499 GLY A CA 1
ATOM 3767 C C . GLY A 1 499 ? 31.366 -4.720 -36.337 1.00 85.50 499 GLY A C 1
ATOM 3768 O O . GLY A 1 499 ? 32.124 -5.221 -35.514 1.00 85.50 499 GLY A O 1
ATOM 3769 N N . HIS A 1 500 ? 30.585 -3.688 -36.012 1.00 89.88 500 HIS A N 1
ATOM 3770 C CA . HIS A 1 500 ? 30.536 -3.080 -34.676 1.00 89.88 500 HIS A CA 1
ATOM 3771 C C . HIS A 1 500 ? 29.556 -3.819 -33.748 1.00 89.88 500 HIS A C 1
ATOM 3773 O O . HIS A 1 500 ? 28.578 -3.241 -33.267 1.00 89.88 500 HIS A O 1
ATOM 3779 N N . LEU A 1 501 ? 29.800 -5.110 -33.502 1.00 91.31 501 LEU A N 1
ATOM 3780 C CA . LEU A 1 501 ? 28.845 -5.981 -32.802 1.00 91.31 501 LEU A CA 1
ATOM 3781 C C . LEU A 1 501 ? 28.590 -5.575 -31.338 1.00 91.31 501 LEU A C 1
ATOM 3783 O O . LEU A 1 501 ? 27.458 -5.700 -30.877 1.00 91.31 501 LEU A O 1
ATOM 3787 N N . PHE A 1 502 ? 29.583 -5.032 -30.624 1.00 90.50 502 PHE A N 1
ATOM 3788 C CA . PHE A 1 502 ? 29.389 -4.520 -29.258 1.00 90.50 502 PHE A CA 1
ATOM 3789 C C . PHE A 1 502 ? 28.478 -3.284 -29.224 1.00 90.50 502 PHE A C 1
ATOM 3791 O O . PHE A 1 502 ? 27.544 -3.240 -28.424 1.00 90.50 502 PHE A O 1
ATOM 3798 N N . LYS A 1 503 ? 28.670 -2.322 -30.141 1.00 91.38 503 LYS A N 1
ATOM 3799 C CA . LYS A 1 503 ? 27.769 -1.163 -30.297 1.00 91.38 503 LYS A CA 1
ATOM 3800 C C . LYS A 1 503 ? 26.359 -1.585 -30.697 1.00 91.38 503 LYS A C 1
ATOM 3802 O O . LYS A 1 503 ? 25.397 -1.061 -30.148 1.00 91.38 503 LYS A O 1
ATOM 3807 N N . ALA A 1 504 ? 26.235 -2.538 -31.625 1.00 94.00 504 ALA A N 1
ATOM 3808 C CA . ALA A 1 504 ? 24.940 -3.076 -32.037 1.00 94.00 504 ALA A CA 1
ATOM 3809 C C . ALA A 1 504 ? 24.206 -3.712 -30.849 1.00 94.00 504 ALA A C 1
ATOM 3811 O O . ALA A 1 504 ? 23.040 -3.408 -30.615 1.00 94.00 504 ALA A O 1
ATOM 3812 N N . LYS A 1 505 ? 24.910 -4.528 -30.052 1.00 95.44 505 LYS A N 1
ATOM 3813 C CA . LYS A 1 505 ? 24.344 -5.144 -28.850 1.00 95.44 505 LYS A CA 1
ATOM 3814 C C . LYS A 1 505 ? 23.940 -4.090 -27.819 1.00 95.44 505 LYS A C 1
ATOM 3816 O O . LYS A 1 505 ? 22.825 -4.146 -27.322 1.00 95.44 505 LYS A O 1
ATOM 3821 N N . SER A 1 506 ? 24.804 -3.111 -27.545 1.00 94.81 506 SER A N 1
ATOM 3822 C CA . SER A 1 506 ? 24.507 -2.031 -26.598 1.00 94.81 506 SER A CA 1
ATOM 3823 C C . SER A 1 506 ? 23.296 -1.199 -27.026 1.00 94.81 506 SER A C 1
ATOM 3825 O O . SER A 1 506 ? 22.488 -0.842 -26.175 1.00 94.81 506 SER A O 1
ATOM 3827 N N . LEU A 1 507 ? 23.142 -0.920 -28.325 1.00 95.31 507 LEU A N 1
ATOM 3828 C CA . LEU A 1 507 ? 21.945 -0.270 -28.857 1.00 95.31 507 LEU A CA 1
ATOM 3829 C C . LEU A 1 507 ? 20.709 -1.161 -28.681 1.00 95.31 507 LEU A C 1
ATOM 3831 O O . LEU A 1 507 ? 19.661 -0.673 -28.278 1.00 95.31 507 LEU A O 1
ATOM 3835 N N . CYS A 1 508 ? 20.816 -2.467 -28.943 1.00 95.94 508 CYS A N 1
ATOM 3836 C CA . CYS A 1 508 ? 19.719 -3.400 -28.695 1.00 95.94 508 CYS A CA 1
ATOM 3837 C C . CYS A 1 508 ? 19.331 -3.481 -27.211 1.00 95.94 508 CYS A C 1
ATOM 3839 O O . CYS A 1 508 ? 18.142 -3.521 -26.920 1.00 95.94 508 CYS A O 1
ATOM 3841 N N . ASP A 1 509 ? 20.292 -3.480 -26.286 1.00 95.19 509 ASP A N 1
ATOM 3842 C CA . ASP A 1 509 ? 20.034 -3.479 -24.839 1.00 95.19 509 ASP A CA 1
ATOM 3843 C C . ASP A 1 509 ? 19.288 -2.204 -24.406 1.00 95.19 509 ASP A C 1
ATOM 3845 O O . ASP A 1 509 ? 18.296 -2.264 -23.674 1.00 95.19 509 ASP A O 1
ATOM 3849 N N . ASP A 1 510 ? 19.727 -1.048 -24.907 1.00 94.06 510 ASP A N 1
ATOM 3850 C CA . ASP A 1 510 ? 19.080 0.240 -24.654 1.00 94.06 510 ASP A CA 1
ATOM 3851 C C . ASP A 1 510 ? 17.661 0.295 -25.248 1.00 94.06 510 ASP A C 1
ATOM 3853 O O . ASP A 1 510 ? 16.713 0.651 -24.549 1.00 94.06 510 ASP A O 1
ATOM 3857 N N . LEU A 1 511 ? 17.476 -0.141 -26.499 1.00 93.62 511 LEU A N 1
ATOM 3858 C CA . LEU A 1 511 ? 16.157 -0.213 -27.135 1.00 93.62 511 LEU A CA 1
ATOM 3859 C C . LEU A 1 511 ? 15.227 -1.202 -26.425 1.00 93.62 511 LEU A C 1
ATOM 3861 O O . LEU A 1 511 ? 14.059 -0.887 -26.208 1.00 93.62 511 LEU A O 1
ATOM 3865 N N . ALA A 1 512 ? 15.729 -2.371 -26.024 1.00 92.56 512 ALA A N 1
ATOM 3866 C CA . ALA A 1 512 ? 14.962 -3.353 -25.261 1.00 92.56 512 ALA A CA 1
ATOM 3867 C C . ALA A 1 512 ? 14.464 -2.769 -23.932 1.00 92.56 512 ALA A C 1
ATOM 3869 O O . ALA A 1 512 ? 13.341 -3.046 -23.517 1.00 92.56 512 ALA A O 1
ATOM 3870 N N . THR A 1 513 ? 15.275 -1.914 -23.305 1.00 89.75 513 THR A N 1
ATOM 3871 C CA . THR A 1 513 ? 14.937 -1.229 -22.054 1.00 89.75 513 THR A CA 1
ATOM 3872 C C . THR A 1 513 ? 13.944 -0.083 -22.284 1.00 89.75 513 THR A C 1
ATOM 3874 O O . THR A 1 513 ? 12.884 -0.044 -21.661 1.00 89.75 513 THR A O 1
ATOM 3877 N N . ARG A 1 514 ? 14.240 0.847 -23.204 1.00 89.00 514 ARG A N 1
ATOM 3878 C CA . ARG A 1 514 ? 13.414 2.042 -23.478 1.00 89.00 514 ARG A CA 1
ATOM 3879 C C . ARG A 1 514 ? 12.068 1.729 -24.124 1.00 89.00 514 ARG A C 1
ATOM 3881 O O . ARG A 1 514 ? 11.135 2.521 -23.981 1.00 89.00 514 ARG A O 1
ATOM 3888 N N . PHE A 1 515 ? 11.972 0.615 -24.845 1.00 90.19 515 PHE A N 1
ATOM 3889 C CA . PHE A 1 515 ? 10.764 0.171 -25.542 1.00 90.19 515 PHE A CA 1
ATOM 3890 C C . PHE A 1 515 ? 10.193 -1.128 -24.956 1.00 90.19 515 PHE A C 1
ATOM 3892 O O . PHE A 1 515 ? 9.493 -1.868 -25.651 1.00 90.19 515 PHE A O 1
ATOM 3899 N N . ALA A 1 516 ? 10.480 -1.416 -23.682 1.00 85.62 516 ALA A N 1
ATOM 3900 C CA . ALA A 1 516 ? 9.950 -2.583 -22.987 1.00 85.62 516 ALA A CA 1
ATOM 3901 C C . ALA A 1 516 ? 8.411 -2.639 -23.084 1.00 85.62 516 ALA A C 1
ATOM 3903 O O . ALA A 1 516 ? 7.722 -1.669 -22.772 1.00 85.62 516 ALA A O 1
ATOM 3904 N N . GLY A 1 517 ? 7.875 -3.773 -23.543 1.00 82.06 517 GLY A N 1
ATOM 3905 C CA . GLY A 1 517 ? 6.436 -3.971 -23.765 1.00 82.06 517 GLY A CA 1
ATOM 3906 C C . GLY A 1 517 ? 5.922 -3.594 -25.163 1.00 82.06 517 GLY A C 1
ATOM 3907 O O . GLY A 1 517 ? 4.771 -3.894 -25.467 1.00 82.06 517 GLY A O 1
ATOM 3908 N N . ALA A 1 518 ? 6.749 -2.996 -26.028 1.00 88.00 518 ALA A N 1
ATOM 3909 C CA . ALA A 1 518 ? 6.445 -2.788 -27.447 1.00 88.00 518 ALA A CA 1
ATOM 3910 C C . ALA A 1 518 ? 7.176 -3.807 -28.345 1.00 88.00 518 ALA A C 1
ATOM 3912 O O . ALA A 1 518 ? 8.202 -4.377 -27.957 1.00 88.00 518 ALA A O 1
ATOM 3913 N N . ASP A 1 519 ? 6.689 -3.998 -29.575 1.00 89.69 519 ASP A N 1
ATOM 3914 C CA . ASP A 1 519 ? 7.253 -4.968 -30.527 1.00 89.69 519 ASP A CA 1
ATOM 3915 C C . ASP A 1 519 ? 8.720 -4.672 -30.870 1.00 89.69 519 ASP A C 1
ATOM 3917 O O . ASP A 1 519 ? 9.553 -5.581 -30.902 1.00 89.69 519 ASP A O 1
ATOM 3921 N N . ALA A 1 520 ? 9.072 -3.397 -31.056 1.00 88.94 520 ALA A N 1
ATOM 3922 C CA . ALA A 1 520 ? 10.443 -2.958 -31.303 1.00 88.94 520 ALA A CA 1
ATOM 3923 C C . ALA A 1 520 ? 11.387 -3.318 -30.145 1.00 88.94 520 ALA A C 1
ATOM 3925 O O . ALA A 1 520 ? 12.509 -3.768 -30.386 1.00 88.94 520 ALA A O 1
ATOM 3926 N N . GLY A 1 521 ? 10.928 -3.176 -28.897 1.00 91.25 521 GLY A N 1
ATOM 3927 C CA . GLY A 1 521 ? 11.694 -3.558 -27.711 1.00 91.25 521 GLY A CA 1
ATOM 3928 C C . GLY A 1 521 ? 11.892 -5.069 -27.620 1.00 91.25 521 GLY A C 1
ATOM 3929 O O . GLY A 1 521 ? 13.012 -5.524 -27.395 1.00 91.25 521 GLY A O 1
ATOM 3930 N N . LYS A 1 522 ? 10.845 -5.861 -27.892 1.00 92.50 522 LYS A N 1
ATOM 3931 C CA . LYS A 1 522 ? 10.945 -7.331 -27.950 1.00 92.50 522 LYS A CA 1
ATOM 3932 C C . LYS A 1 522 ? 11.941 -7.785 -29.020 1.00 92.50 522 LYS A C 1
ATOM 3934 O O . LYS A 1 522 ? 12.844 -8.568 -28.740 1.00 92.50 522 LYS A O 1
ATOM 3939 N N . LYS A 1 523 ? 11.841 -7.219 -30.225 1.00 93.81 523 LYS A N 1
ATOM 3940 C CA . LYS A 1 523 ? 12.772 -7.483 -31.331 1.00 93.81 523 LYS A CA 1
ATOM 3941 C C . LYS A 1 523 ? 14.217 -7.107 -30.975 1.00 93.81 523 LYS A C 1
ATOM 3943 O O . LYS A 1 523 ? 15.153 -7.796 -31.384 1.00 93.81 523 LYS A O 1
ATOM 3948 N N . ALA A 1 524 ? 14.416 -6.019 -30.231 1.00 94.94 524 ALA A N 1
ATOM 3949 C CA . ALA A 1 524 ? 15.723 -5.613 -29.724 1.00 94.94 524 ALA A CA 1
ATOM 3950 C C . ALA A 1 524 ? 16.269 -6.575 -28.666 1.00 94.94 524 ALA A C 1
ATOM 3952 O O . ALA A 1 524 ? 17.437 -6.951 -28.757 1.00 94.94 524 ALA A O 1
ATOM 3953 N N . ALA A 1 525 ? 15.434 -7.049 -27.742 1.00 95.44 525 ALA A N 1
ATOM 3954 C CA . ALA A 1 525 ? 15.827 -8.042 -26.746 1.00 95.44 525 ALA A CA 1
ATOM 3955 C C . ALA A 1 525 ? 16.288 -9.355 -27.405 1.00 95.44 525 ALA A C 1
ATOM 3957 O O . ALA A 1 525 ? 17.399 -9.821 -27.138 1.00 95.44 525 ALA A O 1
ATOM 3958 N N . ASP A 1 526 ? 15.494 -9.891 -28.340 1.00 96.12 526 ASP A N 1
ATOM 3959 C CA . ASP A 1 526 ? 15.827 -11.114 -29.084 1.00 96.12 526 ASP A CA 1
ATOM 3960 C C . ASP A 1 526 ? 17.148 -10.956 -29.856 1.00 96.12 526 ASP A C 1
ATOM 3962 O O . ASP A 1 526 ? 18.015 -11.837 -29.856 1.00 96.12 526 ASP A O 1
ATOM 3966 N N . LYS A 1 527 ? 17.344 -9.791 -30.487 1.00 96.38 527 LYS A N 1
ATOM 3967 C CA . LYS A 1 527 ? 18.569 -9.489 -31.231 1.00 96.38 527 LYS A CA 1
ATOM 3968 C C . LYS A 1 527 ? 19.784 -9.332 -30.319 1.00 96.38 527 LYS A C 1
ATOM 3970 O O . LYS A 1 527 ? 20.858 -9.817 -30.676 1.00 96.38 527 LYS A O 1
ATOM 3975 N N . SER A 1 528 ? 19.628 -8.704 -29.154 1.00 96.00 528 SER A N 1
ATOM 3976 C CA . SER A 1 528 ? 20.700 -8.598 -28.161 1.00 96.00 528 SER A CA 1
ATOM 3977 C C . SER A 1 528 ? 21.149 -9.977 -27.681 1.00 96.00 528 SER A C 1
ATOM 3979 O O . SER A 1 528 ? 22.350 -10.248 -27.645 1.00 96.00 528 SER A O 1
ATOM 3981 N N . ALA A 1 529 ? 20.205 -10.883 -27.399 1.00 95.94 529 ALA A N 1
ATOM 3982 C CA . ALA A 1 529 ? 20.513 -12.257 -27.007 1.00 95.94 529 ALA A CA 1
ATOM 3983 C C . ALA A 1 529 ? 21.273 -13.016 -28.113 1.00 95.94 529 ALA A C 1
ATOM 3985 O O . ALA A 1 529 ? 22.271 -13.686 -27.841 1.00 95.94 529 ALA A O 1
ATOM 3986 N N . ALA A 1 530 ? 20.864 -12.859 -29.376 1.00 95.44 530 ALA A N 1
ATOM 3987 C CA . ALA A 1 530 ? 21.569 -13.455 -30.512 1.00 95.44 530 ALA A CA 1
ATOM 3988 C C . ALA A 1 530 ? 22.995 -12.895 -30.687 1.00 95.44 530 ALA A C 1
ATOM 3990 O O . ALA A 1 530 ? 23.933 -13.651 -30.946 1.00 95.44 530 ALA A O 1
ATOM 3991 N N . LEU A 1 531 ? 23.175 -11.579 -30.521 1.00 94.44 531 LEU A N 1
ATOM 3992 C CA . LEU A 1 531 ? 24.489 -10.931 -30.563 1.00 94.44 531 LEU A CA 1
ATOM 3993 C C . LEU A 1 531 ? 25.375 -11.360 -29.389 1.00 94.44 531 LEU A C 1
ATOM 3995 O O . LEU A 1 531 ? 26.565 -11.576 -29.596 1.00 94.44 531 LEU A O 1
ATOM 3999 N N . ALA A 1 532 ? 24.808 -11.533 -28.191 1.00 94.19 532 ALA A N 1
ATOM 4000 C CA . ALA A 1 532 ? 25.523 -12.055 -27.028 1.00 94.19 532 ALA A CA 1
ATOM 4001 C C . ALA A 1 532 ? 26.120 -13.432 -27.332 1.00 94.19 532 ALA A C 1
ATOM 4003 O O . ALA A 1 532 ? 27.323 -13.614 -27.189 1.00 94.19 532 ALA A O 1
ATOM 4004 N N . LYS A 1 533 ? 25.302 -14.349 -27.865 1.00 94.44 533 LYS A N 1
ATOM 4005 C CA . LYS A 1 533 ? 25.746 -15.688 -28.271 1.00 94.44 533 LYS A CA 1
ATOM 4006 C C . LYS A 1 533 ? 26.824 -15.643 -29.357 1.00 94.44 533 LYS A C 1
ATOM 4008 O O . LYS A 1 533 ? 27.778 -16.407 -29.319 1.00 94.44 533 LYS A O 1
ATOM 4013 N N . LYS A 1 534 ? 26.708 -14.731 -30.328 1.00 91.69 534 LYS A N 1
ATOM 4014 C CA . LYS A 1 534 ? 27.736 -14.546 -31.368 1.00 91.69 534 LYS A CA 1
ATOM 4015 C C . LYS A 1 534 ? 29.066 -14.048 -30.788 1.00 91.69 534 LYS A C 1
ATOM 4017 O O . LYS A 1 534 ? 30.118 -14.413 -31.295 1.00 91.69 534 LYS A O 1
ATOM 4022 N N . LEU A 1 535 ? 29.019 -13.227 -29.741 1.00 91.31 535 LEU A N 1
ATOM 4023 C CA . LEU A 1 535 ? 30.191 -12.679 -29.053 1.00 91.31 535 LEU A CA 1
ATOM 4024 C C . LEU A 1 535 ? 30.827 -13.651 -28.040 1.00 91.31 535 LEU A C 1
ATOM 4026 O O . LEU A 1 535 ? 31.840 -13.300 -27.437 1.00 91.31 535 LEU A O 1
ATOM 4030 N N . GLU A 1 536 ? 30.275 -14.855 -27.855 1.00 92.12 536 GLU A N 1
ATOM 4031 C CA . GLU A 1 536 ? 30.946 -15.942 -27.126 1.00 92.12 536 GLU A CA 1
ATOM 4032 C C . GLU A 1 536 ? 32.086 -16.565 -27.948 1.00 92.12 536 GLU A C 1
ATOM 4034 O O . GLU A 1 536 ? 33.037 -17.087 -27.369 1.00 92.12 536 GLU A O 1
ATOM 4039 N N . ASP A 1 537 ? 32.025 -16.479 -29.284 1.00 93.12 537 ASP A N 1
ATOM 4040 C CA . ASP A 1 537 ? 33.103 -16.920 -30.171 1.00 93.12 537 ASP A CA 1
ATOM 4041 C C . ASP A 1 537 ? 34.296 -15.940 -30.117 1.00 93.12 537 ASP A C 1
ATOM 4043 O O . ASP A 1 537 ? 34.143 -14.765 -30.480 1.00 93.12 537 ASP A O 1
ATOM 4047 N N . PRO A 1 538 ? 35.503 -16.390 -29.713 1.00 91.88 538 PRO A N 1
ATOM 4048 C CA . PRO A 1 538 ? 36.670 -15.520 -29.585 1.00 91.88 538 PRO A CA 1
ATOM 4049 C C . PRO A 1 538 ? 37.063 -14.801 -30.878 1.00 91.88 538 PRO A C 1
ATOM 4051 O O . PRO A 1 538 ? 37.531 -13.664 -30.811 1.00 91.88 538 PRO A O 1
ATOM 4054 N N . ALA A 1 539 ? 36.876 -15.429 -32.046 1.00 91.19 539 ALA A N 1
ATOM 4055 C CA . ALA A 1 539 ? 37.221 -14.822 -33.330 1.00 91.19 539 ALA A CA 1
ATOM 4056 C C . ALA A 1 539 ? 36.271 -13.664 -33.679 1.00 91.19 539 ALA A C 1
ATOM 4058 O O . ALA A 1 539 ? 36.725 -12.561 -33.989 1.00 91.19 539 ALA A O 1
ATOM 4059 N N . ALA A 1 540 ? 34.959 -13.877 -33.553 1.00 89.38 540 ALA A N 1
ATOM 4060 C CA . ALA A 1 540 ? 33.965 -12.826 -33.752 1.00 89.38 540 ALA A CA 1
ATOM 4061 C C . ALA A 1 540 ? 34.094 -11.683 -32.725 1.00 89.38 540 ALA A C 1
ATOM 4063 O O . ALA A 1 540 ? 33.946 -10.507 -33.074 1.00 89.38 540 ALA A O 1
ATOM 4064 N N . ALA A 1 541 ? 34.381 -12.008 -31.460 1.00 90.94 541 ALA A N 1
ATOM 4065 C CA . ALA A 1 541 ? 34.532 -11.020 -30.396 1.00 90.94 541 ALA A CA 1
ATOM 4066 C C . ALA A 1 541 ? 35.785 -10.147 -30.570 1.00 90.94 541 ALA A C 1
ATOM 4068 O O . ALA A 1 541 ? 35.721 -8.931 -30.358 1.00 90.94 541 ALA A O 1
ATOM 4069 N N . SER A 1 542 ? 36.915 -10.739 -30.972 1.00 94.12 542 SER A N 1
ATOM 4070 C CA . SER A 1 542 ? 38.152 -9.990 -31.201 1.00 94.12 542 SER A CA 1
ATOM 4071 C C . SER A 1 542 ? 38.068 -9.101 -32.441 1.00 94.12 542 SER A C 1
ATOM 4073 O O . SER A 1 542 ? 38.503 -7.950 -32.388 1.00 94.12 542 SER A O 1
ATOM 4075 N N . GLU A 1 543 ? 37.428 -9.569 -33.516 1.00 94.06 543 GLU A N 1
ATOM 4076 C CA . GLU A 1 543 ? 37.144 -8.756 -34.702 1.00 94.06 543 GLU A CA 1
ATOM 4077 C C . GLU A 1 543 ? 36.279 -7.537 -34.369 1.00 94.06 543 GLU A C 1
ATOM 4079 O O . GLU A 1 543 ? 36.611 -6.408 -34.746 1.00 94.06 543 GLU A O 1
ATOM 4084 N N . ALA A 1 544 ? 35.178 -7.747 -33.643 1.00 92.12 544 ALA A N 1
ATOM 4085 C CA . ALA A 1 544 ? 34.257 -6.675 -33.290 1.00 92.12 544 ALA A CA 1
ATOM 4086 C C . ALA A 1 544 ? 34.920 -5.609 -32.409 1.00 92.12 544 ALA A C 1
ATOM 4088 O O . ALA A 1 544 ? 34.780 -4.411 -32.674 1.00 92.12 544 ALA A O 1
ATOM 4089 N N . GLY A 1 545 ? 35.673 -6.041 -31.391 1.00 91.75 545 GLY A N 1
ATOM 4090 C CA . GLY A 1 545 ? 36.409 -5.135 -30.509 1.00 91.75 545 GLY A CA 1
ATOM 4091 C C . GLY A 1 545 ? 37.490 -4.356 -31.259 1.00 91.75 545 GLY A C 1
ATOM 4092 O O . GLY A 1 545 ? 37.650 -3.153 -31.048 1.00 91.75 545 GLY A O 1
ATOM 4093 N N . PHE A 1 546 ? 38.189 -5.009 -32.194 1.00 94.75 546 PHE A N 1
ATOM 4094 C CA . PHE A 1 546 ? 39.199 -4.357 -33.026 1.00 94.75 546 PHE A CA 1
ATOM 4095 C C . PHE A 1 546 ? 38.584 -3.279 -33.928 1.00 94.75 546 PHE A C 1
ATOM 4097 O O . PHE A 1 546 ? 39.063 -2.145 -33.953 1.00 94.75 546 PHE A O 1
ATOM 4104 N N . LYS A 1 547 ? 37.491 -3.597 -34.634 1.00 93.81 547 LYS A N 1
ATOM 4105 C CA . LYS A 1 547 ? 36.788 -2.641 -35.508 1.00 93.81 547 LYS A CA 1
ATOM 4106 C C . LYS A 1 547 ? 36.238 -1.444 -34.733 1.00 93.81 547 LYS A C 1
ATOM 4108 O O . LYS A 1 547 ? 36.219 -0.323 -35.242 1.00 93.81 547 LYS A O 1
ATOM 4113 N N . GLU A 1 548 ? 35.790 -1.648 -33.499 1.00 90.19 548 GLU A N 1
ATOM 4114 C CA . GLU A 1 548 ? 35.352 -0.556 -32.631 1.00 90.19 548 GLU A CA 1
ATOM 4115 C C . GLU A 1 548 ? 36.500 0.381 -32.230 1.00 90.19 548 GLU A C 1
ATOM 4117 O O . GLU A 1 548 ? 36.359 1.601 -32.368 1.00 90.19 548 GLU A O 1
ATOM 4122 N N . ALA A 1 549 ? 37.644 -0.170 -31.819 1.00 92.38 549 ALA A N 1
ATOM 4123 C CA . ALA A 1 549 ? 38.844 0.611 -31.524 1.00 92.38 549 ALA A CA 1
ATOM 4124 C C . ALA A 1 549 ? 39.330 1.403 -32.754 1.00 92.38 549 ALA A C 1
ATOM 4126 O O . ALA A 1 549 ? 39.628 2.593 -32.650 1.00 92.38 549 ALA A O 1
ATOM 4127 N N . GLN A 1 550 ? 39.287 0.791 -33.939 1.00 93.62 550 GLN A N 1
ATOM 4128 C CA . GLN A 1 550 ? 39.628 1.443 -35.207 1.00 93.62 550 GLN A CA 1
ATOM 4129 C C . GLN A 1 550 ? 38.693 2.605 -35.564 1.00 93.62 550 GLN A C 1
ATOM 4131 O O . GLN A 1 550 ? 39.127 3.640 -36.080 1.00 93.62 550 GLN A O 1
ATOM 4136 N N . SER A 1 551 ? 37.402 2.475 -35.256 1.00 90.88 551 SER A N 1
ATOM 4137 C CA . SER A 1 551 ? 36.439 3.565 -35.422 1.00 90.88 551 SER A CA 1
ATOM 4138 C C . SER A 1 551 ? 36.735 4.742 -34.484 1.00 90.88 551 SER A C 1
ATOM 4140 O O . SER A 1 551 ? 36.632 5.891 -34.916 1.00 90.88 551 SER A O 1
ATOM 4142 N N . LEU A 1 552 ? 37.132 4.483 -33.232 1.00 89.75 552 LEU A N 1
ATOM 4143 C CA . LEU A 1 552 ? 37.539 5.530 -32.284 1.00 89.75 552 LEU A CA 1
ATOM 4144 C C . LEU A 1 552 ? 38.812 6.247 -32.746 1.00 89.75 552 LEU A C 1
ATOM 4146 O O . LEU A 1 552 ? 38.877 7.475 -32.688 1.00 89.75 552 LEU A O 1
ATOM 4150 N N . GLU A 1 553 ? 39.785 5.495 -33.265 1.00 91.88 553 GLU A N 1
ATOM 4151 C CA . GLU A 1 553 ? 41.022 6.046 -33.823 1.00 91.88 553 GLU A CA 1
ATOM 4152 C C . GLU A 1 553 ? 40.724 6.987 -34.995 1.00 91.88 553 GLU A C 1
ATOM 4154 O O . GLU A 1 553 ? 41.194 8.126 -35.018 1.00 91.88 553 GLU A O 1
ATOM 4159 N N . SER A 1 554 ? 39.864 6.546 -35.918 1.00 90.56 554 SER A N 1
ATOM 4160 C CA . SER A 1 554 ? 39.432 7.333 -37.082 1.00 90.56 554 SER A CA 1
ATOM 4161 C C . SER A 1 554 ? 38.662 8.600 -36.688 1.00 90.56 554 SER A C 1
ATOM 4163 O O . SER A 1 554 ? 38.699 9.596 -37.404 1.00 90.56 554 SER A O 1
ATOM 4165 N N . ALA A 1 555 ? 37.989 8.586 -35.533 1.00 90.19 555 ALA A N 1
ATOM 4166 C CA . ALA A 1 555 ? 37.301 9.742 -34.958 1.00 90.19 555 ALA A CA 1
ATOM 4167 C C . ALA A 1 555 ? 38.227 10.671 -34.142 1.00 90.19 555 ALA A C 1
ATOM 4169 O O . ALA A 1 555 ? 37.746 11.604 -33.500 1.00 90.19 555 ALA A O 1
ATOM 4170 N N . GLY A 1 556 ? 39.539 10.411 -34.114 1.00 89.31 556 GLY A N 1
ATOM 4171 C CA . GLY A 1 556 ? 40.518 11.204 -33.366 1.00 89.31 556 GLY A CA 1
ATOM 4172 C C . GLY A 1 556 ? 40.564 10.919 -31.860 1.00 89.31 556 GLY A C 1
ATOM 4173 O O . GLY A 1 556 ? 41.347 11.545 -31.148 1.00 89.31 556 GLY A O 1
ATOM 4174 N N . LYS A 1 557 ? 39.787 9.948 -31.360 1.00 90.56 557 LYS A N 1
ATOM 4175 C CA . LYS A 1 557 ? 39.742 9.532 -29.945 1.00 90.56 557 LYS A CA 1
ATOM 4176 C C . LYS A 1 557 ? 40.844 8.519 -29.635 1.00 90.56 557 LYS A C 1
ATOM 4178 O O . LYS A 1 557 ? 40.601 7.337 -29.389 1.00 90.56 557 LYS A O 1
ATOM 4183 N N . ARG A 1 558 ? 42.094 8.974 -29.743 1.00 88.94 558 ARG A N 1
ATOM 4184 C CA . ARG A 1 558 ? 43.290 8.110 -29.738 1.00 88.94 558 ARG A CA 1
ATOM 4185 C C . ARG A 1 558 ? 43.493 7.358 -28.421 1.00 88.94 558 ARG A C 1
ATOM 4187 O O . ARG A 1 558 ? 43.895 6.198 -28.446 1.00 88.94 558 ARG A O 1
ATOM 4194 N N . LYS A 1 559 ? 43.185 7.983 -27.281 1.00 89.12 559 LYS A N 1
ATOM 4195 C CA . LYS A 1 559 ? 43.345 7.366 -25.956 1.00 89.12 559 LYS A CA 1
ATOM 4196 C C . LYS A 1 559 ? 42.376 6.199 -25.767 1.00 89.12 559 LYS A C 1
ATOM 4198 O O . LYS A 1 559 ? 42.780 5.122 -25.335 1.00 89.12 559 LYS A O 1
ATOM 4203 N N . GLU A 1 560 ? 41.118 6.396 -26.138 1.00 91.19 560 GLU A N 1
ATOM 4204 C CA . GLU A 1 560 ? 40.072 5.379 -26.084 1.00 91.19 560 GLU A CA 1
ATOM 4205 C C . GLU A 1 560 ? 40.329 4.262 -27.104 1.00 91.19 560 GLU A C 1
ATOM 4207 O O . GLU A 1 560 ? 40.163 3.086 -26.783 1.00 91.19 560 GLU A O 1
ATOM 4212 N N . ALA A 1 561 ? 40.814 4.602 -28.303 1.00 91.69 561 ALA A N 1
ATOM 4213 C CA . ALA A 1 561 ? 41.235 3.615 -29.295 1.00 91.69 561 ALA A CA 1
ATOM 4214 C C . ALA A 1 561 ? 42.378 2.727 -28.779 1.00 91.69 561 ALA A C 1
ATOM 4216 O O . ALA A 1 561 ? 42.304 1.504 -28.883 1.00 91.69 561 ALA A O 1
ATOM 4217 N N . ALA A 1 562 ? 43.406 3.320 -28.157 1.00 91.81 562 ALA A N 1
ATOM 4218 C CA . ALA A 1 562 ? 44.510 2.573 -27.559 1.00 91.81 562 ALA A CA 1
ATOM 4219 C C . ALA A 1 562 ? 44.026 1.628 -26.446 1.00 91.81 562 ALA A C 1
ATOM 4221 O O . ALA A 1 562 ? 44.464 0.481 -26.378 1.00 91.81 562 ALA A O 1
ATOM 4222 N N . GLN A 1 563 ? 43.098 2.078 -25.596 1.00 92.75 563 GLN A N 1
ATOM 4223 C CA . GLN A 1 563 ? 42.472 1.219 -24.586 1.00 92.75 563 GLN A CA 1
ATOM 4224 C C . GLN A 1 563 ? 41.696 0.058 -25.224 1.00 92.75 563 GLN A C 1
ATOM 4226 O O . GLN A 1 563 ? 41.829 -1.077 -24.770 1.00 92.75 563 GLN A O 1
ATOM 4231 N N . GLY A 1 564 ? 40.944 0.322 -26.295 1.00 91.75 564 GLY A N 1
ATOM 4232 C CA . GLY A 1 564 ? 40.206 -0.699 -27.039 1.00 91.75 564 GLY A CA 1
ATOM 4233 C C . GLY A 1 564 ? 41.121 -1.759 -27.658 1.00 91.75 564 GLY A C 1
ATOM 4234 O O . GLY A 1 564 ? 40.923 -2.950 -27.425 1.00 91.75 564 GLY A O 1
ATOM 4235 N N . TYR A 1 565 ? 42.171 -1.346 -28.376 1.00 95.44 565 TYR A N 1
ATOM 4236 C CA . TYR A 1 565 ? 43.151 -2.280 -28.942 1.00 95.44 565 TYR A CA 1
ATOM 4237 C C . TYR A 1 565 ? 43.855 -3.104 -27.858 1.00 95.44 565 TYR A C 1
ATOM 4239 O O . TYR A 1 565 ? 43.988 -4.320 -27.994 1.00 95.44 565 TYR A O 1
ATOM 4247 N N . LYS A 1 566 ? 44.240 -2.469 -26.744 1.00 95.12 566 LYS A N 1
ATOM 4248 C CA . LYS A 1 566 ? 44.838 -3.162 -25.598 1.00 95.12 566 LYS A CA 1
ATOM 4249 C C . LYS A 1 566 ? 43.902 -4.234 -25.024 1.00 95.12 566 LYS A C 1
ATOM 4251 O O . LYS A 1 566 ? 44.330 -5.356 -24.781 1.00 95.12 566 LYS A O 1
ATOM 4256 N N . ALA A 1 567 ? 42.620 -3.920 -24.850 1.00 93.81 567 ALA A N 1
ATOM 4257 C CA . ALA A 1 567 ? 41.650 -4.883 -24.338 1.00 93.81 567 ALA A CA 1
ATOM 4258 C C . ALA A 1 567 ? 41.486 -6.097 -25.271 1.00 93.81 567 ALA A C 1
ATOM 4260 O O . ALA A 1 567 ? 41.392 -7.229 -24.800 1.00 93.81 567 ALA A O 1
ATOM 4261 N N . VAL A 1 568 ? 41.488 -5.880 -26.592 1.00 94.56 568 VAL A N 1
ATOM 4262 C CA . VAL A 1 568 ? 41.378 -6.963 -27.584 1.00 94.56 568 VAL A CA 1
ATOM 4263 C C . VAL A 1 568 ? 42.622 -7.849 -27.586 1.00 94.56 568 VAL A C 1
ATOM 4265 O O . VAL A 1 568 ? 42.481 -9.071 -27.562 1.00 94.56 568 VAL A O 1
ATOM 4268 N N . MET A 1 569 ? 43.824 -7.261 -27.586 1.00 94.94 569 MET A N 1
ATOM 4269 C CA . MET A 1 569 ? 45.070 -8.038 -27.626 1.00 94.94 569 MET A CA 1
ATOM 4270 C C . MET A 1 569 ? 45.276 -8.865 -26.348 1.00 94.94 569 MET A C 1
ATOM 4272 O O . MET A 1 569 ? 45.741 -9.995 -26.426 1.00 94.94 569 MET A O 1
ATOM 4276 N N . GLU A 1 570 ? 44.919 -8.323 -25.176 1.00 94.25 570 GLU A N 1
ATOM 4277 C CA . GLU A 1 570 ? 45.094 -9.018 -23.893 1.00 94.25 570 GLU A CA 1
ATOM 4278 C C . GLU A 1 570 ? 44.074 -10.144 -23.718 1.00 94.25 570 GLU A C 1
ATOM 4280 O O . GLU A 1 570 ? 44.406 -11.204 -23.194 1.00 94.25 570 GLU A O 1
ATOM 4285 N N . LYS A 1 571 ? 42.832 -9.927 -24.165 1.00 94.25 571 LYS A N 1
ATOM 4286 C CA . LYS A 1 571 ? 41.74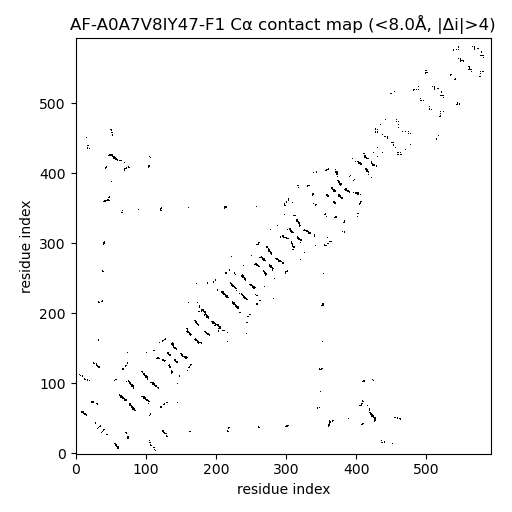6 -10.893 -23.979 1.00 94.25 571 LYS A CA 1
ATOM 4287 C C . LYS A 1 571 ? 41.725 -11.994 -25.042 1.00 94.25 571 LYS A C 1
ATOM 4289 O O . LYS A 1 571 ? 41.288 -13.101 -24.741 1.00 94.25 571 LYS A O 1
ATOM 4294 N N . TYR A 1 572 ? 42.184 -11.711 -26.264 1.00 94.94 572 TYR A N 1
ATOM 4295 C CA . TYR A 1 572 ? 42.125 -12.646 -27.397 1.00 94.94 572 TYR A CA 1
ATOM 4296 C C . TYR A 1 572 ? 43.462 -12.766 -28.156 1.00 94.94 572 TYR A C 1
ATOM 4298 O O . TYR A 1 572 ? 43.471 -12.630 -29.387 1.00 94.94 572 TYR A O 1
ATOM 4306 N N . PRO A 1 573 ? 44.589 -13.031 -27.466 1.00 93.06 573 PRO A N 1
ATOM 4307 C CA . PRO A 1 573 ? 45.939 -12.926 -28.035 1.00 93.06 573 PRO A CA 1
ATOM 4308 C C . PRO A 1 573 ? 46.182 -13.853 -29.235 1.00 93.06 573 PRO A C 1
ATOM 4310 O O . PRO A 1 573 ? 46.917 -13.499 -30.157 1.00 93.06 573 PRO A O 1
ATOM 4313 N N . ASP A 1 574 ? 45.528 -15.015 -29.262 1.00 94.19 574 ASP A N 1
ATOM 4314 C CA . ASP A 1 574 ? 45.751 -16.040 -30.287 1.00 94.19 574 ASP A CA 1
ATOM 4315 C C . ASP A 1 574 ? 44.948 -15.815 -31.577 1.00 94.19 574 ASP A C 1
ATOM 4317 O O . ASP A 1 574 ? 45.198 -16.462 -32.597 1.00 94.19 574 ASP A O 1
ATOM 4321 N N . THR A 1 575 ? 44.004 -14.871 -31.565 1.00 95.69 575 THR A N 1
ATOM 4322 C CA . THR A 1 575 ? 43.156 -14.566 -32.725 1.00 95.69 575 THR A CA 1
ATOM 4323 C C . THR A 1 575 ? 43.858 -13.640 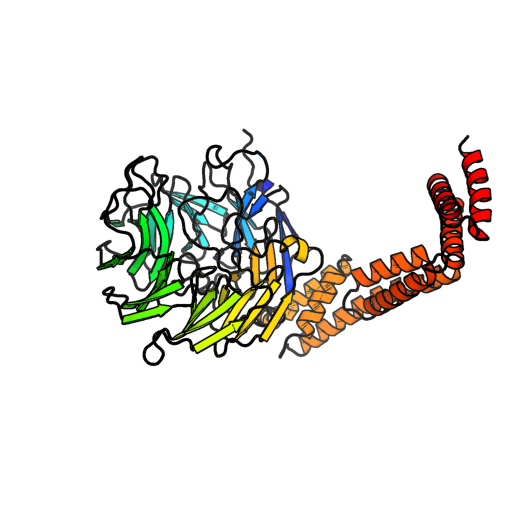-33.722 1.00 95.69 575 THR A C 1
ATOM 4325 O O . THR A 1 575 ? 44.741 -12.860 -33.359 1.00 95.69 575 THR A O 1
ATOM 4328 N N . GLU A 1 576 ? 43.440 -13.672 -34.993 1.00 94.81 576 GLU A N 1
ATOM 4329 C CA . GLU A 1 576 ? 43.972 -12.774 -36.032 1.00 94.81 576 GLU A CA 1
ATOM 4330 C C . GLU A 1 576 ? 43.860 -11.296 -35.618 1.00 94.81 576 GLU A C 1
ATOM 4332 O O . GLU A 1 576 ? 44.819 -10.531 -35.733 1.00 94.81 576 GLU A O 1
ATOM 4337 N N . PHE A 1 577 ? 42.704 -10.899 -35.081 1.00 95.12 577 PHE A N 1
ATOM 4338 C CA . PHE A 1 577 ? 42.466 -9.527 -34.642 1.00 95.12 577 PHE A CA 1
ATOM 4339 C C . PHE A 1 577 ? 43.140 -9.182 -33.312 1.00 95.12 577 PHE A C 1
ATOM 4341 O O . PHE A 1 577 ? 43.476 -8.019 -33.115 1.00 95.12 577 PHE A O 1
ATOM 4348 N N . GLY A 1 578 ? 43.427 -10.158 -32.445 1.00 94.25 578 GLY A N 1
ATOM 4349 C CA . GLY A 1 578 ? 44.280 -9.958 -31.267 1.00 94.25 578 GLY A CA 1
ATOM 4350 C C . GLY A 1 578 ? 45.701 -9.548 -31.645 1.00 94.25 578 GLY A C 1
ATOM 4351 O O . GLY A 1 578 ? 46.240 -8.584 -31.101 1.00 94.25 578 GLY A O 1
ATOM 4352 N N . LYS A 1 579 ? 46.270 -10.208 -32.660 1.00 95.31 579 LYS A N 1
ATOM 4353 C CA . LYS A 1 579 ? 47.590 -9.863 -33.211 1.00 95.31 579 LYS A CA 1
ATOM 4354 C C . LYS A 1 579 ? 47.579 -8.484 -33.876 1.00 95.31 579 LYS A C 1
ATOM 4356 O O . LYS A 1 579 ? 48.402 -7.640 -33.536 1.00 95.31 579 LYS A O 1
ATOM 4361 N N . LYS A 1 580 ? 46.584 -8.201 -34.730 1.00 95.88 580 LYS A N 1
ATOM 4362 C CA . LYS A 1 580 ? 46.415 -6.864 -35.341 1.00 95.88 580 LYS A CA 1
ATOM 4363 C C . LYS A 1 580 ? 46.227 -5.761 -34.295 1.00 95.88 580 LYS A C 1
ATOM 4365 O O . LYS A 1 580 ? 46.718 -4.649 -34.481 1.00 95.88 580 LYS A O 1
ATOM 4370 N N . ALA A 1 581 ? 45.521 -6.051 -33.201 1.00 95.00 581 ALA A N 1
ATOM 4371 C CA . ALA A 1 581 ? 45.325 -5.113 -32.102 1.00 95.00 581 ALA A CA 1
ATOM 4372 C C . ALA A 1 581 ? 46.643 -4.781 -31.389 1.00 95.00 581 ALA A C 1
ATOM 4374 O O . ALA A 1 581 ? 46.858 -3.620 -31.046 1.00 95.00 581 ALA A O 1
ATOM 4375 N N . ALA A 1 582 ? 47.540 -5.756 -31.211 1.00 94.12 582 ALA A N 1
ATOM 4376 C CA . ALA A 1 582 ? 48.858 -5.518 -30.625 1.00 94.12 582 ALA A CA 1
ATOM 4377 C C . ALA A 1 582 ? 49.687 -4.535 -31.468 1.00 94.12 582 ALA A C 1
ATOM 4379 O O . ALA A 1 582 ? 50.242 -3.574 -30.926 1.00 94.12 582 ALA A O 1
ATOM 4380 N N . ASP A 1 583 ? 49.695 -4.715 -32.791 1.00 94.12 583 ASP A N 1
ATOM 4381 C CA . ASP A 1 583 ? 50.397 -3.824 -33.723 1.00 94.12 583 ASP A CA 1
ATOM 4382 C C . ASP A 1 583 ? 49.800 -2.407 -33.714 1.00 94.12 583 ASP A C 1
ATOM 4384 O O . ASP A 1 583 ? 50.518 -1.407 -33.589 1.00 94.12 583 ASP A O 1
ATOM 4388 N N . ALA A 1 584 ? 48.468 -2.309 -33.787 1.00 92.81 584 ALA A N 1
ATOM 4389 C CA . ALA A 1 584 ? 47.753 -1.037 -33.748 1.00 92.81 584 ALA A CA 1
ATOM 4390 C C . ALA A 1 584 ? 47.963 -0.299 -32.414 1.00 92.81 584 ALA A C 1
ATOM 4392 O O . ALA A 1 584 ? 48.186 0.913 -32.406 1.00 92.81 584 ALA A O 1
ATOM 4393 N N . TYR A 1 585 ? 47.978 -1.017 -31.286 1.00 93.94 585 TYR A N 1
ATOM 4394 C CA . TYR A 1 585 ? 48.234 -0.441 -29.966 1.00 93.94 585 TYR A CA 1
ATOM 4395 C C . TYR A 1 585 ? 49.623 0.206 -29.875 1.00 93.94 585 TYR A C 1
ATOM 4397 O O . TYR A 1 585 ? 49.736 1.336 -29.395 1.00 93.94 585 TYR A O 1
ATOM 4405 N N . GLN A 1 586 ? 50.675 -0.460 -30.369 1.00 89.88 586 GLN A N 1
ATOM 4406 C CA . GLN A 1 586 ? 52.030 0.111 -30.379 1.00 89.88 586 GLN A CA 1
ATOM 4407 C C . GLN A 1 586 ? 52.111 1.364 -31.252 1.00 89.88 586 GLN A C 1
ATOM 4409 O O . GLN A 1 586 ? 52.708 2.366 -30.850 1.00 89.88 586 GLN A O 1
ATOM 4414 N N . LYS A 1 587 ? 51.452 1.336 -32.415 1.00 87.25 587 LYS A N 1
ATOM 4415 C CA . LYS A 1 587 ? 51.386 2.475 -33.328 1.00 87.25 587 LYS A CA 1
ATOM 4416 C C . LYS A 1 587 ? 50.690 3.676 -32.681 1.00 87.25 587 LYS A C 1
ATOM 4418 O O . LYS A 1 587 ? 51.271 4.757 -32.647 1.00 87.25 587 LYS A O 1
ATOM 4423 N N . VAL A 1 588 ? 49.503 3.497 -32.099 1.00 85.25 588 VAL A N 1
ATOM 4424 C CA . VAL A 1 588 ? 48.762 4.591 -31.440 1.00 85.25 588 VAL A CA 1
ATOM 4425 C C . VAL A 1 588 ? 49.520 5.134 -30.221 1.00 85.25 588 VAL A C 1
ATOM 4427 O O . VAL A 1 588 ? 49.591 6.347 -30.044 1.00 85.25 588 VAL A O 1
ATOM 4430 N N . LYS A 1 589 ? 50.161 4.263 -29.430 1.00 78.81 589 LYS A N 1
ATOM 4431 C CA . LYS A 1 589 ? 50.986 4.647 -28.270 1.00 78.81 589 LYS A CA 1
ATOM 4432 C C . LYS A 1 589 ? 52.231 5.458 -28.652 1.00 78.81 589 LYS A C 1
ATOM 4434 O O . LYS A 1 589 ? 52.680 6.283 -27.864 1.00 78.81 589 LYS A O 1
ATOM 4439 N N . SER A 1 590 ? 52.790 5.232 -29.842 1.00 72.12 590 SER A N 1
ATOM 4440 C CA . SER A 1 590 ? 53.956 5.977 -30.341 1.00 72.12 590 SER A CA 1
ATOM 4441 C C . SER A 1 590 ? 53.654 7.430 -30.728 1.00 72.12 590 SER A C 1
ATOM 4443 O O . SER A 1 590 ? 54.578 8.227 -30.762 1.00 72.12 590 SER A O 1
ATOM 4445 N N . TYR A 1 591 ? 52.383 7.781 -30.966 1.00 63.31 591 TYR A N 1
ATOM 4446 C CA . TYR A 1 591 ? 51.947 9.152 -31.273 1.00 63.31 591 TYR A CA 1
ATOM 4447 C C . TYR A 1 591 ? 51.653 10.012 -30.028 1.00 63.31 591 TYR A C 1
ATOM 4449 O O . TYR A 1 591 ? 51.363 11.197 -30.179 1.00 63.31 591 TYR A O 1
ATOM 4457 N N . ASP A 1 592 ? 51.648 9.410 -28.831 1.00 54.41 592 ASP A N 1
ATOM 4458 C CA . ASP A 1 592 ? 51.404 10.063 -27.526 1.00 54.41 592 ASP A CA 1
ATOM 4459 C C . ASP A 1 592 ? 52.723 10.340 -26.761 1.00 54.41 592 ASP A C 1
ATOM 4461 O O . ASP A 1 592 ? 52.720 10.896 -25.664 1.00 54.41 592 ASP A O 1
ATOM 4465 N N . LYS A 1 593 ? 53.857 9.917 -27.339 1.00 47.97 593 LYS A N 1
ATOM 4466 C CA . LYS A 1 593 ? 55.222 10.328 -26.982 1.00 47.97 593 LYS A CA 1
ATOM 4467 C C . LYS A 1 593 ? 55.685 11.402 -27.953 1.00 47.97 593 LYS A C 1
ATOM 4469 O O . LYS A 1 593 ? 56.465 12.267 -27.502 1.00 47.97 593 LYS A O 1
#

Secondary structure (DSSP, 8-state):
-PPPPGGGG-EEEES----PPP----TT----BTTBSTT---B-S---PSPPEEEEEEEESS-EEE-S--EEETTEEEEEEEE------TTS-----EEEEEETTT--EEEEE--SS---TTPPPEEETTTEEEEESSSEEEEETTT--EEEPSS----S-EEEETTTTEEEEE--TT-SS-EEEEEEEETTS-EEEEEEEEEE-TT---EEEEEEEEETTEEEEEEEESSS--S--EEEEEETTT--EEEEEES-EEEEEE-SSEEEEEETT-EEEEEETTT--EEEEEE-SS-BSS--EEETTEEEEEBTTSEEEEEE-SGGGBT-EEEEEE-TTB--S----TT--SSB--PPPSEEEETTTEEEEEETTEEEEEETTT--EEEEEE--HHHHHHTTT--EEEEEETTEEEEE-SS-EEEEE-HHHHHHHHHHHHHHHHHHHHTT-HHHHHHHHHHHHHSTT--HHHHHHHHHHHHHHHHHHHHHHTHHHHHHHTT-HHHHHHHHHHHHHHTTTSHHHHHHHHHHHHHHHHTTSHHHHHHHHHHHHHHHHHTT-HHHHHHHHHHHHHH-TTSHHHHHHHHHHHHHHHT--